Protein AF-A0A6C0JNW7-F1 (afdb_monomer_lite)

Radius of gyration: 28.05 Å; chains: 1; bounding box: 66×42×95 Å

Sequence (402 aa):
MFYIITYASHSERYFELLKQSCPDIIVLEKENNKINATVNFCKSKNPDDIVCFVDGYKSVVLSLKEEILEKYKSFNTPLVFSQGFRPSTFFTKYLQDKLYGLCKYKRLNSGLYIGTAESIIDFWKDIKEKEDDKSYATLTCRKINYMKIDDEYKLFYDYSSLDKIDIKNNSLFINDNKIPTSVISCPSNNSINHILSQLNYTNLNLPDIKYDYVRYIKYFIKEYILVLLIIVVFIYFKNIFFSIIISFLLFFSLLKYELYLKHTSISTTNKILSLFVDVIHISFEIFVLWLLINFECNINKILLLNIIYFSMVAGFFIFKRCILTIITNKLTDTPDRTWGGNIYIFKYIFDINTPFEKKHNVDITDSERWIQFNTKVIFPVILLNLYCLWKINKSTLCISKQ

InterPro domains:
  IPR057589 PLOD1-3-like, GT domain [PF25342] (45-196)

Organism: NCBI:txid1070528

pLDDT: mean 87.58, std 10.23, range [43.97, 98.88]

Secondary structure (DSSP, 8-state):
-EEEEEE-SS--TTHHHHHHH-TTPEEE-SSSSHHHHHHHHHHTS-TT-EEEEEETTTEEE-S-HHHHHHHHHHT-SSEEEEEPPPPSSHHHHHHHHHHH--BTTB-EEEEEEEEEHHHHHHHHTT--TTS-HHHHHHHHHTT-SSEEEETT-SSEEE--TTS-EEEETTEEEETT-SS--SEEE--TT---HHHHHHTT-----PPPPPP-HHHHHGGGHHHHHHHHHHHHHHHH-S-HHHHHHHHHHHHHHHHHHHHTGGGSSS-HHHHHHHHHHHHHHHHHHHHHHHHHHS-TT-HHHHHHHHHHHHHHHHHHHHHSS-HHHHHHHHHHT-TT-----HHHHHHHHTT-S--SS----TTS-HHHHHHHHHHHHHHHHHHHHHHHHHHHHHHHHHHTT-

Structure (mmCIF, N/CA/C/O backbone):
data_AF-A0A6C0JNW7-F1
#
_entry.id   AF-A0A6C0JNW7-F1
#
loop_
_atom_site.group_PDB
_atom_site.id
_atom_site.type_symbol
_atom_site.label_atom_id
_atom_site.label_alt_id
_atom_site.label_comp_id
_atom_site.label_asym_id
_atom_site.label_entity_id
_atom_site.label_seq_id
_atom_site.pdbx_PDB_ins_code
_atom_site.Cartn_x
_atom_site.Cartn_y
_atom_site.Cartn_z
_atom_site.occupancy
_atom_site.B_iso_or_equiv
_atom_site.auth_seq_id
_atom_site.auth_comp_id
_atom_site.auth_asym_id
_atom_site.auth_atom_id
_atom_site.pdbx_PDB_model_num
ATOM 1 N N . MET A 1 1 ? -16.655 -13.567 24.648 1.00 96.38 1 MET A N 1
ATOM 2 C CA . MET A 1 1 ? -17.034 -12.172 24.989 1.00 96.38 1 MET A CA 1
ATOM 3 C C . MET A 1 1 ? -16.558 -11.224 23.892 1.00 96.38 1 MET A C 1
ATOM 5 O O . MET A 1 1 ? -15.776 -11.645 23.049 1.00 96.38 1 MET A O 1
ATOM 9 N N . PHE A 1 2 ? -17.043 -9.977 23.869 1.00 98.50 2 PHE A N 1
ATOM 10 C CA . PHE A 1 2 ? -16.581 -8.949 22.929 1.00 98.50 2 PHE A CA 1
ATOM 11 C C . PHE A 1 2 ? -16.122 -7.692 23.684 1.00 98.50 2 PHE A C 1
ATOM 13 O O . PHE A 1 2 ? -16.842 -7.188 24.549 1.00 98.50 2 PHE A O 1
ATOM 20 N N . TYR A 1 3 ? -14.932 -7.193 23.350 1.00 98.62 3 TYR A N 1
ATOM 21 C CA . TYR A 1 3 ? -14.312 -6.012 23.946 1.00 98.62 3 TYR A CA 1
ATOM 22 C C . TYR A 1 3 ? -13.956 -4.983 22.874 1.00 98.62 3 TYR A C 1
ATOM 24 O O . TYR A 1 3 ? -13.402 -5.341 21.836 1.00 98.62 3 TYR A O 1
ATOM 32 N N . ILE A 1 4 ? -14.209 -3.706 23.158 1.00 98.62 4 ILE A N 1
ATOM 33 C CA . ILE A 1 4 ? -13.639 -2.587 22.405 1.00 98.62 4 ILE A CA 1
ATOM 34 C C . ILE A 1 4 ? -12.566 -1.972 23.296 1.00 98.62 4 ILE A C 1
ATOM 36 O O . ILE A 1 4 ? -12.821 -1.655 24.459 1.00 98.62 4 ILE A O 1
ATOM 40 N N . ILE A 1 5 ? -11.351 -1.872 22.770 1.00 98.44 5 ILE A N 1
ATOM 41 C CA . ILE A 1 5 ? -10.181 -1.400 23.499 1.00 98.44 5 ILE A CA 1
ATOM 42 C C . ILE A 1 5 ? -9.527 -0.241 22.756 1.00 98.44 5 ILE A C 1
ATOM 44 O O . ILE A 1 5 ? -9.581 -0.146 21.529 1.00 98.44 5 ILE A O 1
ATOM 48 N N . THR A 1 6 ? -8.850 0.614 23.506 1.00 97.81 6 THR A N 1
ATOM 49 C CA . THR A 1 6 ? -8.010 1.673 22.963 1.00 97.81 6 THR A CA 1
ATOM 50 C C . THR A 1 6 ? -6.735 1.812 23.778 1.00 97.81 6 THR A C 1
ATOM 52 O O . THR A 1 6 ? -6.643 1.300 24.890 1.00 97.81 6 THR A O 1
ATOM 55 N N . TYR A 1 7 ? -5.743 2.505 23.233 1.00 95.81 7 TYR A N 1
ATOM 56 C CA . TYR A 1 7 ? -4.550 2.902 23.967 1.00 95.81 7 TYR A CA 1
ATOM 57 C C . TYR A 1 7 ? -4.456 4.423 23.971 1.00 95.81 7 TYR A C 1
ATOM 59 O O . TYR A 1 7 ? -4.458 5.045 22.905 1.00 95.81 7 TYR A O 1
ATOM 67 N N . ALA A 1 8 ? -4.346 5.002 25.162 1.00 93.44 8 ALA A N 1
ATOM 68 C CA . ALA A 1 8 ? -4.138 6.426 25.369 1.00 93.44 8 ALA A CA 1
ATOM 69 C C . ALA A 1 8 ? -3.260 6.621 26.611 1.00 93.44 8 ALA A C 1
ATOM 71 O O . ALA A 1 8 ? -3.314 5.839 27.548 1.00 93.44 8 ALA A O 1
ATOM 72 N N . SER A 1 9 ? -2.423 7.650 26.606 1.00 88.25 9 SER A N 1
ATOM 73 C CA . SER A 1 9 ? -1.554 8.034 27.724 1.00 88.25 9 SER A CA 1
ATOM 74 C C . SER A 1 9 ? -1.930 9.394 28.312 1.00 88.25 9 SER A C 1
ATOM 76 O O . SER A 1 9 ? -1.400 9.793 29.342 1.00 88.25 9 SER A O 1
ATOM 78 N N . HIS A 1 10 ? -2.812 10.126 27.638 1.00 86.75 10 HIS A N 1
ATOM 79 C CA . HIS A 1 10 ? -3.328 11.430 28.033 1.00 86.75 10 HIS A CA 1
ATOM 80 C C . HIS A 1 10 ? -4.648 11.682 27.291 1.00 86.75 10 HIS A C 1
ATOM 82 O O . HIS A 1 10 ? -5.018 10.924 26.394 1.00 86.75 10 HIS A O 1
ATOM 88 N N . SER A 1 11 ? -5.376 12.732 27.670 1.00 85.75 11 SER A N 1
ATOM 89 C CA . SER A 1 11 ? -6.599 13.129 26.973 1.00 85.75 11 SER A CA 1
ATOM 90 C C . SER A 1 11 ? -6.295 14.206 25.938 1.00 85.75 11 SER A C 1
ATOM 92 O O . SER A 1 11 ? -5.978 15.341 26.284 1.00 85.75 11 SER A O 1
ATOM 94 N N . GLU A 1 12 ? -6.379 13.836 24.663 1.00 85.38 12 GLU A N 1
ATOM 95 C CA . GLU A 1 12 ? -6.146 14.732 23.534 1.00 85.38 12 GLU A CA 1
ATOM 96 C C . GLU A 1 12 ? -7.086 14.419 22.367 1.00 85.38 12 GLU A C 1
ATOM 98 O O . GLU A 1 12 ? -7.538 13.285 22.177 1.00 85.38 12 GLU A O 1
ATOM 103 N N . ARG A 1 13 ? -7.327 15.437 21.529 1.00 86.81 13 ARG A N 1
ATOM 104 C CA . ARG A 1 13 ? -8.076 15.322 20.270 1.00 86.81 13 ARG A CA 1
ATOM 105 C C . ARG A 1 13 ? -9.421 14.603 20.470 1.00 86.81 13 ARG A C 1
ATOM 107 O O . ARG A 1 13 ? -10.236 15.037 21.276 1.00 86.81 13 ARG A O 1
ATOM 114 N N . TYR A 1 14 ? -9.669 13.529 19.718 1.00 90.56 14 TYR A N 1
ATOM 115 C CA . TYR A 1 14 ? -10.949 12.823 19.695 1.00 90.56 14 TYR A CA 1
ATOM 116 C C . TYR A 1 14 ? -11.143 11.874 20.888 1.00 90.56 14 TYR A C 1
ATOM 118 O O . TYR A 1 14 ? -12.166 11.206 20.941 1.00 90.56 14 TYR A O 1
ATOM 126 N N . PHE A 1 15 ? -10.216 11.800 21.848 1.00 93.25 15 PHE A N 1
ATOM 127 C CA . PHE A 1 15 ? -10.287 10.808 22.925 1.00 93.25 15 PHE A CA 1
ATOM 128 C C . PHE A 1 15 ? -11.521 10.950 23.827 1.00 93.25 15 PHE A C 1
ATOM 130 O O . PHE A 1 15 ? -12.183 9.958 24.130 1.00 93.25 15 PHE A O 1
ATOM 137 N N . GLU A 1 16 ? -11.884 12.173 24.224 1.00 92.88 16 GLU A N 1
ATOM 138 C CA . GLU A 1 16 ? -13.113 12.389 25.005 1.00 92.88 16 GLU A CA 1
ATOM 139 C C . GLU A 1 16 ? -14.362 12.017 24.205 1.00 92.88 16 GLU A C 1
ATOM 141 O O . GLU A 1 16 ? -15.270 11.370 24.724 1.00 92.88 16 GLU A O 1
ATOM 146 N N . LEU A 1 17 ? -14.367 12.342 22.911 1.00 93.31 17 LEU A N 1
ATOM 147 C CA . LEU A 1 17 ? -15.454 11.970 22.015 1.00 93.31 17 LEU A CA 1
ATOM 148 C C . LEU A 1 17 ? -15.543 10.453 21.829 1.00 93.31 17 LEU A C 1
ATOM 150 O O . LEU A 1 17 ? -16.640 9.906 21.794 1.00 93.31 17 LEU A O 1
ATOM 154 N N . LEU A 1 18 ? -14.404 9.764 21.751 1.00 95.44 18 LEU A N 1
ATOM 155 C CA . LEU A 1 18 ? -14.346 8.311 21.672 1.00 95.44 18 LEU A CA 1
ATOM 156 C C . LEU A 1 18 ? -15.005 7.682 22.903 1.00 95.44 18 LEU A C 1
ATOM 158 O O . LEU A 1 18 ? -15.885 6.839 22.739 1.00 95.44 18 LEU A O 1
ATOM 162 N N . LYS A 1 19 ? -14.654 8.143 24.112 1.00 95.50 19 LYS A N 1
ATOM 163 C CA . LYS A 1 19 ? -15.281 7.692 25.369 1.00 95.50 19 LYS A CA 1
ATOM 164 C C . LYS A 1 19 ? -16.776 8.004 25.420 1.00 95.50 19 LYS A C 1
ATOM 166 O O . LYS A 1 19 ? -17.549 7.173 25.878 1.00 95.50 19 LYS A O 1
ATOM 171 N N . GLN A 1 20 ? -17.198 9.167 24.924 1.00 94.75 20 GLN A N 1
ATOM 172 C CA . GLN A 1 20 ? -18.619 9.508 24.832 1.00 94.75 20 GLN A CA 1
ATOM 173 C C . GLN A 1 20 ? -19.360 8.585 23.854 1.00 94.75 20 GLN A C 1
ATOM 175 O O . GLN A 1 20 ? -20.472 8.147 24.136 1.00 94.75 20 GLN A O 1
ATOM 180 N N . SER A 1 21 ? -18.745 8.292 22.707 1.00 95.38 21 SER A N 1
ATOM 181 C CA . SER A 1 21 ? -19.324 7.456 21.654 1.00 95.38 21 SER A CA 1
ATOM 182 C C . SER A 1 21 ? -19.329 5.960 21.993 1.00 95.38 21 SER A C 1
ATOM 184 O O . SER A 1 21 ? -20.151 5.216 21.472 1.00 95.38 21 SER A O 1
ATOM 186 N N . CYS A 1 22 ? -18.441 5.524 22.893 1.00 96.94 22 CYS A N 1
ATOM 187 C CA . CYS A 1 22 ? -18.310 4.144 23.356 1.00 96.94 22 CYS A CA 1
ATOM 188 C C . CYS A 1 22 ? -18.017 4.124 24.870 1.00 96.94 22 CYS A C 1
ATOM 190 O O . CYS A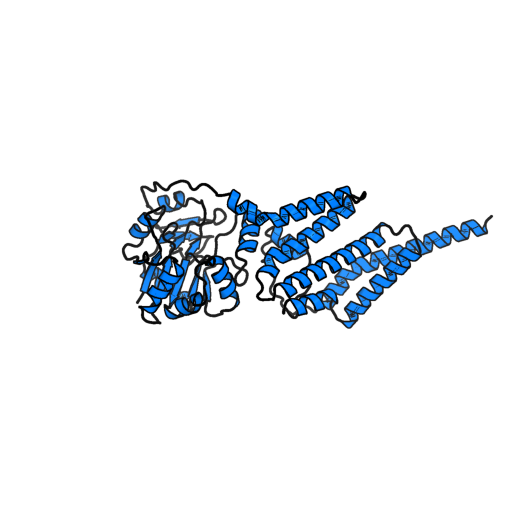 1 22 ? -16.861 3.965 25.267 1.00 96.94 22 CYS A O 1
ATOM 192 N N . PRO A 1 23 ? -19.032 4.292 25.740 1.00 96.25 23 PRO A N 1
ATOM 193 C CA . PRO A 1 23 ? -18.821 4.415 27.187 1.00 96.25 23 PRO A CA 1
ATOM 194 C C . PRO A 1 23 ? -18.192 3.188 27.861 1.00 96.25 23 PRO A C 1
ATOM 196 O O . PRO A 1 23 ? -17.588 3.315 28.923 1.00 96.25 23 PRO A O 1
ATOM 199 N N . ASP A 1 24 ? -18.326 2.003 27.263 1.00 96.19 24 ASP A N 1
ATOM 200 C CA . ASP A 1 24 ? -17.761 0.741 27.754 1.00 96.19 24 ASP A CA 1
ATOM 201 C C . ASP A 1 24 ? -16.359 0.434 27.192 1.00 96.19 24 ASP A C 1
ATOM 203 O O . ASP A 1 24 ? -15.843 -0.673 27.384 1.00 96.19 24 ASP A O 1
ATOM 207 N N . ILE A 1 25 ? -15.735 1.391 26.492 1.00 97.81 25 ILE A N 1
ATOM 208 C CA . ILE A 1 25 ? -14.393 1.220 25.938 1.00 97.81 25 ILE A CA 1
ATOM 209 C C . ILE A 1 25 ? -13.355 1.024 27.046 1.00 97.81 25 ILE A C 1
ATOM 211 O O . ILE A 1 25 ? -13.306 1.755 28.036 1.00 97.81 25 ILE A O 1
ATOM 215 N N . ILE A 1 26 ? -12.472 0.045 26.861 1.00 97.88 26 ILE A N 1
ATOM 216 C CA . ILE A 1 26 ? -11.381 -0.226 27.798 1.00 97.88 26 ILE A CA 1
ATOM 217 C C . ILE A 1 26 ? -10.139 0.540 27.345 1.00 97.88 26 ILE A C 1
ATOM 219 O O . ILE A 1 26 ? -9.602 0.290 26.264 1.00 97.88 26 ILE A O 1
ATOM 223 N N . VAL A 1 27 ? -9.654 1.449 28.189 1.00 97.12 27 VAL A N 1
ATOM 224 C CA . VAL A 1 27 ? -8.441 2.233 27.929 1.00 97.12 27 VAL A CA 1
ATOM 225 C C . VAL A 1 27 ? -7.220 1.513 28.503 1.00 97.12 27 VAL A C 1
ATOM 227 O O . VAL A 1 27 ? -7.174 1.168 29.684 1.00 97.12 27 VAL A O 1
ATOM 230 N N . LEU A 1 28 ? -6.223 1.270 27.658 1.00 95.94 28 LEU A N 1
ATOM 231 C CA . LEU A 1 28 ? -4.946 0.664 28.016 1.00 95.94 28 LEU A CA 1
ATOM 232 C C . LEU A 1 28 ? -3.889 1.769 28.177 1.00 95.94 28 LEU A C 1
ATOM 234 O O . LEU A 1 28 ? -3.595 2.460 27.207 1.00 95.94 28 LEU A O 1
ATOM 238 N N . GLU A 1 29 ? -3.307 1.926 29.372 1.00 83.12 29 GLU A N 1
ATOM 239 C CA . GLU A 1 29 ? -2.406 3.063 29.679 1.00 83.12 29 GLU A CA 1
ATOM 240 C C . GLU A 1 29 ? -1.016 2.647 30.205 1.00 83.12 29 GLU A C 1
ATOM 242 O O . GLU A 1 29 ? -0.077 3.437 30.188 1.00 83.12 29 GLU A O 1
ATOM 247 N N . LYS A 1 30 ? -0.856 1.406 30.690 1.00 69.31 30 LYS A N 1
ATOM 248 C CA . LYS A 1 30 ? 0.290 1.010 31.541 1.00 69.31 30 LYS A CA 1
ATOM 249 C C . LYS A 1 30 ? 1.582 0.642 30.810 1.00 69.31 30 LYS A C 1
ATOM 251 O O . LYS A 1 30 ? 2.618 0.514 31.451 1.00 69.31 30 LYS A O 1
ATOM 256 N N . GLU A 1 31 ? 1.526 0.428 29.504 1.00 74.00 31 GLU A N 1
ATOM 257 C CA . GLU A 1 31 ? 2.667 -0.058 28.725 1.00 74.00 31 GLU A CA 1
ATOM 258 C C . GLU A 1 31 ? 3.273 1.068 27.890 1.00 74.00 31 GLU A C 1
ATOM 260 O O . GLU A 1 31 ? 2.553 1.929 27.386 1.00 74.00 31 GLU A O 1
ATOM 265 N N . ASN A 1 32 ? 4.583 1.011 27.645 1.00 79.19 32 ASN A N 1
ATOM 266 C CA . ASN A 1 32 ? 5.282 1.984 26.792 1.00 79.19 32 ASN A CA 1
ATOM 267 C C . ASN A 1 32 ? 4.846 1.925 25.316 1.00 79.19 32 ASN A C 1
ATOM 269 O O . ASN A 1 32 ? 5.150 2.828 24.538 1.00 79.19 32 ASN A O 1
ATOM 273 N N . ASN A 1 33 ? 4.171 0.846 24.909 1.00 87.69 33 ASN A N 1
ATOM 274 C CA . ASN A 1 33 ? 3.796 0.587 23.525 1.00 87.69 33 ASN A CA 1
ATOM 275 C C . ASN A 1 33 ? 2.366 0.027 23.443 1.00 87.69 33 ASN A C 1
ATOM 277 O O . ASN A 1 33 ? 2.039 -0.976 24.083 1.00 87.69 33 ASN A O 1
ATOM 281 N N . LYS A 1 34 ? 1.533 0.641 22.593 1.00 92.81 34 LYS A N 1
ATOM 282 C CA . LYS A 1 34 ? 0.135 0.247 22.353 1.00 92.81 34 LYS A CA 1
ATOM 283 C C . LYS A 1 34 ? -0.049 -1.217 21.942 1.00 92.81 34 LYS A C 1
ATOM 285 O O . LYS A 1 34 ? -1.045 -1.837 22.312 1.00 92.81 34 LYS A O 1
ATOM 290 N N . ILE A 1 35 ? 0.894 -1.777 21.184 1.00 95.38 35 ILE A N 1
ATOM 291 C CA . ILE A 1 35 ? 0.813 -3.156 20.699 1.00 95.38 35 ILE A CA 1
ATOM 292 C C . ILE A 1 35 ? 1.089 -4.125 21.846 1.00 95.38 35 ILE A C 1
ATOM 294 O O . ILE A 1 35 ? 0.306 -5.049 22.049 1.00 95.38 35 ILE A O 1
ATOM 298 N N . ASN A 1 36 ? 2.104 -3.857 22.673 1.00 93.69 36 ASN A N 1
ATOM 299 C CA . ASN A 1 36 ? 2.368 -4.649 23.878 1.00 93.69 36 ASN A CA 1
ATOM 300 C C . ASN A 1 36 ? 1.177 -4.606 24.843 1.00 93.69 36 ASN A C 1
ATOM 302 O O . ASN A 1 36 ? 0.756 -5.650 25.337 1.00 93.69 36 ASN A O 1
ATOM 306 N N . ALA A 1 37 ? 0.580 -3.425 25.037 1.00 95.25 37 ALA A N 1
ATOM 307 C CA . ALA A 1 37 ? -0.637 -3.268 25.832 1.00 95.25 37 ALA A CA 1
ATOM 308 C C . ALA A 1 37 ? -1.777 -4.149 25.312 1.00 95.25 37 ALA A C 1
ATOM 310 O O . ALA A 1 37 ? -2.425 -4.860 26.079 1.00 95.25 37 ALA A O 1
ATOM 311 N N . THR A 1 38 ? -1.987 -4.136 23.995 1.00 96.88 38 THR A N 1
ATOM 312 C CA . THR A 1 38 ? -3.045 -4.914 23.347 1.00 96.88 38 THR A CA 1
ATOM 313 C C . THR A 1 38 ? -2.794 -6.416 23.466 1.00 96.88 38 THR A C 1
ATOM 315 O O . THR A 1 38 ? -3.699 -7.165 23.831 1.00 96.88 38 THR A O 1
ATOM 318 N N . VAL A 1 39 ? -1.561 -6.870 23.226 1.00 96.75 39 VAL A N 1
ATOM 319 C CA . VAL A 1 39 ? -1.178 -8.283 23.357 1.00 96.75 39 VAL A CA 1
ATOM 320 C C . VAL A 1 39 ? -1.327 -8.759 24.803 1.00 96.75 39 VAL A C 1
ATOM 322 O O . VAL A 1 39 ? -1.887 -9.829 25.034 1.00 96.75 39 VAL A O 1
ATOM 325 N N . ASN A 1 40 ? -0.885 -7.970 25.786 1.00 95.94 40 ASN A N 1
ATOM 326 C CA . ASN A 1 40 ? -1.019 -8.309 27.205 1.00 95.94 40 ASN A CA 1
ATOM 327 C C . ASN A 1 40 ? -2.488 -8.362 27.640 1.00 95.94 40 ASN A C 1
ATOM 329 O O . ASN A 1 40 ? -2.875 -9.281 28.363 1.00 95.94 40 ASN A O 1
ATOM 333 N N . PHE A 1 41 ? -3.325 -7.447 27.140 1.00 97.44 41 PHE A N 1
ATOM 334 C CA . PHE A 1 41 ? -4.769 -7.528 27.337 1.00 97.44 41 PHE A CA 1
ATOM 335 C C . PHE A 1 41 ? -5.328 -8.838 26.771 1.00 97.44 41 PHE A C 1
ATOM 337 O O . PHE A 1 41 ? -5.986 -9.571 27.507 1.00 97.44 41 PHE A O 1
ATOM 344 N N . CYS A 1 42 ? -5.015 -9.180 25.518 1.00 98.31 42 CYS A N 1
ATOM 345 C CA . CYS A 1 42 ? -5.508 -10.403 24.874 1.00 98.31 42 CYS A CA 1
ATOM 346 C C . CYS A 1 42 ? -5.063 -11.677 25.611 1.00 98.31 42 CYS A C 1
ATOM 348 O O . CYS A 1 42 ? -5.864 -12.590 25.770 1.00 98.31 42 CYS A O 1
ATOM 350 N N . LYS A 1 43 ? -3.831 -11.723 26.140 1.00 97.94 43 LYS A N 1
ATOM 351 C CA . LYS A 1 43 ? -3.325 -12.858 26.940 1.00 97.94 43 LYS A CA 1
ATOM 352 C C . LYS A 1 43 ? -4.110 -13.100 28.232 1.00 97.94 43 LYS A C 1
ATOM 354 O O . LYS A 1 43 ? -4.073 -14.202 28.763 1.00 97.94 43 LYS A O 1
ATOM 359 N N . SER A 1 44 ? -4.798 -12.079 28.746 1.00 97.50 44 SER A N 1
ATOM 360 C CA . SER A 1 44 ? -5.660 -12.189 29.931 1.00 97.50 44 SER A CA 1
ATOM 361 C C . SER A 1 44 ? -7.100 -12.621 29.615 1.00 97.50 44 SER A C 1
ATOM 363 O O . SER A 1 44 ? -7.931 -12.675 30.524 1.00 97.50 44 SER A O 1
ATOM 365 N N . LYS A 1 45 ? -7.423 -12.863 28.338 1.00 98.44 45 LYS A N 1
ATOM 366 C CA . LYS A 1 45 ? -8.760 -13.221 27.841 1.00 98.44 45 LYS A CA 1
ATOM 367 C C . LYS A 1 45 ? -8.792 -14.649 27.313 1.00 98.44 45 LYS A C 1
ATOM 369 O O . LYS A 1 45 ? -7.751 -15.281 27.146 1.00 98.44 45 LYS A O 1
ATOM 374 N N . ASN A 1 46 ? -9.996 -15.159 27.059 1.00 98.50 46 ASN A N 1
ATOM 375 C CA . ASN A 1 46 ? -10.132 -16.453 26.400 1.00 98.50 46 ASN A CA 1
ATOM 376 C C . ASN A 1 46 ? -9.667 -16.333 24.937 1.00 98.50 46 ASN A C 1
ATOM 378 O O . ASN A 1 46 ? -9.914 -15.292 24.326 1.00 98.50 46 ASN A O 1
ATOM 382 N N . PRO A 1 47 ? -9.059 -17.379 24.348 1.00 98.56 47 PR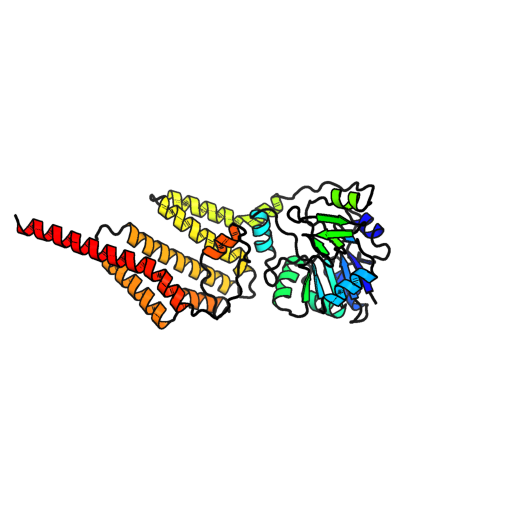O A N 1
ATOM 383 C CA . PRO A 1 47 ? -8.589 -17.365 22.956 1.00 98.56 47 PRO A CA 1
ATOM 384 C C . PRO A 1 47 ? -9.649 -16.912 21.937 1.00 98.56 47 PRO A C 1
ATOM 386 O O . PRO A 1 47 ? -9.343 -16.140 21.025 1.00 98.56 47 PRO A O 1
ATOM 389 N N . ASP A 1 48 ? -10.901 -17.329 22.156 1.00 98.50 48 ASP A N 1
ATOM 390 C CA . ASP A 1 48 ? -12.059 -17.045 21.299 1.00 98.50 48 ASP A CA 1
ATOM 391 C C . ASP A 1 48 ? -12.752 -15.705 21.599 1.00 98.50 48 ASP A C 1
ATOM 393 O O . ASP A 1 48 ? -13.717 -15.332 20.923 1.00 98.50 48 ASP A O 1
ATOM 397 N N . ASP A 1 49 ? -12.306 -14.968 22.622 1.00 98.75 49 ASP A N 1
ATOM 398 C CA . ASP A 1 49 ? -12.839 -13.635 22.884 1.00 98.75 49 ASP A CA 1
ATOM 399 C C . ASP A 1 49 ? -12.493 -12.700 21.724 1.00 98.75 49 ASP A C 1
ATOM 401 O O . ASP A 1 49 ? -11.388 -12.715 21.187 1.00 98.75 49 ASP A O 1
ATOM 405 N N . ILE A 1 50 ? -13.449 -11.860 21.336 1.00 98.81 50 ILE A N 1
ATOM 406 C CA . ILE A 1 50 ? -13.277 -10.916 20.235 1.00 98.81 50 ILE A CA 1
ATOM 407 C C . ILE A 1 50 ? -12.826 -9.582 20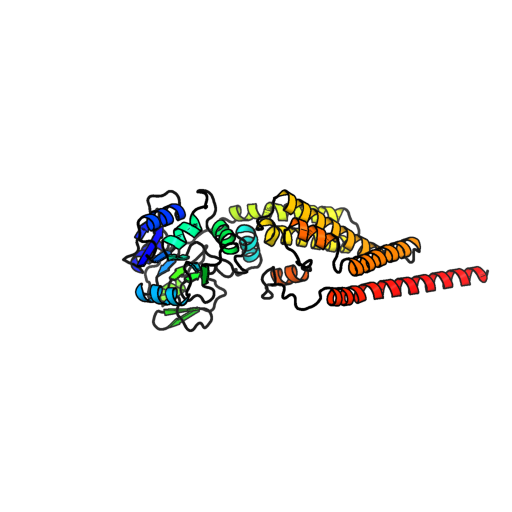.817 1.00 98.81 50 ILE A C 1
ATOM 409 O O . ILE A 1 50 ? -13.379 -9.097 21.808 1.00 98.81 50 ILE A O 1
ATOM 413 N N . VAL A 1 51 ? -11.824 -8.980 20.189 1.00 98.88 51 VAL A N 1
ATOM 414 C CA . VAL A 1 51 ? -11.233 -7.712 20.607 1.00 98.88 51 VAL A CA 1
ATOM 415 C C . VAL A 1 51 ? -11.177 -6.779 19.402 1.00 98.88 51 VAL A C 1
ATOM 417 O O . VAL A 1 51 ? -10.591 -7.116 18.377 1.00 98.88 51 VAL A O 1
ATOM 420 N N . CYS A 1 52 ? -11.794 -5.605 19.529 1.00 98.81 52 CYS A N 1
ATOM 421 C CA . CYS A 1 52 ? -11.720 -4.507 18.570 1.00 98.81 52 CYS A CA 1
ATOM 422 C C . CYS A 1 52 ? -10.801 -3.423 19.125 1.00 98.81 52 CYS A C 1
ATOM 424 O O . CYS A 1 52 ? -11.145 -2.769 20.107 1.00 98.81 52 CYS A O 1
ATOM 426 N N . PHE A 1 53 ? -9.651 -3.218 18.499 1.00 98.56 53 PHE A N 1
ATOM 427 C CA . PHE A 1 53 ? -8.762 -2.111 18.812 1.00 98.56 53 PHE A CA 1
ATOM 428 C C . PHE A 1 53 ? -9.135 -0.880 17.985 1.00 98.56 53 PHE A C 1
ATOM 430 O O . PHE A 1 53 ? -9.241 -0.958 16.757 1.00 98.56 53 PHE A O 1
ATOM 437 N N . VAL A 1 54 ? -9.276 0.263 18.654 1.00 97.88 54 VAL A N 1
ATOM 438 C CA . VAL A 1 54 ? -9.490 1.569 18.022 1.00 97.88 54 VAL A CA 1
ATOM 439 C C . VAL A 1 54 ? -8.479 2.595 18.533 1.00 97.88 54 VAL A C 1
ATOM 441 O O . VAL A 1 54 ? -8.189 2.668 19.727 1.00 97.88 54 VAL A O 1
ATOM 444 N N . ASP A 1 55 ? -7.920 3.405 17.635 1.00 95.50 55 ASP A N 1
ATOM 445 C CA . ASP A 1 55 ? -6.932 4.426 17.996 1.00 95.50 55 ASP A CA 1
ATOM 446 C C . ASP A 1 55 ? -7.577 5.542 18.831 1.00 95.50 55 ASP A C 1
ATOM 448 O O . ASP A 1 55 ? -8.545 6.165 18.385 1.00 95.50 55 ASP A O 1
ATOM 452 N N . GLY A 1 56 ? -7.029 5.801 20.021 1.00 94.12 56 GLY A N 1
ATOM 453 C CA . GLY A 1 56 ? -7.651 6.648 21.039 1.00 94.12 56 GLY A CA 1
ATOM 454 C C . GLY A 1 56 ? -7.771 8.114 20.654 1.00 94.12 56 GLY A C 1
ATOM 455 O O . GLY A 1 56 ? -8.727 8.779 21.035 1.00 94.12 56 GLY A O 1
ATOM 456 N N . TYR A 1 57 ? -6.837 8.630 19.857 1.00 91.75 57 TYR A N 1
ATOM 457 C CA . TYR A 1 57 ? -6.738 10.075 19.623 1.00 91.75 57 TYR A CA 1
ATOM 458 C C . TYR A 1 57 ? -7.435 10.551 18.357 1.00 91.75 57 TYR A C 1
ATOM 460 O O . TYR A 1 57 ? -7.504 11.753 18.102 1.00 91.75 57 TYR A O 1
ATOM 468 N N . LYS A 1 58 ? -7.884 9.630 17.506 1.00 92.44 58 LYS A N 1
ATOM 469 C CA . LYS A 1 58 ? -8.352 9.962 16.156 1.00 92.44 58 LYS A CA 1
ATOM 470 C C . LYS A 1 58 ? -9.481 9.075 15.666 1.00 92.44 58 LYS A C 1
ATOM 472 O O . LYS A 1 58 ? -9.655 8.991 14.458 1.00 92.44 58 LYS A O 1
ATOM 477 N N . SER A 1 59 ? -10.211 8.412 16.554 1.00 95.31 59 SER A N 1
ATOM 478 C CA . SER A 1 59 ? -11.317 7.536 16.163 1.00 95.31 59 SER A CA 1
ATOM 479 C C . SER A 1 59 ? -12.586 7.871 16.932 1.00 95.31 59 SER A C 1
ATOM 481 O O . SER A 1 59 ? -12.517 8.380 18.046 1.00 95.31 59 SER A O 1
ATOM 483 N N . VAL A 1 60 ? -13.733 7.574 16.327 1.00 96.06 60 VAL A N 1
ATOM 484 C CA . VAL A 1 60 ? -15.064 7.700 16.930 1.00 96.06 60 VAL A CA 1
ATOM 485 C C . VAL A 1 60 ? -15.866 6.461 16.553 1.00 96.06 60 VAL A C 1
ATOM 487 O O . VAL A 1 60 ? -15.840 6.037 15.394 1.00 96.06 60 VAL A O 1
ATOM 490 N N . VAL A 1 61 ? -16.561 5.873 17.525 1.00 97.69 61 VAL A N 1
ATOM 491 C CA . VAL A 1 61 ? -17.418 4.704 17.310 1.00 97.69 61 VAL A CA 1
ATOM 492 C C . VAL A 1 61 ? -18.826 5.188 16.967 1.00 97.69 61 VAL A C 1
ATOM 494 O O . VAL A 1 61 ? -19.412 5.973 17.700 1.00 97.69 61 VAL A O 1
ATOM 497 N N . LEU A 1 62 ? -19.350 4.759 15.824 1.00 97.25 62 LEU A N 1
ATOM 498 C CA . LEU A 1 62 ? -20.632 5.216 15.274 1.00 97.25 62 LEU A CA 1
ATOM 499 C C . LEU A 1 62 ? -21.753 4.184 15.445 1.00 97.25 62 LEU A C 1
ATOM 501 O O . LEU A 1 62 ? -22.926 4.544 15.465 1.00 97.25 62 LEU A O 1
ATOM 505 N N . SER A 1 63 ? -21.388 2.906 15.547 1.00 96.88 63 SER A N 1
ATOM 506 C CA . SER A 1 63 ? -22.316 1.783 15.694 1.00 96.88 63 SER A CA 1
ATOM 507 C C . SER A 1 63 ? -22.351 1.249 17.118 1.00 96.88 63 SER A C 1
ATOM 509 O O . SER A 1 63 ? -21.382 1.356 17.868 1.00 96.88 63 SER A O 1
ATOM 511 N N . LEU A 1 64 ? -23.439 0.551 17.441 1.00 96.88 64 LEU A N 1
ATOM 512 C CA . LEU A 1 64 ? -23.508 -0.263 18.648 1.00 96.88 64 LEU A CA 1
ATOM 513 C C . LEU A 1 64 ? -22.538 -1.446 18.578 1.00 96.88 64 LEU A C 1
ATOM 515 O O . LEU A 1 64 ? -22.170 -1.947 17.510 1.00 96.88 64 LEU A O 1
ATOM 519 N N . LYS A 1 65 ? -22.158 -1.926 19.758 1.00 97.06 65 LYS A N 1
ATOM 520 C CA . LYS A 1 65 ? -21.227 -3.035 19.942 1.00 97.06 65 LYS A CA 1
ATOM 521 C C . LYS A 1 65 ? -21.713 -4.321 19.261 1.00 97.06 65 LYS A C 1
ATOM 523 O O . LYS A 1 65 ? -20.933 -5.031 18.631 1.00 97.06 65 LYS A O 1
ATOM 528 N N . GLU A 1 66 ? -23.006 -4.602 19.331 1.00 97.75 66 GLU A N 1
ATOM 529 C CA . GLU A 1 66 ? -23.629 -5.774 18.715 1.00 97.75 66 GLU A CA 1
ATOM 530 C C . GLU A 1 66 ? -23.521 -5.716 17.184 1.00 97.75 66 GLU A C 1
ATOM 532 O O . GLU A 1 66 ? -23.133 -6.698 16.554 1.00 97.75 66 GLU A O 1
ATOM 537 N N . GLU A 1 67 ? -23.751 -4.541 16.595 1.00 97.75 67 GLU A N 1
ATOM 538 C CA . GLU A 1 67 ? -23.664 -4.320 15.148 1.00 97.75 67 GLU A CA 1
ATOM 539 C C . GLU A 1 67 ? -22.223 -4.487 14.634 1.00 97.75 67 GLU A C 1
ATOM 541 O O . GLU A 1 67 ? -21.993 -5.127 13.605 1.00 97.75 67 GLU A O 1
ATOM 546 N N . ILE A 1 68 ? -21.231 -3.968 15.372 1.00 98.56 68 ILE A N 1
ATOM 547 C CA . ILE A 1 68 ? -19.803 -4.170 15.064 1.00 98.56 68 ILE A CA 1
ATOM 548 C C . ILE A 1 68 ? -19.475 -5.665 15.039 1.00 98.56 68 ILE A C 1
ATOM 550 O O . ILE A 1 68 ? -18.812 -6.153 14.119 1.00 98.56 68 ILE A O 1
ATOM 554 N N . LEU A 1 69 ? -19.954 -6.404 16.041 1.00 98.50 69 LEU A N 1
ATOM 555 C CA . LEU A 1 69 ? -19.715 -7.836 16.160 1.00 98.50 69 LEU A CA 1
ATOM 556 C C . LEU A 1 69 ? -20.357 -8.627 15.010 1.00 98.50 69 LEU A C 1
ATOM 558 O O . LEU A 1 69 ? -19.726 -9.534 14.461 1.00 98.50 69 LEU A O 1
ATOM 562 N N . GLU A 1 70 ? -21.589 -8.294 14.629 1.00 98.38 70 GLU A N 1
ATOM 563 C CA . GLU A 1 70 ? -22.282 -8.911 13.493 1.00 98.38 70 GLU A CA 1
ATOM 564 C C . GLU A 1 70 ? -21.553 -8.654 12.172 1.00 98.38 70 GLU A C 1
ATOM 566 O O . GLU A 1 70 ? -21.278 -9.594 11.415 1.00 98.38 70 GLU A O 1
ATOM 571 N N . LYS A 1 71 ? -21.153 -7.401 11.924 1.00 98.38 71 LYS A N 1
ATOM 572 C CA . LYS A 1 71 ? -20.358 -7.027 10.749 1.00 98.38 71 LYS A CA 1
ATOM 573 C C . LYS A 1 71 ? -19.044 -7.792 10.701 1.00 98.38 71 LYS A C 1
ATOM 575 O O . LYS A 1 71 ? -18.720 -8.343 9.652 1.00 98.38 71 LYS A O 1
ATOM 580 N N . TYR A 1 72 ? -18.323 -7.901 11.815 1.00 98.56 72 TYR A N 1
ATOM 581 C CA . TYR A 1 72 ? -17.085 -8.679 11.892 1.00 98.56 72 TYR A CA 1
ATOM 582 C C . TYR A 1 72 ? -17.293 -10.154 11.551 1.00 98.56 72 TYR A C 1
ATOM 584 O O . TYR A 1 72 ? -16.574 -10.691 10.706 1.00 98.56 72 TYR A O 1
ATOM 592 N N . LYS A 1 73 ? -18.319 -10.796 12.121 1.00 98.19 73 LYS A N 1
ATOM 593 C CA . LYS A 1 73 ? -18.641 -12.198 11.814 1.00 98.19 73 LYS A CA 1
ATOM 594 C C . LYS A 1 73 ? -18.887 -12.421 10.318 1.00 98.19 73 LYS A C 1
ATOM 596 O O . LYS A 1 73 ? -18.485 -13.457 9.791 1.00 98.19 73 LYS A O 1
ATOM 601 N N . SER A 1 74 ? -19.454 -11.438 9.610 1.00 97.50 74 SER A N 1
ATOM 602 C CA . SER A 1 74 ? -19.680 -11.523 8.158 1.00 97.50 74 SER A CA 1
ATOM 603 C C . SER A 1 74 ? -18.393 -11.612 7.323 1.00 97.50 74 SER A C 1
ATOM 605 O O . SER A 1 74 ? -18.419 -12.139 6.210 1.00 97.50 74 SER A O 1
ATOM 607 N N . PHE A 1 75 ? -17.244 -11.164 7.850 1.00 97.75 75 PHE A N 1
ATOM 608 C CA . PHE A 1 75 ? -15.964 -11.307 7.151 1.00 97.75 75 PHE A CA 1
ATOM 609 C C . PHE A 1 75 ? -15.477 -12.754 7.105 1.00 97.75 75 PHE A C 1
ATOM 611 O O . PHE A 1 75 ? -14.651 -13.063 6.241 1.00 97.75 75 PHE A O 1
ATOM 618 N N . ASN A 1 76 ? -15.970 -13.632 7.988 1.00 97.50 76 ASN A N 1
ATOM 619 C CA . ASN A 1 76 ? -15.564 -15.034 8.083 1.00 97.50 76 ASN A CA 1
ATOM 620 C C . ASN A 1 76 ? -14.029 -15.196 8.062 1.00 97.50 76 ASN A C 1
ATOM 622 O O . ASN A 1 76 ? -13.458 -15.854 7.190 1.00 97.50 76 ASN A O 1
ATOM 626 N N . THR A 1 77 ? -13.350 -14.477 8.957 1.00 97.88 77 THR A N 1
ATOM 627 C CA . THR A 1 77 ? -11.892 -14.507 9.113 1.00 97.88 77 THR A CA 1
ATOM 628 C C . THR A 1 77 ? -11.532 -14.184 10.567 1.00 97.88 77 THR A C 1
ATOM 630 O O . THR A 1 77 ? -12.227 -13.370 11.173 1.00 97.88 77 THR A O 1
ATOM 633 N N . PRO A 1 78 ? -10.450 -14.758 11.119 1.00 98.31 78 PRO A N 1
ATOM 634 C CA . PRO A 1 78 ? -10.030 -14.474 12.495 1.00 98.31 78 PRO A CA 1
ATOM 635 C C . PRO A 1 78 ? -9.609 -13.029 12.787 1.00 98.31 78 PRO A C 1
ATOM 637 O O . PRO A 1 78 ? -9.651 -12.618 13.940 1.00 98.31 78 PRO A O 1
ATOM 640 N N . LEU A 1 79 ? -9.170 -12.271 11.775 1.00 98.69 79 LEU A N 1
ATOM 641 C CA . LEU A 1 79 ? -8.619 -10.927 11.957 1.00 98.69 79 LEU A CA 1
ATOM 642 C C . LEU A 1 79 ? -8.950 -10.004 10.776 1.00 98.69 79 LEU A C 1
ATOM 644 O O . LEU A 1 79 ? -8.743 -10.357 9.613 1.00 98.69 79 LEU A O 1
ATOM 648 N N . VAL A 1 80 ? -9.435 -8.801 11.065 1.00 98.69 80 VAL A N 1
ATOM 649 C CA . VAL A 1 80 ? -9.776 -7.773 10.076 1.00 98.69 80 VAL A CA 1
ATOM 650 C C . VAL A 1 80 ? -9.093 -6.465 10.447 1.00 98.69 80 VAL A C 1
ATOM 652 O O . VAL A 1 80 ? -9.278 -5.958 11.550 1.00 98.69 80 VAL A O 1
ATOM 655 N N . PHE A 1 81 ? -8.333 -5.898 9.514 1.00 98.50 81 PHE A N 1
ATOM 656 C CA . PHE A 1 81 ? -7.760 -4.556 9.635 1.00 98.50 81 PHE A CA 1
ATOM 657 C C . PHE A 1 81 ? -8.532 -3.547 8.791 1.00 98.50 81 PHE A C 1
ATOM 659 O O . PHE A 1 81 ? -9.078 -3.896 7.743 1.00 98.50 81 PHE A O 1
ATOM 666 N N . SER A 1 82 ? -8.503 -2.281 9.200 1.00 97.69 82 SER A N 1
ATOM 667 C CA . SER A 1 82 ? -8.984 -1.183 8.362 1.00 97.69 82 SER A CA 1
ATOM 668 C C . SER A 1 82 ? -8.127 -1.007 7.105 1.00 97.69 82 SER A C 1
ATOM 670 O O . SER A 1 82 ? -6.894 -1.155 7.128 1.00 97.69 82 SER A O 1
ATOM 672 N N . GLN A 1 83 ? -8.778 -0.646 6.000 1.00 95.38 83 GLN A N 1
ATOM 673 C CA . GLN A 1 83 ? -8.098 -0.100 4.834 1.00 95.38 83 GLN A CA 1
ATOM 674 C C . GLN A 1 83 ? -7.522 1.279 5.178 1.00 95.38 83 GLN A C 1
ATOM 676 O O . GLN A 1 83 ? -8.217 2.165 5.661 1.00 95.38 83 GLN A O 1
ATOM 681 N N . GLY A 1 84 ? -6.240 1.481 4.877 1.00 92.31 84 GLY A N 1
ATOM 682 C CA . GLY A 1 84 ? -5.605 2.788 5.027 1.00 92.31 84 GLY A CA 1
ATOM 683 C C . GLY A 1 84 ? -6.200 3.839 4.089 1.00 92.31 84 GLY A C 1
ATOM 684 O O . GLY A 1 84 ? -6.578 3.518 2.959 1.00 92.31 84 GLY A O 1
ATOM 685 N N . PHE A 1 85 ? -6.213 5.100 4.536 1.00 87.62 85 PHE A N 1
ATOM 686 C CA . PHE A 1 85 ? -6.790 6.210 3.770 1.00 87.62 85 PHE A CA 1
ATOM 687 C C . PHE A 1 85 ? -6.264 6.309 2.330 1.00 87.62 85 PHE A C 1
ATOM 689 O O . PHE A 1 85 ? -5.087 6.050 2.036 1.00 87.62 85 PHE A O 1
ATOM 696 N N . ARG A 1 86 ? -7.137 6.758 1.423 1.00 86.50 86 ARG A N 1
ATOM 697 C CA . ARG A 1 86 ? -6.769 7.024 0.032 1.00 86.50 86 ARG A CA 1
ATOM 698 C C . ARG A 1 86 ? -5.990 8.345 -0.060 1.00 86.50 86 ARG A C 1
ATOM 700 O O . ARG A 1 86 ? -6.561 9.391 0.249 1.00 86.50 86 ARG A O 1
ATOM 707 N N . PRO A 1 87 ? -4.710 8.335 -0.473 1.00 86.00 87 PRO A N 1
ATOM 708 C CA . PRO A 1 87 ? -3.924 9.557 -0.605 1.00 86.00 87 PRO A CA 1
ATOM 709 C C . PRO A 1 87 ? -4.501 10.462 -1.697 1.00 86.00 87 PRO A C 1
ATOM 711 O O . PRO A 1 87 ? -4.802 9.991 -2.791 1.00 86.00 87 PRO A O 1
ATOM 714 N N . SER A 1 88 ? -4.617 11.760 -1.408 1.00 84.25 88 SER A N 1
ATOM 715 C CA . SER A 1 88 ? -5.148 12.761 -2.343 1.00 84.25 88 SER A CA 1
ATOM 716 C C . SER A 1 88 ? -4.138 13.223 -3.393 1.00 84.25 88 SER A C 1
ATOM 718 O O . SER A 1 88 ? -4.518 13.815 -4.399 1.00 84.25 88 SER A O 1
ATOM 720 N N . THR A 1 89 ? -2.845 12.960 -3.178 1.00 86.38 89 THR A N 1
ATOM 721 C CA . THR A 1 89 ? -1.767 13.412 -4.065 1.00 86.38 89 THR A CA 1
ATOM 722 C C . THR A 1 89 ? -0.776 12.297 -4.368 1.00 86.38 89 THR A C 1
ATOM 724 O O . THR A 1 89 ? -0.552 11.396 -3.557 1.00 86.38 89 THR A O 1
ATOM 727 N N . PHE A 1 90 ? -0.097 12.398 -5.513 1.00 85.88 90 PHE A N 1
ATOM 728 C CA . PHE A 1 90 ? 0.989 11.481 -5.864 1.00 85.88 90 PHE A CA 1
ATOM 729 C C . PHE A 1 90 ? 2.089 11.440 -4.790 1.00 85.88 90 PHE A C 1
ATOM 731 O O . PHE A 1 90 ? 2.552 10.362 -4.433 1.00 85.88 90 PHE A O 1
ATOM 738 N N . PHE A 1 91 ? 2.483 12.587 -4.227 1.00 85.38 91 PHE A N 1
ATOM 739 C CA . PHE A 1 91 ? 3.539 12.637 -3.211 1.00 85.38 91 PHE A CA 1
ATOM 740 C C . PHE A 1 91 ? 3.151 11.916 -1.919 1.00 85.38 91 PHE A C 1
ATOM 742 O O . PHE A 1 91 ? 3.959 11.167 -1.375 1.00 85.38 91 PHE A O 1
ATOM 749 N N . THR A 1 92 ? 1.915 12.096 -1.445 1.00 85.44 92 THR A N 1
ATOM 750 C CA . THR A 1 92 ? 1.429 11.389 -0.247 1.00 85.44 92 THR A CA 1
ATOM 751 C C . THR A 1 92 ? 1.281 9.893 -0.504 1.00 85.44 92 THR A C 1
ATOM 753 O O . THR A 1 92 ? 1.626 9.093 0.365 1.00 85.44 92 THR A O 1
ATOM 756 N N . LYS A 1 93 ? 0.850 9.508 -1.712 1.00 88.69 93 LYS A N 1
ATOM 757 C CA . LYS A 1 93 ? 0.810 8.117 -2.177 1.00 88.69 93 LYS A CA 1
ATOM 758 C C . LYS A 1 93 ? 2.201 7.484 -2.180 1.00 88.69 93 LYS A C 1
ATOM 760 O O . LYS A 1 93 ? 2.416 6.473 -1.519 1.00 88.69 93 LYS A O 1
ATOM 765 N N . TYR A 1 94 ? 3.147 8.121 -2.866 1.00 89.56 94 TYR A N 1
ATOM 766 C CA . TYR A 1 94 ? 4.540 7.695 -2.960 1.00 89.56 94 TYR A CA 1
ATOM 767 C C . TYR A 1 94 ? 5.190 7.540 -1.592 1.00 89.56 94 TYR A C 1
ATOM 769 O O . TYR A 1 94 ? 5.772 6.499 -1.303 1.00 89.56 94 TYR A O 1
ATOM 777 N N . LEU A 1 95 ? 5.051 8.548 -0.735 1.00 89.69 95 LEU A N 1
ATOM 778 C CA . LEU A 1 95 ? 5.629 8.534 0.597 1.00 89.69 95 LEU A CA 1
ATOM 779 C C . LEU A 1 95 ? 5.065 7.392 1.450 1.00 89.69 95 LEU A C 1
ATOM 781 O O . LEU A 1 95 ? 5.834 6.680 2.088 1.00 89.69 95 LEU A O 1
ATOM 785 N N . GLN A 1 96 ? 3.746 7.186 1.451 1.00 89.38 96 GLN A N 1
ATOM 786 C CA . GLN A 1 96 ? 3.143 6.087 2.204 1.00 89.38 96 GLN A CA 1
ATOM 787 C C . GLN A 1 96 ? 3.606 4.723 1.706 1.00 89.38 96 GLN A C 1
ATOM 789 O O . GLN A 1 96 ? 3.980 3.880 2.519 1.00 89.38 96 GLN A O 1
ATOM 794 N N . ASP A 1 97 ? 3.617 4.518 0.392 1.00 91.31 97 ASP A N 1
ATOM 795 C CA . ASP A 1 97 ? 4.014 3.238 -0.187 1.00 91.31 97 ASP A CA 1
ATOM 796 C C . ASP A 1 97 ? 5.505 2.972 0.037 1.00 91.31 97 ASP A C 1
ATOM 798 O O . ASP A 1 97 ? 5.873 1.846 0.338 1.00 91.31 97 ASP A O 1
ATOM 802 N N . LYS A 1 98 ? 6.351 4.007 -0.006 1.00 90.44 98 LYS A N 1
ATOM 803 C CA . LYS A 1 98 ? 7.785 3.930 0.313 1.00 90.44 98 LYS A CA 1
ATOM 804 C C . LYS A 1 98 ? 8.070 3.620 1.787 1.00 90.44 98 LYS A C 1
ATOM 806 O O . LYS A 1 98 ? 9.110 3.033 2.112 1.00 90.44 98 LYS A O 1
ATOM 811 N N . LEU A 1 99 ? 7.238 4.123 2.697 1.00 90.31 99 LEU A N 1
ATOM 812 C CA . LEU A 1 99 ? 7.430 3.946 4.138 1.00 90.31 99 LEU A CA 1
ATOM 813 C C . LEU A 1 99 ? 6.883 2.603 4.602 1.00 90.31 99 LEU A C 1
ATOM 815 O O . LEU A 1 99 ? 7.607 1.830 5.222 1.00 90.31 99 LEU A O 1
ATOM 819 N N . TYR A 1 100 ? 5.633 2.321 4.254 1.00 91.38 100 TYR A N 1
ATOM 820 C CA . TYR A 1 100 ? 4.870 1.215 4.821 1.00 91.38 100 TYR A CA 1
ATOM 821 C C . TYR A 1 100 ? 4.733 0.039 3.849 1.00 91.38 100 TYR A C 1
ATOM 823 O O . TYR A 1 100 ? 4.590 -1.105 4.275 1.00 91.38 100 TYR A O 1
ATOM 831 N N . GLY A 1 101 ? 4.821 0.287 2.540 1.00 90.25 101 GLY A N 1
ATOM 832 C CA . GLY A 1 101 ? 4.501 -0.696 1.513 1.00 90.25 101 GLY A CA 1
ATOM 833 C C . GLY A 1 101 ? 2.995 -0.950 1.386 1.00 90.25 101 GLY A C 1
ATOM 834 O O . GLY A 1 101 ? 2.159 -0.238 1.936 1.00 90.25 101 GLY A O 1
ATOM 835 N N . LEU A 1 102 ? 2.649 -2.003 0.643 1.00 90.69 102 LEU A N 1
ATOM 836 C CA . LEU A 1 102 ? 1.272 -2.488 0.477 1.00 90.69 102 LEU A CA 1
ATOM 837 C C . LEU A 1 102 ? 1.107 -3.887 1.075 1.00 90.69 102 LEU A C 1
ATOM 839 O O . LEU A 1 102 ? 2.003 -4.715 0.917 1.00 90.69 102 LEU A O 1
ATOM 843 N N . CYS A 1 103 ? -0.036 -4.202 1.680 1.00 90.38 103 CYS A N 1
ATOM 844 C CA . CYS A 1 103 ? -0.417 -5.582 1.969 1.00 90.38 103 CYS A CA 1
ATOM 845 C C . CYS A 1 103 ? -1.379 -6.082 0.895 1.00 90.38 103 CYS A C 1
ATOM 847 O O . CYS A 1 103 ? -2.449 -5.507 0.720 1.00 90.38 103 CYS A O 1
ATOM 849 N N . LYS A 1 104 ? -1.021 -7.165 0.188 1.00 86.62 104 LYS A N 1
ATOM 850 C CA . LYS A 1 104 ? -1.876 -7.781 -0.847 1.00 86.62 104 LYS A CA 1
ATOM 851 C C . LYS A 1 104 ? -2.495 -6.721 -1.780 1.00 86.62 104 LYS A C 1
ATOM 853 O O . LYS A 1 104 ? -3.680 -6.771 -2.094 1.00 86.62 104 LYS A O 1
ATOM 858 N N . TYR A 1 105 ? -1.668 -5.751 -2.191 1.00 85.44 105 TYR A N 1
ATOM 859 C CA . TYR A 1 105 ? -2.007 -4.612 -3.061 1.00 85.44 105 TYR A CA 1
ATOM 860 C C . TYR A 1 105 ? -2.884 -3.499 -2.461 1.00 85.44 105 TYR A C 1
ATOM 862 O O . TYR A 1 105 ? -3.257 -2.573 -3.179 1.00 85.44 105 TYR A O 1
ATOM 870 N N . LYS A 1 106 ? -3.172 -3.543 -1.161 1.00 90.75 106 LYS A N 1
ATOM 871 C CA . LYS A 1 106 ? -3.956 -2.542 -0.428 1.00 90.75 106 LYS A CA 1
ATOM 872 C C . LYS A 1 106 ? -3.106 -1.862 0.644 1.00 90.75 106 LYS A C 1
ATOM 874 O O . LYS A 1 106 ? -2.133 -2.434 1.139 1.00 90.75 106 LYS A O 1
ATOM 879 N N . ARG A 1 107 ? -3.465 -0.630 1.010 1.00 92.25 107 ARG A N 1
ATOM 880 C CA . ARG A 1 107 ? -2.898 0.030 2.195 1.00 92.25 107 ARG A CA 1
ATOM 881 C C . ARG A 1 107 ? -3.652 -0.457 3.420 1.00 92.25 107 ARG A C 1
ATOM 883 O O . ARG A 1 107 ? -4.874 -0.547 3.388 1.00 92.25 107 ARG A O 1
ATOM 890 N N . LEU A 1 108 ? -2.920 -0.737 4.484 1.00 94.94 108 LEU A N 1
ATOM 891 C CA . LEU A 1 108 ? -3.467 -1.172 5.762 1.00 94.94 108 LEU A CA 1
ATOM 892 C C . LEU A 1 108 ? -3.326 -0.035 6.778 1.00 94.94 108 LEU A C 1
ATOM 894 O O . LEU A 1 108 ? -2.310 0.667 6.775 1.00 94.94 108 LEU A O 1
ATOM 898 N N . ASN A 1 109 ? -4.318 0.143 7.648 1.00 95.88 109 ASN A N 1
ATOM 899 C CA . ASN A 1 109 ? -4.192 0.968 8.846 1.00 95.88 109 ASN A CA 1
ATOM 900 C C . ASN A 1 109 ? -4.150 0.080 10.090 1.00 95.88 109 ASN A C 1
ATOM 902 O O . ASN A 1 109 ? -5.102 -0.629 10.389 1.00 95.88 109 ASN A O 1
ATOM 906 N N . SER A 1 110 ? -3.040 0.141 10.824 1.00 96.31 110 SER A N 1
ATOM 907 C CA . SER A 1 110 ? -2.825 -0.607 12.068 1.00 96.31 110 SER A CA 1
ATOM 908 C C . SER A 1 110 ? -3.496 0.026 13.290 1.00 96.31 110 SER A C 1
ATOM 910 O O . SER A 1 110 ? -3.502 -0.570 14.361 1.00 96.31 110 SER A O 1
ATOM 912 N N . GLY A 1 111 ? -4.051 1.233 13.155 1.00 96.31 111 GLY A N 1
ATOM 913 C CA . GLY A 1 111 ? -4.780 1.923 14.219 1.00 96.31 111 GLY A CA 1
ATOM 914 C C . GLY A 1 111 ? -6.201 1.406 14.443 1.00 96.31 111 GLY A C 1
ATOM 915 O O . GLY A 1 111 ? -6.799 1.764 15.449 1.00 96.31 111 GLY A O 1
ATOM 916 N N . LEU A 1 112 ? -6.736 0.584 13.536 1.00 98.12 112 LEU A N 1
ATOM 917 C CA . LEU A 1 112 ? -8.078 0.015 13.627 1.00 98.12 112 LEU A CA 1
ATOM 918 C C . LEU A 1 112 ? -8.049 -1.451 13.185 1.00 98.12 112 LEU A C 1
ATOM 920 O O . LEU A 1 112 ? -7.682 -1.748 12.042 1.00 98.12 112 LEU A O 1
ATOM 924 N N . TYR A 1 113 ? -8.445 -2.360 14.070 1.00 98.69 113 TYR A N 1
ATOM 925 C CA . TYR A 1 113 ? -8.588 -3.777 13.740 1.00 98.69 113 TYR A CA 1
ATOM 926 C C . TYR A 1 113 ? -9.503 -4.501 14.724 1.00 98.69 113 TYR A C 1
ATOM 928 O O . TYR A 1 113 ? -9.699 -4.062 15.853 1.00 98.69 113 TYR A O 1
ATOM 936 N N . ILE A 1 114 ? -10.043 -5.639 14.302 1.00 98.88 114 ILE A N 1
ATOM 937 C CA . ILE A 1 114 ? -10.853 -6.530 15.132 1.00 98.88 114 ILE A CA 1
ATOM 938 C C . ILE A 1 114 ? -10.492 -7.982 14.838 1.00 98.88 114 ILE A C 1
ATOM 940 O O . ILE A 1 114 ? -10.297 -8.354 13.681 1.00 98.88 114 ILE A O 1
ATOM 944 N N . GLY A 1 115 ? -10.395 -8.809 15.871 1.00 98.75 115 GLY A N 1
ATOM 945 C CA . GLY A 1 115 ? -10.105 -10.229 15.714 1.00 98.75 115 GLY A CA 1
ATOM 946 C C . GLY A 1 115 ? -10.315 -11.022 16.994 1.00 98.75 115 GLY A C 1
ATOM 947 O O . GLY A 1 115 ? -10.694 -10.460 18.024 1.00 98.75 115 GLY A O 1
ATOM 948 N N . THR A 1 116 ? -10.067 -12.328 16.935 1.00 98.81 116 THR A N 1
ATOM 949 C CA . THR A 1 116 ? -9.993 -13.156 18.150 1.00 98.81 116 THR A CA 1
ATOM 950 C C . THR A 1 116 ? -8.733 -12.816 18.947 1.00 98.81 116 THR A C 1
ATOM 952 O O . THR A 1 116 ? -7.707 -12.458 18.358 1.00 98.81 116 THR A O 1
ATOM 955 N N . ALA A 1 117 ? -8.781 -12.949 20.272 1.00 98.81 117 ALA A N 1
ATOM 956 C CA . ALA A 1 117 ? -7.644 -12.692 21.150 1.00 98.81 117 ALA A CA 1
ATOM 957 C C . ALA A 1 117 ? -6.416 -13.514 20.727 1.00 98.81 117 ALA A C 1
ATOM 959 O O . ALA A 1 117 ? -5.316 -12.968 20.644 1.00 98.81 117 ALA A O 1
ATOM 960 N N . GLU A 1 118 ? -6.611 -14.788 20.371 1.00 98.62 118 GLU A N 1
ATOM 961 C CA . GLU A 1 118 ? -5.548 -15.652 19.848 1.00 98.62 118 GLU A CA 1
ATOM 962 C C . GLU A 1 118 ? -4.929 -15.103 18.557 1.00 98.62 118 GLU A C 1
ATOM 964 O O . GLU A 1 118 ? -3.708 -14.978 18.466 1.00 98.62 118 GLU A O 1
ATOM 969 N N . SER A 1 119 ? -5.751 -14.718 17.575 1.00 98.69 119 SER A N 1
ATOM 970 C CA . SER A 1 119 ? -5.251 -14.220 16.287 1.00 98.69 119 SER A CA 1
ATOM 971 C C . SER A 1 119 ? -4.496 -12.896 16.419 1.00 98.69 119 SER A C 1
ATOM 973 O O . SER A 1 119 ? -3.527 -12.667 15.699 1.00 98.69 119 SER A O 1
ATOM 975 N N . ILE A 1 120 ? -4.903 -12.035 17.357 1.00 98.75 120 ILE A N 1
ATOM 976 C CA . ILE A 1 120 ? -4.225 -10.768 17.647 1.00 98.75 120 ILE A CA 1
ATOM 977 C C . ILE A 1 120 ? -2.871 -11.037 18.308 1.00 98.75 120 ILE A C 1
ATOM 979 O O . ILE A 1 120 ? -1.878 -10.419 17.924 1.00 98.75 120 ILE A O 1
ATOM 983 N N . ILE A 1 121 ? -2.803 -11.969 19.266 1.00 98.44 121 ILE A N 1
ATOM 984 C CA . ILE A 1 121 ? -1.532 -12.385 19.875 1.00 98.44 121 ILE A CA 1
ATOM 985 C C . ILE A 1 121 ? -0.604 -12.950 18.801 1.00 98.44 121 ILE A C 1
ATOM 987 O O . ILE A 1 121 ? 0.538 -12.507 18.704 1.00 98.44 121 ILE A O 1
ATOM 991 N N . ASP A 1 122 ? -1.090 -13.887 17.981 1.00 98.25 122 ASP A N 1
ATOM 992 C CA . ASP A 1 122 ? -0.284 -14.519 16.936 1.00 98.25 122 ASP A CA 1
ATOM 993 C C . ASP A 1 122 ? 0.222 -13.505 15.901 1.00 98.25 122 ASP A C 1
ATOM 995 O O . ASP A 1 122 ? 1.390 -13.559 15.514 1.00 98.25 122 ASP A O 1
ATOM 999 N N . PHE A 1 123 ? -0.618 -12.542 15.506 1.00 98.44 123 PHE A N 1
ATOM 1000 C CA . PHE A 1 123 ? -0.254 -11.513 14.534 1.00 98.44 123 PHE A CA 1
ATOM 1001 C C . PHE A 1 123 ? 0.869 -10.599 15.034 1.00 98.44 123 PHE A C 1
ATOM 1003 O O . PHE A 1 123 ? 1.759 -10.251 14.261 1.00 98.44 123 PHE A O 1
ATOM 1010 N N . TRP A 1 124 ? 0.824 -10.186 16.305 1.00 97.69 124 TRP A N 1
ATOM 1011 C CA . TRP A 1 124 ? 1.740 -9.187 16.867 1.00 97.69 124 TRP A CA 1
ATOM 1012 C C . TRP A 1 124 ? 2.917 -9.774 17.655 1.00 97.69 124 TRP A C 1
ATOM 1014 O O . TRP A 1 124 ? 3.759 -9.011 18.120 1.00 97.69 124 TRP A O 1
ATOM 1024 N N . LYS A 1 125 ? 3.014 -11.100 17.816 1.00 94.31 125 LYS A N 1
ATOM 1025 C CA . LYS A 1 125 ? 3.999 -11.748 18.707 1.00 94.31 125 LYS A CA 1
ATOM 1026 C C . LYS A 1 125 ? 5.464 -11.387 18.437 1.00 94.31 125 LYS A C 1
ATOM 1028 O O . LYS A 1 125 ? 6.255 -11.384 19.376 1.00 94.31 125 LYS A O 1
ATOM 1033 N N . ASP A 1 126 ? 5.813 -11.078 17.186 1.00 94.25 126 ASP A N 1
ATOM 1034 C CA . ASP A 1 126 ? 7.201 -10.832 16.76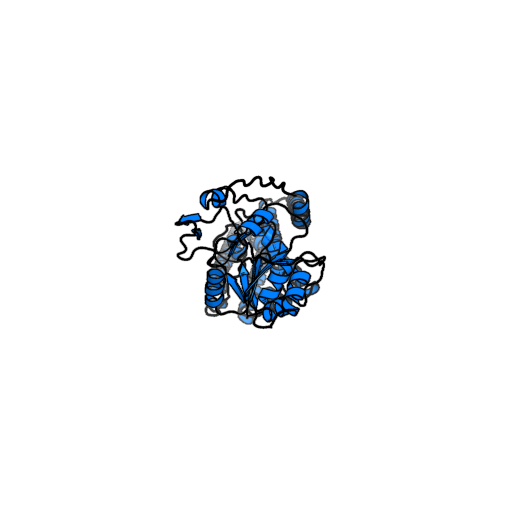6 1.00 94.25 126 ASP A CA 1
ATOM 1035 C C . ASP A 1 126 ? 7.532 -9.339 16.584 1.00 94.25 126 ASP A C 1
ATOM 1037 O O . ASP A 1 126 ? 8.618 -9.008 16.097 1.00 94.25 126 ASP A O 1
ATOM 1041 N N . ILE A 1 127 ? 6.612 -8.424 16.916 1.00 94.56 127 ILE A N 1
ATOM 1042 C CA . ILE A 1 127 ? 6.874 -6.985 16.792 1.00 94.56 127 ILE A CA 1
ATOM 1043 C C . ILE A 1 127 ? 7.937 -6.541 17.801 1.00 94.56 127 ILE A C 1
ATOM 1045 O O . ILE A 1 127 ? 7.915 -6.916 18.975 1.00 94.56 127 ILE A O 1
ATOM 1049 N N . LYS A 1 128 ? 8.876 -5.701 17.360 1.00 92.00 128 LYS A N 1
ATOM 1050 C CA . LYS A 1 128 ? 9.871 -5.103 18.262 1.00 92.00 128 LYS A CA 1
ATOM 1051 C C . LYS A 1 128 ? 9.345 -3.800 18.856 1.00 92.00 128 LYS A C 1
ATOM 1053 O O . LYS A 1 128 ? 8.676 -3.030 18.181 1.00 92.00 128 LYS A O 1
ATOM 1058 N N . GLU A 1 129 ? 9.736 -3.485 20.089 1.00 85.56 129 GLU A N 1
ATOM 1059 C CA . GLU A 1 129 ? 9.224 -2.318 20.833 1.00 85.56 129 GLU A CA 1
ATOM 1060 C C . GLU A 1 129 ? 9.370 -0.973 20.091 1.00 85.56 129 GLU A C 1
ATOM 1062 O O . GLU A 1 129 ? 8.503 -0.111 20.206 1.00 85.56 129 GLU A O 1
ATOM 1067 N N . LYS A 1 130 ? 10.446 -0.798 19.311 1.00 86.75 130 LYS A N 1
ATOM 1068 C CA . LYS A 1 130 ? 10.731 0.426 18.533 1.00 86.75 130 LYS A CA 1
ATOM 1069 C C . LYS A 1 130 ? 10.302 0.346 17.065 1.00 86.75 130 LYS A C 1
ATOM 1071 O O . LYS A 1 130 ? 10.626 1.241 16.286 1.00 86.75 130 LYS A O 1
ATOM 1076 N N . GLU A 1 131 ? 9.667 -0.745 16.662 1.00 89.38 131 GLU A N 1
ATOM 1077 C CA . GLU A 1 131 ? 9.214 -0.934 15.291 1.00 89.38 131 GLU A CA 1
ATOM 1078 C C . GLU A 1 131 ? 7.905 -0.181 15.048 1.00 89.38 131 GLU A C 1
ATOM 1080 O O . GLU A 1 131 ? 7.030 -0.117 15.908 1.00 89.38 131 GLU A O 1
ATOM 1085 N N . ASP A 1 132 ? 7.782 0.418 13.865 1.00 92.81 132 ASP A N 1
ATOM 1086 C CA . ASP A 1 132 ? 6.552 1.078 13.439 1.00 92.81 132 ASP A CA 1
ATOM 1087 C C . ASP A 1 132 ? 5.474 0.018 13.167 1.00 92.81 132 ASP A C 1
ATOM 1089 O O . ASP A 1 132 ? 5.644 -0.871 12.327 1.00 92.81 132 ASP A O 1
ATOM 1093 N N . ASP A 1 133 ? 4.358 0.111 13.884 1.00 95.00 133 ASP A N 1
ATOM 1094 C CA . ASP A 1 133 ? 3.289 -0.886 13.883 1.00 95.00 133 ASP A CA 1
ATOM 1095 C C . ASP A 1 133 ? 2.625 -1.037 12.510 1.00 95.00 133 ASP A C 1
ATOM 1097 O O . ASP A 1 133 ? 2.282 -2.149 12.106 1.00 95.00 133 ASP A O 1
ATOM 1101 N N . LYS A 1 134 ? 2.492 0.058 11.753 1.00 95.06 134 LYS A N 1
ATOM 1102 C CA . LYS A 1 134 ? 1.932 0.032 10.395 1.00 95.06 134 LYS A CA 1
ATOM 1103 C C . LYS A 1 134 ? 2.861 -0.687 9.421 1.00 95.06 134 LYS A C 1
ATOM 1105 O O . LYS A 1 134 ? 2.398 -1.484 8.599 1.00 95.06 134 LYS A O 1
ATOM 1110 N N . SER A 1 135 ? 4.163 -0.424 9.514 1.00 93.62 135 SER A N 1
ATOM 1111 C CA . SER A 1 135 ? 5.196 -1.093 8.719 1.00 93.62 135 SER A CA 1
ATOM 1112 C C . SER A 1 135 ? 5.226 -2.590 9.020 1.00 93.62 135 SER A C 1
ATOM 1114 O O . SER A 1 135 ? 5.162 -3.397 8.090 1.00 93.62 135 SER A O 1
ATOM 1116 N N . TYR A 1 136 ? 5.243 -2.959 10.306 1.00 95.62 136 TYR A N 1
ATOM 1117 C CA . TYR A 1 136 ? 5.196 -4.354 10.740 1.00 95.62 136 TYR A CA 1
ATOM 1118 C C . TYR A 1 136 ? 3.930 -5.050 10.231 1.00 95.62 136 TYR A C 1
ATOM 1120 O O . TYR A 1 136 ? 4.024 -6.050 9.520 1.00 95.62 136 TYR A O 1
ATOM 1128 N N . ALA A 1 137 ? 2.748 -4.484 10.498 1.00 96.75 137 ALA A N 1
ATOM 1129 C CA . ALA A 1 137 ? 1.478 -5.075 10.086 1.00 96.75 137 ALA A CA 1
ATOM 1130 C C . ALA A 1 137 ? 1.405 -5.283 8.572 1.00 96.75 137 ALA A C 1
ATOM 1132 O O . ALA A 1 137 ? 0.966 -6.333 8.104 1.00 96.75 137 ALA A O 1
ATOM 1133 N N . THR A 1 138 ? 1.891 -4.315 7.791 1.00 95.25 138 THR A N 1
ATOM 1134 C CA . THR A 1 138 ? 1.905 -4.413 6.329 1.00 95.25 138 THR A CA 1
ATOM 1135 C C . THR A 1 138 ? 2.805 -5.549 5.837 1.00 95.25 138 THR A C 1
ATOM 1137 O O . THR A 1 138 ? 2.435 -6.258 4.898 1.00 95.25 138 THR A O 1
ATOM 1140 N N . LEU A 1 139 ? 3.965 -5.758 6.468 1.00 92.31 139 LEU A N 1
ATOM 1141 C CA . LEU A 1 139 ? 4.877 -6.856 6.138 1.00 92.31 139 LEU A CA 1
ATOM 1142 C C . LEU A 1 139 ? 4.323 -8.218 6.576 1.00 92.31 139 LEU A C 1
ATOM 1144 O O . LEU A 1 139 ? 4.360 -9.165 5.787 1.00 92.31 139 LEU A O 1
ATOM 1148 N N . THR A 1 140 ? 3.781 -8.319 7.790 1.00 95.00 140 THR A N 1
ATOM 1149 C CA . THR A 1 140 ? 3.187 -9.552 8.334 1.00 95.00 140 THR A CA 1
ATOM 1150 C C . THR A 1 140 ? 1.980 -9.994 7.513 1.00 95.00 140 THR A C 1
ATOM 1152 O O . THR A 1 140 ? 1.897 -11.151 7.102 1.00 95.00 140 THR A O 1
ATOM 1155 N N . CYS A 1 141 ? 1.112 -9.053 7.139 1.00 94.69 141 CYS A N 1
ATOM 1156 C CA . CYS A 1 141 ? -0.081 -9.277 6.320 1.00 94.69 141 CYS A CA 1
ATOM 1157 C C . CYS A 1 141 ? 0.215 -9.919 4.946 1.00 94.69 141 CYS A C 1
ATOM 1159 O O . CYS A 1 141 ? -0.643 -10.590 4.371 1.00 94.69 141 CYS A O 1
ATOM 1161 N N . ARG A 1 142 ? 1.442 -9.786 4.415 1.00 89.19 142 ARG A N 1
ATOM 1162 C CA . ARG A 1 142 ? 1.866 -10.473 3.177 1.00 89.19 142 ARG A CA 1
ATOM 1163 C C . ARG A 1 142 ? 2.129 -11.965 3.364 1.00 89.19 142 ARG A C 1
ATOM 1165 O O . ARG A 1 142 ? 2.048 -12.703 2.389 1.00 89.19 142 ARG A O 1
ATOM 1172 N N . LYS A 1 143 ? 2.482 -12.383 4.580 1.00 90.62 143 LYS A N 1
ATOM 1173 C CA . LYS A 1 143 ? 2.887 -13.756 4.907 1.00 90.62 143 LYS A CA 1
ATOM 1174 C C . LYS A 1 143 ? 1.720 -14.600 5.407 1.00 90.62 143 LYS A C 1
ATOM 1176 O O . LYS A 1 143 ? 1.727 -15.810 5.220 1.00 90.62 143 LYS A O 1
ATOM 1181 N N . ILE A 1 144 ? 0.731 -13.969 6.035 1.00 93.19 144 ILE A N 1
ATOM 1182 C CA . ILE A 1 144 ? -0.387 -14.673 6.664 1.00 93.19 144 ILE A CA 1
ATOM 1183 C C . ILE A 1 144 ? -1.652 -14.672 5.796 1.00 93.19 144 ILE A C 1
ATOM 1185 O O . ILE A 1 144 ? -1.907 -13.760 5.000 1.00 93.19 144 ILE A O 1
ATOM 1189 N N . ASN A 1 145 ? -2.488 -15.694 5.983 1.00 94.00 145 ASN A N 1
ATOM 1190 C CA . ASN A 1 145 ? -3.719 -15.887 5.209 1.00 94.00 145 ASN A CA 1
ATOM 1191 C C . ASN A 1 145 ? -5.008 -15.802 6.035 1.00 94.00 145 ASN A C 1
ATOM 1193 O O . ASN A 1 145 ? -6.070 -15.651 5.443 1.00 94.00 145 ASN A O 1
ATOM 1197 N N . TYR A 1 146 ? -4.928 -15.818 7.367 1.00 95.88 146 TYR A N 1
ATOM 1198 C CA . TYR A 1 146 ? -6.093 -15.774 8.262 1.00 95.88 146 TYR A CA 1
ATOM 1199 C C . TYR A 1 146 ? -6.617 -14.350 8.543 1.00 95.88 146 TYR A C 1
ATOM 1201 O O . TYR A 1 146 ? -7.351 -14.128 9.506 1.00 95.88 146 TYR A O 1
ATOM 1209 N N . MET A 1 147 ? -6.263 -13.370 7.706 1.00 96.56 147 MET A N 1
ATOM 1210 C CA . MET A 1 147 ? -6.727 -11.992 7.859 1.00 96.56 147 MET A CA 1
ATOM 1211 C C . MET A 1 147 ? -7.293 -11.387 6.575 1.00 96.56 147 MET A C 1
ATOM 1213 O O . MET A 1 147 ? -6.889 -11.754 5.463 1.00 96.56 147 MET A O 1
ATOM 1217 N N . LYS A 1 148 ? -8.158 -10.384 6.743 1.00 97.31 148 LYS A N 1
ATOM 1218 C CA . LYS A 1 148 ? -8.679 -9.530 5.668 1.00 97.31 148 LYS A CA 1
ATOM 1219 C C . LYS A 1 148 ? -8.441 -8.047 5.962 1.00 97.31 148 LYS A C 1
ATOM 1221 O O . LYS A 1 148 ? -8.187 -7.649 7.095 1.00 97.31 148 LYS A O 1
ATOM 1226 N N . ILE A 1 149 ? -8.510 -7.245 4.906 1.00 97.56 149 ILE A N 1
ATOM 1227 C CA . ILE A 1 149 ? -8.582 -5.783 4.984 1.00 97.56 149 ILE A CA 1
ATOM 1228 C C . ILE A 1 149 ? -10.021 -5.409 4.643 1.00 97.56 149 ILE A C 1
ATOM 1230 O O . ILE A 1 149 ? -10.538 -5.913 3.646 1.00 97.56 149 ILE A O 1
ATOM 1234 N N . ASP A 1 150 ? -10.645 -4.565 5.459 1.00 97.50 150 ASP A N 1
ATOM 1235 C CA . ASP A 1 150 ? -11.967 -3.996 5.201 1.00 97.50 150 ASP A CA 1
ATOM 1236 C C . ASP A 1 150 ? -11.886 -2.914 4.114 1.00 97.50 150 ASP A C 1
ATOM 1238 O O . ASP A 1 150 ? -11.763 -1.726 4.398 1.00 97.50 150 ASP A O 1
ATOM 1242 N N . ASP A 1 151 ? -11.897 -3.337 2.850 1.00 93.19 151 ASP A N 1
ATOM 1243 C CA . ASP A 1 151 ? -11.851 -2.450 1.680 1.00 93.19 151 ASP A CA 1
ATOM 1244 C C . ASP A 1 151 ? -13.223 -1.953 1.218 1.00 93.19 151 ASP A C 1
ATOM 1246 O O . ASP A 1 151 ? -13.303 -1.138 0.302 1.00 93.19 151 ASP A O 1
ATOM 1250 N N . GLU A 1 152 ? -14.289 -2.439 1.853 1.00 94.44 152 GLU A N 1
ATOM 1251 C CA . GLU A 1 152 ? -15.670 -2.008 1.629 1.00 94.44 152 GLU A CA 1
ATOM 1252 C C . GLU A 1 152 ? -16.176 -1.109 2.770 1.00 94.44 152 GLU A C 1
ATOM 1254 O O . GLU A 1 152 ? -17.364 -0.807 2.826 1.00 94.44 152 GLU A O 1
ATOM 1259 N N . TYR A 1 153 ? -15.293 -0.672 3.674 1.00 95.69 153 TYR A N 1
ATOM 1260 C CA . TYR A 1 153 ? -15.582 0.258 4.773 1.00 95.69 153 TYR A CA 1
ATOM 1261 C C . TYR A 1 153 ? -16.741 -0.169 5.693 1.00 95.69 153 TYR A C 1
ATOM 1263 O O . TYR A 1 153 ? -17.413 0.681 6.286 1.00 95.69 153 TYR A O 1
ATOM 1271 N N . LYS A 1 154 ? -17.013 -1.477 5.812 1.00 96.88 154 LYS A N 1
ATOM 1272 C CA . LYS A 1 154 ? -18.163 -2.001 6.574 1.00 96.88 154 LYS A CA 1
ATOM 1273 C C . LYS A 1 154 ? -17.993 -1.789 8.072 1.00 96.88 154 LYS A C 1
ATOM 1275 O O . LYS A 1 154 ? -18.948 -1.442 8.758 1.00 96.88 154 LYS A O 1
ATOM 1280 N N . LEU A 1 155 ? -16.786 -2.022 8.575 1.00 98.00 155 LEU A N 1
ATOM 1281 C CA . LEU A 1 155 ? -16.411 -1.844 9.973 1.00 98.00 155 LEU A CA 1
ATOM 1282 C C . LEU A 1 155 ? -15.713 -0.508 10.175 1.00 98.00 155 LEU A C 1
ATOM 1284 O O . LEU A 1 155 ? -16.069 0.240 11.082 1.00 98.00 155 LEU A O 1
ATOM 1288 N N . PHE A 1 156 ? -14.719 -0.231 9.338 1.00 98.06 156 PHE A N 1
ATOM 1289 C CA . PHE A 1 156 ? -13.746 0.817 9.572 1.00 98.06 156 PHE A CA 1
ATOM 1290 C C . PHE A 1 156 ? -13.655 1.751 8.375 1.00 98.06 156 PHE A C 1
ATOM 1292 O O . PHE A 1 156 ? -13.498 1.316 7.235 1.00 98.06 156 PHE A O 1
ATOM 1299 N N . TYR A 1 157 ? -13.679 3.049 8.647 1.00 96.94 157 TYR A N 1
ATOM 1300 C CA . TYR A 1 157 ? -13.434 4.069 7.645 1.00 96.94 157 TYR A CA 1
ATOM 1301 C C . TYR A 1 157 ? -12.304 4.997 8.077 1.00 96.94 157 TYR A C 1
ATOM 1303 O O . TYR A 1 157 ? -12.438 5.786 9.010 1.00 96.94 157 TYR A O 1
ATOM 1311 N N . ASP A 1 158 ? -11.193 4.928 7.353 1.00 94.50 158 ASP A N 1
ATOM 1312 C CA . ASP A 1 158 ? -10.129 5.920 7.419 1.00 94.50 158 ASP A CA 1
ATOM 1313 C C . ASP A 1 158 ? -10.461 7.098 6.502 1.00 94.50 158 ASP A C 1
ATOM 1315 O O . ASP A 1 158 ? -10.335 6.992 5.279 1.00 94.50 158 ASP A O 1
ATOM 1319 N N . TYR A 1 159 ? -10.831 8.233 7.094 1.00 93.62 159 TYR A N 1
ATOM 1320 C CA . TYR A 1 159 ? -11.288 9.404 6.355 1.00 93.62 159 TYR A CA 1
ATOM 1321 C C . TYR A 1 159 ? -10.311 9.849 5.255 1.00 93.62 159 TYR A C 1
ATOM 1323 O O . TYR A 1 159 ? -9.136 10.143 5.514 1.00 93.62 159 TYR A O 1
ATOM 1331 N N . SER A 1 160 ? -10.839 9.985 4.035 1.00 90.94 160 SER A N 1
ATOM 1332 C CA . SER A 1 160 ? -10.188 10.648 2.909 1.00 90.94 160 SER A CA 1
ATOM 1333 C C . SER A 1 160 ? -11.115 11.682 2.281 1.00 90.94 160 SER A C 1
ATOM 1335 O O . SER A 1 160 ? -12.298 11.439 2.072 1.00 90.94 160 SER A O 1
ATOM 1337 N N . SER A 1 161 ? -10.552 12.824 1.889 1.00 88.88 161 SER A N 1
ATOM 1338 C CA . SER A 1 161 ? -11.281 13.868 1.159 1.00 88.88 161 SER A CA 1
ATOM 1339 C C . SER A 1 161 ? -11.655 13.470 -0.275 1.00 88.88 161 SER A C 1
ATOM 1341 O O . SER A 1 161 ? -12.302 14.247 -0.968 1.00 88.88 161 SER A O 1
ATOM 1343 N N . LEU A 1 162 ? -11.171 12.322 -0.762 1.00 88.81 162 LEU A N 1
ATOM 1344 C CA . LEU A 1 162 ? -11.497 11.801 -2.091 1.00 88.81 162 LEU A CA 1
ATOM 1345 C C . LEU A 1 162 ? -12.741 10.911 -2.102 1.00 88.81 162 LEU A C 1
ATOM 1347 O O . LEU A 1 162 ? -13.265 10.627 -3.179 1.00 88.81 162 LEU A O 1
ATOM 1351 N N . ASP A 1 163 ? -13.165 10.428 -0.938 1.00 91.81 163 ASP A N 1
ATOM 1352 C CA . ASP A 1 163 ? -14.290 9.512 -0.834 1.00 91.81 163 ASP A CA 1
ATOM 1353 C C . ASP A 1 163 ? -15.604 10.296 -0.774 1.00 91.81 163 ASP A C 1
ATOM 1355 O O . ASP A 1 163 ? -15.691 11.375 -0.181 1.00 91.81 163 ASP A O 1
ATOM 1359 N N . LYS A 1 164 ? -16.647 9.753 -1.406 1.00 94.06 164 LYS A N 1
ATOM 1360 C CA . LYS A 1 164 ? -17.995 10.308 -1.286 1.00 94.06 164 LYS A CA 1
ATOM 1361 C C . LYS A 1 164 ? -18.574 9.901 0.057 1.00 94.06 164 LYS A C 1
ATOM 1363 O O . LYS A 1 164 ? -18.539 8.723 0.406 1.00 94.06 164 LYS A O 1
ATOM 1368 N N . ILE A 1 165 ? -19.138 10.864 0.767 1.00 95.00 165 ILE A N 1
ATOM 1369 C CA . ILE A 1 165 ? -19.710 10.660 2.091 1.00 95.00 165 ILE A CA 1
ATOM 1370 C C . ILE A 1 165 ? -21.190 11.015 2.043 1.00 95.00 165 ILE A C 1
ATOM 1372 O O . ILE A 1 165 ? -21.558 12.078 1.545 1.00 95.00 165 ILE A O 1
ATOM 1376 N N . ASP A 1 166 ? -22.017 10.120 2.569 1.00 96.00 166 ASP A N 1
ATOM 1377 C CA . ASP A 1 166 ? -23.455 10.306 2.719 1.00 96.00 166 ASP A CA 1
ATOM 1378 C C . ASP A 1 166 ? -23.864 9.944 4.151 1.00 96.00 166 ASP A C 1
ATOM 1380 O O . ASP A 1 166 ? -23.363 8.978 4.729 1.00 96.00 166 ASP A O 1
ATOM 1384 N N . ILE A 1 167 ? -24.754 10.738 4.741 1.00 95.62 167 ILE A N 1
ATOM 1385 C CA . ILE A 1 167 ? -25.219 10.551 6.116 1.00 95.62 167 ILE A CA 1
ATOM 1386 C C . ILE A 1 167 ? -26.734 10.465 6.096 1.00 95.62 167 ILE A C 1
ATOM 1388 O O . ILE A 1 167 ? -27.429 11.418 5.747 1.00 95.62 167 ILE A O 1
ATOM 1392 N N . LYS A 1 168 ? -27.252 9.307 6.502 1.00 94.38 168 LYS A N 1
ATOM 1393 C CA . LYS A 1 168 ? -28.689 9.020 6.546 1.00 94.38 168 LYS A CA 1
ATOM 1394 C C . LYS A 1 168 ? -29.023 8.397 7.882 1.00 94.38 168 LYS A C 1
ATOM 1396 O O . LYS A 1 168 ? -28.360 7.451 8.291 1.00 94.38 168 LYS A O 1
ATOM 1401 N N . ASN A 1 169 ? -30.051 8.912 8.554 1.00 92.44 169 ASN A N 1
ATOM 1402 C CA . ASN A 1 169 ? -30.509 8.398 9.850 1.00 92.44 169 ASN A CA 1
ATOM 1403 C C . ASN A 1 169 ? -29.356 8.235 10.859 1.00 92.44 169 ASN A C 1
ATOM 1405 O O . ASN A 1 169 ? -29.200 7.179 11.467 1.00 92.44 169 ASN A O 1
ATOM 1409 N N . ASN A 1 170 ? -28.505 9.261 10.977 1.00 92.62 170 ASN A N 1
ATOM 1410 C CA . ASN A 1 170 ? -27.329 9.257 11.856 1.00 92.62 170 ASN A CA 1
ATOM 1411 C C . ASN A 1 170 ? -26.313 8.128 11.573 1.00 92.62 170 ASN A C 1
ATOM 1413 O O . ASN A 1 170 ? -25.532 7.763 12.444 1.00 92.62 170 ASN A O 1
ATOM 1417 N N . SER A 1 171 ? -26.335 7.566 10.363 1.00 95.50 171 SER A N 1
ATOM 1418 C CA . SER A 1 171 ? -25.435 6.506 9.909 1.00 95.50 171 SER A CA 1
ATOM 1419 C C . SER A 1 171 ? -24.582 7.007 8.747 1.00 95.50 171 SER A C 1
ATOM 1421 O O . SER A 1 171 ? -25.075 7.729 7.879 1.00 95.50 171 SER A O 1
ATOM 1423 N N . LEU A 1 172 ? -23.307 6.620 8.732 1.00 96.44 172 LEU A N 1
ATOM 1424 C CA . LEU A 1 172 ? -22.305 7.100 7.781 1.00 96.44 172 LEU A CA 1
ATOM 1425 C C . LEU A 1 172 ? -22.068 6.083 6.656 1.00 96.44 172 LEU A C 1
ATOM 1427 O O . LEU A 1 172 ? -21.630 4.964 6.916 1.00 96.44 172 LEU A O 1
ATOM 1431 N N . PHE A 1 173 ? -22.299 6.486 5.408 1.00 96.56 173 PHE A N 1
ATOM 1432 C CA . PHE A 1 173 ? -22.119 5.678 4.200 1.00 96.56 173 PHE A CA 1
ATOM 1433 C C . PHE A 1 173 ? -20.995 6.254 3.331 1.00 96.56 173 PHE A C 1
ATOM 1435 O O . PHE A 1 173 ? -20.907 7.466 3.134 1.00 96.56 173 PHE A O 1
ATOM 1442 N N . ILE A 1 174 ? -20.140 5.378 2.797 1.00 95.25 174 ILE A N 1
ATOM 1443 C CA . ILE A 1 174 ? -18.945 5.749 2.024 1.00 95.25 174 ILE A CA 1
ATOM 1444 C C . ILE A 1 1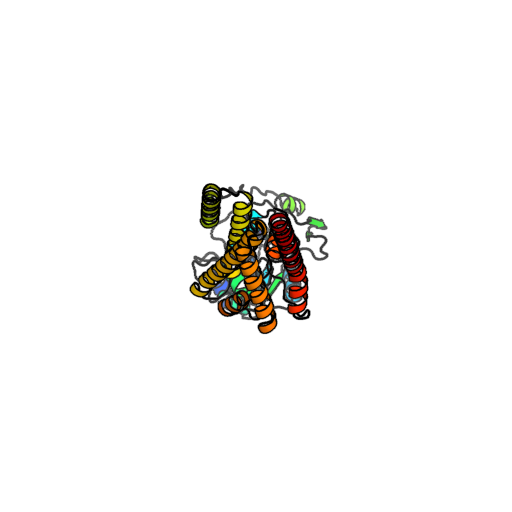74 ? -19.075 5.223 0.594 1.00 95.25 174 ILE A C 1
ATOM 1446 O O . ILE A 1 174 ? -19.432 4.066 0.411 1.00 95.25 174 ILE A O 1
ATOM 1450 N N . ASN A 1 175 ? -18.772 6.038 -0.418 1.00 89.94 175 ASN A N 1
ATOM 1451 C CA . ASN A 1 175 ? -18.707 5.637 -1.833 1.00 89.94 175 ASN A CA 1
ATOM 1452 C C . ASN A 1 175 ? -19.941 4.861 -2.339 1.00 89.94 175 ASN A C 1
ATOM 1454 O O . ASN A 1 175 ? -19.807 3.869 -3.051 1.00 89.94 175 ASN A O 1
ATOM 1458 N N . ASP A 1 176 ? -21.143 5.326 -1.982 1.00 87.94 176 ASP A N 1
ATOM 1459 C CA . ASP A 1 176 ? -22.426 4.715 -2.370 1.00 87.94 176 ASP A CA 1
ATOM 1460 C C . ASP A 1 176 ? -22.641 3.289 -1.794 1.00 87.94 176 ASP A C 1
ATOM 1462 O O . ASP A 1 176 ? -23.489 2.525 -2.267 1.00 87.94 176 ASP A O 1
ATOM 1466 N N . ASN A 1 177 ? -21.895 2.923 -0.742 1.00 88.81 177 ASN A N 1
ATOM 1467 C CA . ASN A 1 177 ? -22.061 1.657 -0.034 1.00 88.81 177 ASN A CA 1
ATOM 1468 C C . ASN A 1 177 ? -23.461 1.512 0.568 1.00 88.81 177 ASN A C 1
ATOM 1470 O O . ASN A 1 177 ? -24.067 2.466 1.048 1.00 88.81 177 ASN A O 1
ATOM 1474 N N . LYS A 1 178 ? -23.947 0.267 0.615 1.00 89.56 178 LYS A N 1
ATOM 1475 C CA . LYS A 1 178 ? -25.247 -0.072 1.220 1.00 89.56 178 LYS A CA 1
ATOM 1476 C C . LYS A 1 178 ? -25.191 -0.268 2.734 1.00 89.56 178 LYS A C 1
ATOM 1478 O O . LYS A 1 178 ? -26.232 -0.261 3.379 1.00 89.56 178 LYS A O 1
ATOM 1483 N N . ILE A 1 179 ? -24.001 -0.505 3.280 1.00 91.88 179 ILE A N 1
ATOM 1484 C CA . ILE A 1 179 ? -23.782 -0.808 4.696 1.00 91.88 179 ILE A CA 1
ATOM 1485 C C . ILE A 1 179 ? -23.059 0.392 5.312 1.00 91.88 179 ILE A C 1
ATOM 1487 O O . ILE A 1 179 ? -22.034 0.798 4.756 1.00 91.88 179 ILE A O 1
ATOM 1491 N N . PRO A 1 180 ? -23.570 0.970 6.414 1.00 95.19 180 PRO A N 1
ATOM 1492 C CA . PRO A 1 180 ? -22.899 2.081 7.068 1.00 95.19 180 PRO A CA 1
ATOM 1493 C C . PRO A 1 180 ? -21.627 1.601 7.770 1.00 95.19 180 PRO A C 1
ATOM 1495 O O . PRO A 1 180 ? -21.552 0.455 8.213 1.00 95.19 180 PRO A O 1
ATOM 1498 N N . THR A 1 181 ? -20.637 2.475 7.900 1.00 96.88 181 THR A N 1
ATOM 1499 C CA . THR A 1 181 ? -19.404 2.173 8.635 1.00 96.88 181 THR A CA 1
ATOM 1500 C C . THR A 1 181 ? -19.625 2.263 10.145 1.00 96.88 181 THR A C 1
ATOM 1502 O O . THR A 1 181 ? -20.466 3.034 10.607 1.00 96.88 181 THR A O 1
ATOM 1505 N N . SER A 1 182 ? -18.880 1.480 10.925 1.00 98.12 182 SER A N 1
ATOM 1506 C CA . SER A 1 182 ? -19.057 1.419 12.380 1.00 98.12 182 SER A CA 1
ATOM 1507 C C . SER A 1 182 ? -18.078 2.257 13.182 1.00 98.12 182 SER A C 1
ATOM 1509 O O . SER A 1 182 ? -18.396 2.653 14.300 1.00 98.12 182 SER A O 1
ATOM 1511 N N . VAL A 1 183 ? -16.890 2.520 12.650 1.00 98.00 183 VAL A N 1
ATOM 1512 C CA . VAL A 1 183 ? -15.878 3.350 13.299 1.00 98.00 183 VAL A CA 1
ATOM 1513 C C . VAL A 1 183 ? -15.238 4.218 12.234 1.00 98.00 183 VAL A C 1
ATOM 1515 O O . VAL A 1 183 ? -14.733 3.716 11.230 1.00 98.00 183 VAL A O 1
ATOM 1518 N N . ILE A 1 184 ? -15.221 5.523 12.475 1.00 96.81 184 ILE A N 1
ATOM 1519 C CA . ILE A 1 184 ? -14.473 6.465 11.650 1.00 96.81 184 ILE A CA 1
ATOM 1520 C C . ILE A 1 184 ? -13.156 6.793 12.344 1.00 96.81 184 ILE A C 1
ATOM 1522 O O . ILE A 1 184 ? -13.137 7.097 13.536 1.00 96.81 184 ILE A O 1
ATOM 1526 N N . SER A 1 185 ? -12.053 6.758 11.599 1.00 95.19 185 SER A N 1
ATOM 1527 C CA . SER A 1 185 ? -10.779 7.324 12.022 1.00 95.19 185 SER A CA 1
ATOM 1528 C C . SER A 1 185 ? -10.373 8.474 11.118 1.00 95.19 185 SER A C 1
ATOM 1530 O O . SER A 1 185 ? -10.596 8.463 9.910 1.00 95.19 185 SER A O 1
ATOM 1532 N N . CYS A 1 186 ? -9.745 9.478 11.714 1.00 90.06 186 CYS A N 1
ATOM 1533 C CA . CYS A 1 186 ? -9.199 10.632 11.031 1.00 90.06 186 CYS A CA 1
ATOM 1534 C C . CYS A 1 186 ? -7.664 10.585 11.075 1.00 90.06 186 CYS A C 1
ATOM 1536 O O . CYS A 1 186 ? -7.032 11.224 11.930 1.00 90.06 186 CYS A O 1
ATOM 1538 N N . PRO A 1 187 ? -7.021 9.787 10.203 1.00 81.62 187 PRO A N 1
ATOM 1539 C CA . PRO A 1 187 ? -5.572 9.779 10.127 1.00 81.62 187 PRO A CA 1
ATOM 1540 C C . PRO A 1 187 ? -5.045 11.158 9.706 1.00 81.62 187 PRO A C 1
ATOM 1542 O O . PRO A 1 187 ? -5.671 11.894 8.943 1.00 81.62 187 PRO A O 1
ATOM 1545 N N . SER A 1 188 ? -3.845 11.486 10.192 1.00 73.19 188 SER A N 1
ATOM 1546 C CA . SER A 1 188 ? -3.161 12.754 9.903 1.00 73.19 188 SER A CA 1
ATOM 1547 C C . SER A 1 188 ? -3.905 13.987 10.459 1.00 73.19 188 SER A C 1
ATOM 1549 O O . SER A 1 188 ? -4.487 13.920 11.547 1.00 73.19 188 SER A O 1
ATOM 1551 N N . ASN A 1 189 ? -3.817 15.120 9.752 1.00 69.75 189 ASN A N 1
ATOM 1552 C CA . ASN A 1 189 ? -4.301 16.438 10.183 1.00 69.75 189 ASN A CA 1
ATOM 1553 C C . ASN A 1 189 ? -5.645 16.800 9.552 1.00 69.75 189 ASN A C 1
ATOM 1555 O O . ASN A 1 189 ? -6.017 17.968 9.502 1.00 69.75 189 ASN A O 1
ATOM 1559 N N . ASN A 1 190 ? -6.361 15.804 9.039 1.00 78.50 190 ASN A N 1
ATOM 1560 C CA . ASN A 1 190 ? -7.708 16.030 8.562 1.00 78.50 190 ASN A CA 1
ATOM 1561 C C . ASN A 1 190 ? -8.626 16.353 9.755 1.00 78.50 190 ASN A C 1
ATOM 1563 O O . ASN A 1 190 ? -8.386 15.939 10.896 1.00 78.50 190 ASN A O 1
ATOM 1567 N N . SER A 1 191 ? -9.694 17.093 9.482 1.00 84.00 191 SER A N 1
ATOM 1568 C CA . SER A 1 191 ? -10.774 17.319 10.434 1.00 84.00 191 SER A CA 1
ATOM 1569 C C . SER A 1 191 ? -12.033 16.637 9.921 1.00 84.00 191 SER A C 1
ATOM 1571 O O . SER A 1 191 ? -12.467 16.889 8.796 1.00 84.00 191 SER A O 1
ATOM 1573 N N . ILE A 1 192 ? -12.625 15.786 10.759 1.00 89.62 192 ILE A N 1
ATOM 1574 C CA . ILE A 1 192 ? -13.930 15.168 10.495 1.00 89.62 192 ILE A CA 1
ATOM 1575 C C . ILE A 1 192 ? -15.058 15.932 11.194 1.00 89.62 192 ILE A C 1
ATOM 1577 O O . ILE A 1 192 ? -16.177 15.438 11.258 1.00 89.62 192 ILE A O 1
ATOM 1581 N N . ASN A 1 193 ? -14.804 17.153 11.683 1.00 89.25 193 ASN A N 1
ATOM 1582 C CA . ASN A 1 193 ? -15.792 17.936 12.433 1.00 89.25 193 ASN A CA 1
ATOM 1583 C C . ASN A 1 193 ? -17.078 18.178 11.640 1.00 89.25 193 ASN A C 1
ATOM 1585 O O . ASN A 1 193 ? -18.155 18.166 12.220 1.00 89.25 193 ASN A O 1
ATOM 1589 N N . HIS A 1 194 ? -16.969 18.356 10.321 1.00 90.19 194 HIS A N 1
ATOM 1590 C CA . HIS A 1 194 ? -18.123 18.527 9.437 1.00 90.19 194 HIS A CA 1
ATOM 1591 C C . HIS A 1 194 ? -18.993 17.261 9.330 1.00 90.19 194 HIS A C 1
ATOM 1593 O O . HIS A 1 194 ? -20.203 17.370 9.189 1.00 90.19 194 HIS A O 1
ATOM 1599 N N . ILE A 1 195 ? -18.390 16.071 9.423 1.00 93.38 195 ILE A N 1
ATOM 1600 C CA . ILE A 1 195 ? -19.105 14.785 9.454 1.00 93.38 195 ILE A CA 1
ATOM 1601 C C . ILE A 1 195 ? -19.739 14.605 10.830 1.00 93.38 195 ILE A C 1
ATOM 1603 O O . ILE A 1 195 ? -20.911 14.273 10.956 1.00 93.38 195 ILE A O 1
ATOM 1607 N N . LEU A 1 196 ? -18.953 14.845 11.878 1.00 92.88 196 LEU A N 1
ATOM 1608 C CA . LEU A 1 196 ? -19.381 14.651 13.256 1.00 92.88 196 LEU A CA 1
ATOM 1609 C C . LEU A 1 196 ? -20.533 15.588 13.639 1.00 92.88 196 LEU A C 1
ATOM 1611 O O . LEU A 1 196 ? -21.462 15.146 14.308 1.00 92.88 196 LEU A O 1
ATOM 1615 N N . SER A 1 197 ? -20.530 16.839 13.169 1.00 91.44 197 SER A N 1
AT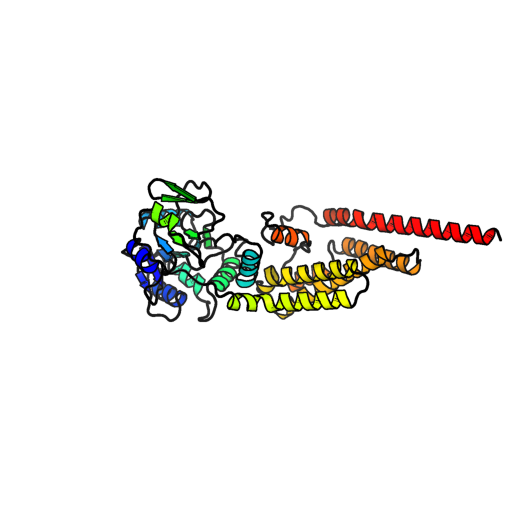OM 1616 C CA . SER A 1 197 ? -21.645 17.764 13.398 1.00 91.44 197 SER A CA 1
ATOM 1617 C C . SER A 1 197 ? -22.939 17.292 12.729 1.00 91.44 197 SER A C 1
ATOM 1619 O O . SER A 1 197 ? -24.010 17.427 13.314 1.00 91.44 197 SER A O 1
ATOM 1621 N N . GLN A 1 198 ? -22.850 16.677 11.546 1.00 93.38 198 GLN A N 1
ATOM 1622 C CA . GLN A 1 198 ? -23.990 16.056 10.860 1.00 93.38 198 GLN A CA 1
ATOM 1623 C C . GLN A 1 198 ? -24.475 14.771 11.554 1.00 93.38 198 GLN A C 1
ATOM 1625 O O . GLN A 1 198 ? -25.642 14.411 11.426 1.00 93.38 198 GLN A O 1
ATOM 1630 N N . LEU A 1 199 ? -23.604 14.111 12.324 1.00 93.19 199 LEU A N 1
ATOM 1631 C CA . LEU A 1 199 ? -23.925 12.978 13.204 1.00 93.19 199 LEU A CA 1
ATOM 1632 C C . LEU A 1 199 ? -24.347 13.418 14.620 1.00 93.19 199 LEU A C 1
ATOM 1634 O O . LEU A 1 199 ? -24.353 12.611 15.548 1.00 93.19 199 LEU A O 1
ATOM 1638 N N . ASN A 1 200 ? -24.694 14.697 14.795 1.00 92.00 200 ASN A N 1
ATOM 1639 C CA . ASN A 1 200 ? -25.144 15.299 16.053 1.00 92.00 200 ASN A CA 1
ATOM 1640 C C . ASN A 1 200 ? -24.112 15.300 17.198 1.00 92.00 200 ASN A C 1
ATOM 1642 O O . ASN A 1 200 ? -24.477 15.503 18.357 1.00 92.00 200 ASN A O 1
ATOM 1646 N N . TYR A 1 201 ? -22.819 15.145 16.903 1.00 88.62 201 TYR A N 1
ATOM 1647 C CA . TYR A 1 201 ? -21.771 15.410 17.887 1.00 88.62 201 TYR A CA 1
ATOM 1648 C C . TYR A 1 201 ? -21.513 16.921 17.968 1.00 88.62 201 TYR A C 1
ATOM 1650 O O . TYR A 1 201 ? -21.138 17.563 16.985 1.00 88.62 201 TYR A O 1
ATOM 1658 N N . THR A 1 202 ? -21.721 17.503 19.149 1.00 81.62 202 THR A N 1
ATOM 1659 C CA . THR A 1 202 ? -21.544 18.940 19.416 1.00 81.62 202 THR A CA 1
ATOM 1660 C C . THR A 1 202 ? -20.270 19.210 20.228 1.00 81.62 202 THR A C 1
ATOM 1662 O O . THR A 1 202 ? -19.676 18.294 20.789 1.00 81.62 202 THR A O 1
ATOM 1665 N N . ASN A 1 203 ? -19.830 20.476 20.285 1.00 68.88 203 ASN A N 1
ATOM 1666 C CA . ASN A 1 203 ? -18.696 20.948 21.103 1.00 68.88 203 ASN A CA 1
ATOM 1667 C C . ASN A 1 203 ? -17.314 20.365 20.751 1.00 68.88 203 ASN A C 1
ATOM 1669 O O . ASN A 1 203 ? -16.499 20.058 21.620 1.00 68.88 203 ASN A O 1
ATOM 1673 N N . LEU A 1 204 ? -17.012 20.275 19.457 1.00 76.44 204 LEU A N 1
ATOM 1674 C CA . LEU A 1 204 ? -15.726 19.797 18.949 1.00 76.44 204 LEU A CA 1
ATOM 1675 C C . LEU A 1 204 ? -14.655 20.906 18.978 1.00 76.44 204 LEU A C 1
ATOM 1677 O O . LEU A 1 204 ? -14.228 21.387 17.930 1.00 76.44 204 LEU A O 1
ATOM 1681 N N . ASN A 1 205 ? -14.199 21.316 20.166 1.00 72.31 205 ASN A N 1
ATOM 1682 C CA . ASN A 1 205 ? -13.010 22.171 20.307 1.00 72.31 205 ASN A CA 1
ATOM 1683 C C . ASN A 1 205 ? -11.737 21.335 20.119 1.00 72.31 205 ASN A C 1
ATOM 1685 O O . ASN A 1 205 ? -10.988 21.069 21.057 1.00 72.31 205 ASN A O 1
ATOM 1689 N N . LEU A 1 206 ? -11.525 20.872 18.889 1.00 74.50 206 LEU A N 1
ATOM 1690 C CA . LEU A 1 206 ? -10.385 20.039 18.536 1.00 74.50 206 LEU A CA 1
ATOM 1691 C C . LEU A 1 206 ? -9.234 20.916 18.027 1.00 74.50 206 LEU A C 1
ATOM 1693 O O . LEU A 1 206 ? -9.458 21.740 17.141 1.00 74.50 206 LEU A O 1
ATOM 1697 N N . PRO A 1 207 ? -8.012 20.761 18.564 1.00 68.88 207 PRO A N 1
ATOM 1698 C CA . PRO A 1 207 ? -6.877 21.582 18.167 1.00 68.88 207 PRO A CA 1
ATOM 1699 C C . PRO A 1 207 ? -6.463 21.315 16.714 1.00 68.88 207 PRO A C 1
ATOM 1701 O O . PRO A 1 207 ? -6.394 20.162 16.274 1.00 68.88 207 PRO A O 1
ATOM 1704 N N . ASP A 1 208 ? -6.126 22.388 15.994 1.00 68.62 208 ASP A N 1
ATOM 1705 C CA . ASP A 1 208 ? -5.511 22.306 14.669 1.00 68.62 208 ASP A CA 1
ATOM 1706 C C . ASP A 1 208 ? -4.126 21.668 14.762 1.00 68.62 208 ASP A C 1
ATOM 1708 O O . ASP A 1 208 ? -3.280 22.049 15.577 1.00 68.62 208 ASP A O 1
ATOM 1712 N N . ILE A 1 209 ? -3.859 20.714 13.877 1.00 67.00 209 ILE A N 1
ATOM 1713 C CA . ILE A 1 209 ? -2.590 19.993 13.876 1.00 67.00 209 ILE A CA 1
ATOM 1714 C C . ILE A 1 209 ? -1.673 20.601 12.832 1.00 67.00 209 ILE A C 1
ATOM 1716 O O . ILE A 1 209 ? -1.997 20.682 11.644 1.00 67.00 209 ILE A O 1
ATOM 1720 N N . LYS A 1 210 ? -0.472 20.974 13.268 1.00 70.69 210 LYS A N 1
ATOM 1721 C CA . LYS A 1 210 ? 0.588 21.432 12.372 1.00 70.69 210 LYS A CA 1
ATOM 1722 C C . LYS A 1 210 ? 1.334 20.237 11.790 1.00 70.69 210 LYS A C 1
ATOM 1724 O O . LYS A 1 210 ? 1.654 19.279 12.490 1.00 70.69 210 LYS A O 1
ATOM 1729 N N . TYR A 1 211 ? 1.592 20.278 10.488 1.00 66.88 211 TYR A N 1
ATOM 1730 C CA . TYR A 1 211 ? 2.399 19.264 9.816 1.00 66.88 211 TYR A CA 1
ATOM 1731 C C . TYR A 1 211 ? 3.872 19.427 10.188 1.00 66.88 211 TYR A C 1
ATOM 1733 O O . TYR A 1 211 ? 4.447 20.500 10.007 1.00 66.88 211 TYR A O 1
ATOM 1741 N N . ASP A 1 212 ? 4.506 18.335 10.607 1.00 74.25 212 ASP A N 1
ATOM 1742 C CA . ASP A 1 212 ? 5.963 18.258 10.681 1.00 74.25 212 ASP A CA 1
ATOM 1743 C C . ASP A 1 212 ? 6.534 17.907 9.296 1.00 74.25 212 ASP A C 1
ATOM 1745 O O . ASP A 1 212 ? 6.917 16.771 9.002 1.00 74.25 212 ASP A O 1
ATOM 1749 N N . TYR A 1 213 ? 6.545 18.899 8.402 1.00 77.69 213 TYR A N 1
ATOM 1750 C CA . TYR A 1 213 ? 7.132 18.753 7.067 1.00 77.69 213 TYR A CA 1
ATOM 1751 C C . TYR A 1 213 ? 8.627 18.410 7.123 1.00 77.69 213 TYR A C 1
ATOM 1753 O O . TYR A 1 213 ? 9.129 17.703 6.247 1.00 77.69 213 TYR A O 1
ATOM 1761 N N . VAL A 1 214 ? 9.333 18.844 8.173 1.00 80.56 214 VAL A N 1
ATOM 1762 C CA . VAL A 1 214 ? 10.767 18.580 8.358 1.00 80.56 214 VAL A CA 1
ATOM 1763 C C . VAL A 1 214 ? 11.021 17.084 8.527 1.00 80.56 214 VAL A C 1
ATOM 1765 O O . VAL A 1 214 ? 11.960 16.544 7.932 1.00 80.56 214 VAL A O 1
ATOM 1768 N N . ARG A 1 215 ? 10.154 16.380 9.265 1.00 81.62 215 ARG A N 1
ATOM 1769 C CA . ARG A 1 215 ? 10.212 14.916 9.376 1.00 81.62 215 ARG A CA 1
ATOM 1770 C C . ARG A 1 215 ? 10.070 14.230 8.020 1.00 81.62 215 ARG A C 1
ATOM 1772 O O . ARG A 1 215 ? 10.775 13.254 7.768 1.00 81.62 215 ARG A O 1
ATOM 1779 N N . TYR A 1 216 ? 9.218 14.749 7.136 1.00 81.88 216 TYR A N 1
ATOM 1780 C CA . TYR A 1 216 ? 9.005 14.155 5.817 1.00 81.88 216 TYR A CA 1
ATOM 1781 C C . TYR A 1 216 ? 10.156 14.392 4.840 1.00 81.88 216 TYR A C 1
ATOM 1783 O O . TYR A 1 216 ? 10.511 13.473 4.104 1.00 81.88 216 TYR A O 1
ATOM 1791 N N . ILE A 1 217 ? 10.793 15.567 4.877 1.00 83.75 217 ILE A N 1
ATOM 1792 C CA . ILE A 1 217 ? 11.932 15.910 4.005 1.00 83.75 217 ILE A CA 1
ATOM 1793 C C . ILE A 1 217 ? 13.065 14.882 4.120 1.00 83.75 217 ILE A C 1
ATOM 1795 O O . ILE A 1 217 ? 13.657 14.497 3.111 1.00 83.75 217 ILE A O 1
ATOM 1799 N N . LYS A 1 218 ? 13.327 14.361 5.327 1.00 88.75 218 LYS A N 1
ATOM 1800 C CA . LYS A 1 218 ? 14.367 13.342 5.552 1.00 88.75 218 LYS A CA 1
ATOM 1801 C C . LYS A 1 218 ? 14.141 12.070 4.734 1.00 88.75 218 LYS A C 1
ATOM 1803 O O . LYS A 1 218 ? 15.107 11.428 4.326 1.00 88.75 218 LYS A O 1
ATOM 1808 N N . TYR A 1 219 ? 12.888 11.719 4.444 1.00 87.12 219 TYR A N 1
ATOM 1809 C CA . TYR A 1 219 ? 12.581 10.552 3.622 1.00 87.12 219 TYR A CA 1
ATOM 1810 C C . TYR A 1 219 ? 12.849 10.773 2.135 1.00 87.12 219 TYR A C 1
ATOM 1812 O O . TYR A 1 219 ? 12.915 9.784 1.421 1.00 87.12 219 TYR A O 1
ATOM 1820 N N . PHE A 1 220 ? 13.058 12.005 1.668 1.00 87.81 220 PHE A N 1
ATOM 1821 C CA . PHE A 1 220 ? 13.345 12.319 0.262 1.00 87.81 220 PHE A CA 1
ATOM 1822 C C . PHE A 1 220 ? 14.837 12.543 -0.031 1.00 87.81 220 PHE A C 1
ATOM 1824 O O . PHE A 1 220 ? 15.205 12.892 -1.150 1.00 87.81 220 PHE A O 1
ATOM 1831 N N . ILE A 1 221 ? 15.726 12.333 0.950 1.00 88.62 221 ILE A N 1
ATOM 1832 C CA . ILE A 1 221 ? 17.161 12.623 0.798 1.00 88.62 221 ILE A CA 1
ATOM 1833 C C . ILE A 1 221 ? 17.810 11.886 -0.384 1.00 88.62 221 ILE A C 1
ATOM 1835 O O . ILE A 1 221 ? 18.619 12.467 -1.103 1.00 88.62 221 ILE A O 1
ATOM 1839 N N . LYS A 1 222 ? 17.422 10.629 -0.633 1.00 87.19 222 LYS A N 1
ATOM 1840 C CA . LYS A 1 222 ? 17.959 9.833 -1.747 1.00 87.19 222 LYS A CA 1
ATOM 1841 C C . LYS A 1 222 ? 17.502 10.373 -3.098 1.00 87.19 222 LYS A C 1
ATOM 1843 O O . LYS A 1 222 ? 18.280 10.401 -4.042 1.00 87.19 222 LYS A O 1
ATOM 1848 N N . GLU A 1 223 ? 16.256 10.819 -3.183 1.00 86.69 223 GLU A N 1
ATOM 1849 C CA . GLU A 1 223 ? 15.690 11.444 -4.370 1.00 86.69 223 GLU A CA 1
ATOM 1850 C C . GLU A 1 223 ? 16.367 12.780 -4.663 1.00 86.69 223 GLU A C 1
ATOM 1852 O O . GLU A 1 223 ? 16.698 13.040 -5.813 1.00 86.69 223 GLU A O 1
ATOM 1857 N N . TYR A 1 224 ? 16.654 13.591 -3.640 1.00 86.25 224 TYR A N 1
ATOM 1858 C CA . TYR A 1 224 ? 17.425 14.822 -3.824 1.00 86.25 224 TYR A CA 1
ATOM 1859 C C . TYR A 1 224 ? 18.835 14.541 -4.352 1.00 86.25 224 TYR A C 1
ATOM 1861 O O . TYR A 1 224 ? 19.270 15.194 -5.297 1.00 86.25 224 TYR A O 1
ATOM 1869 N N . ILE A 1 225 ? 19.527 13.533 -3.807 1.00 88.50 225 ILE A N 1
ATOM 1870 C CA . ILE A 1 225 ? 20.836 13.096 -4.322 1.00 88.50 225 ILE A CA 1
ATOM 1871 C C . ILE A 1 225 ? 20.718 12.643 -5.783 1.00 88.50 225 ILE A C 1
ATOM 1873 O O . ILE A 1 225 ? 21.553 13.013 -6.607 1.00 88.50 225 ILE A O 1
ATOM 1877 N N . LEU A 1 226 ? 19.671 11.886 -6.125 1.00 85.25 226 LEU A N 1
ATOM 1878 C CA . LEU A 1 226 ? 19.434 11.461 -7.502 1.00 85.25 226 LEU A CA 1
ATOM 1879 C C . LEU A 1 226 ? 19.199 12.659 -8.433 1.00 85.25 226 LEU A C 1
ATOM 1881 O O . LEU A 1 226 ? 19.768 12.696 -9.518 1.00 85.25 226 LEU A O 1
ATOM 1885 N N . VAL A 1 227 ? 18.400 13.645 -8.020 1.00 82.62 227 VAL A N 1
ATOM 1886 C CA . VAL A 1 227 ? 18.163 14.871 -8.800 1.00 82.62 227 VAL A CA 1
ATOM 1887 C C . VAL A 1 227 ? 19.468 15.638 -9.024 1.00 82.62 227 VAL A C 1
ATOM 1889 O O . VAL A 1 227 ? 19.723 16.091 -10.137 1.00 82.62 227 VAL A O 1
ATOM 1892 N N . LEU A 1 228 ? 20.331 15.739 -8.011 1.00 86.75 228 LEU A N 1
ATOM 1893 C CA . LEU A 1 228 ? 21.652 16.354 -8.164 1.00 86.75 228 LEU A CA 1
ATOM 1894 C C . LEU A 1 228 ? 22.531 15.581 -9.156 1.00 86.75 228 LEU A C 1
ATOM 1896 O O . LEU A 1 228 ? 23.150 16.191 -10.024 1.00 86.75 228 LEU A O 1
ATOM 1900 N N . LEU A 1 229 ? 22.546 14.247 -9.081 1.00 84.75 229 LEU A N 1
ATOM 1901 C CA . LEU A 1 229 ? 23.277 13.404 -10.031 1.00 84.75 229 LEU A CA 1
ATOM 1902 C C . LEU A 1 229 ? 22.754 13.585 -11.461 1.00 84.75 229 LEU A C 1
ATOM 1904 O O . LEU A 1 229 ? 23.540 13.701 -12.396 1.00 84.75 229 LEU A O 1
ATOM 1908 N N . ILE A 1 230 ? 21.435 13.675 -11.620 1.00 79.06 230 ILE A N 1
ATOM 1909 C CA . ILE A 1 230 ? 20.777 13.992 -12.887 1.00 79.06 230 ILE A CA 1
ATOM 1910 C C . ILE A 1 230 ? 21.271 15.340 -13.426 1.00 79.06 230 ILE A C 1
ATOM 1912 O O . ILE A 1 230 ? 21.702 15.411 -14.574 1.00 79.06 230 ILE A O 1
ATOM 1916 N N . ILE A 1 231 ? 21.284 16.393 -12.604 1.00 77.38 231 ILE A N 1
ATOM 1917 C CA . ILE A 1 231 ? 21.781 17.721 -13.002 1.00 77.38 231 ILE A CA 1
ATOM 1918 C C . ILE A 1 231 ? 23.244 17.645 -13.464 1.00 77.38 231 ILE A C 1
ATOM 1920 O O . ILE A 1 231 ? 23.593 18.221 -14.492 1.00 77.38 231 ILE A O 1
ATOM 1924 N N . VAL A 1 232 ? 24.093 16.889 -12.764 1.00 84.88 232 VAL A N 1
ATOM 1925 C CA . VAL A 1 232 ? 25.495 16.677 -13.166 1.00 84.88 232 VAL A CA 1
ATOM 1926 C C . VAL A 1 232 ? 25.590 15.968 -14.522 1.00 84.88 232 VAL A C 1
ATOM 1928 O O . VAL A 1 232 ? 26.374 16.389 -15.371 1.00 84.88 232 VAL A O 1
ATOM 1931 N N . VAL A 1 233 ? 24.766 14.942 -14.766 1.00 79.00 233 VAL A N 1
ATOM 1932 C CA . VAL A 1 233 ? 24.670 14.264 -16.072 1.00 79.00 233 VAL A CA 1
ATOM 1933 C C . VAL A 1 233 ? 24.268 15.261 -17.164 1.00 79.00 233 VAL A C 1
ATOM 1935 O O . VAL A 1 233 ? 24.901 15.296 -18.217 1.00 79.00 233 VAL A O 1
ATOM 1938 N N . PHE A 1 234 ? 23.281 16.125 -16.911 1.00 79.75 234 PHE A N 1
ATOM 1939 C CA . PHE A 1 234 ? 22.886 17.181 -17.849 1.00 79.75 234 PHE A CA 1
ATOM 1940 C C . PHE A 1 234 ? 24.017 18.157 -18.177 1.00 79.75 234 PHE A C 1
ATOM 1942 O O . PHE A 1 234 ? 24.161 18.534 -19.334 1.00 79.75 234 PHE A O 1
ATOM 1949 N N . ILE A 1 235 ? 24.812 18.554 -17.182 1.00 79.75 235 ILE A N 1
ATOM 1950 C CA . ILE A 1 235 ? 25.957 19.453 -17.382 1.00 79.75 235 ILE A CA 1
ATOM 1951 C C . ILE A 1 235 ? 27.053 18.763 -18.206 1.00 79.75 235 ILE A C 1
ATOM 1953 O O . ILE A 1 235 ? 27.677 19.392 -19.058 1.00 79.75 235 ILE A O 1
ATOM 1957 N N . TYR A 1 236 ? 27.290 17.472 -17.962 1.00 83.00 236 TYR A N 1
ATOM 1958 C CA . TYR A 1 236 ? 28.358 16.720 -18.618 1.00 83.00 236 TYR A CA 1
ATOM 1959 C C . TYR A 1 236 ? 28.042 16.389 -20.084 1.00 83.00 236 TYR A C 1
ATOM 1961 O O . TYR A 1 236 ? 28.893 16.526 -20.966 1.00 83.00 236 TYR A O 1
ATOM 1969 N N . PHE A 1 237 ? 26.816 15.953 -20.371 1.00 76.69 237 PHE A N 1
ATOM 1970 C CA . PHE A 1 237 ? 26.414 15.575 -21.720 1.00 76.69 237 PHE A CA 1
ATOM 1971 C C . PHE A 1 237 ? 25.882 16.782 -22.497 1.00 76.69 237 PHE A C 1
ATOM 1973 O O . PHE A 1 237 ? 24.834 17.334 -22.181 1.00 76.69 237 PHE A O 1
ATOM 1980 N N . LYS A 1 238 ? 26.538 17.121 -23.616 1.00 80.00 238 LYS A N 1
ATOM 1981 C CA . LYS A 1 238 ? 26.071 18.180 -24.535 1.00 80.00 238 LYS A CA 1
ATOM 1982 C C . LYS A 1 238 ? 24.704 17.891 -25.176 1.00 80.00 238 LYS A C 1
ATOM 1984 O O . LYS A 1 238 ? 24.066 18.803 -25.691 1.00 80.00 238 LYS A O 1
ATOM 1989 N N . ASN A 1 239 ? 24.257 16.633 -25.180 1.00 82.81 239 ASN A N 1
ATOM 1990 C CA . ASN A 1 239 ? 22.980 16.233 -25.764 1.00 82.81 239 ASN A CA 1
ATOM 1991 C C . ASN A 1 239 ? 21.883 16.177 -24.690 1.00 82.81 239 ASN A C 1
ATOM 1993 O O . ASN A 1 239 ? 21.726 15.171 -23.999 1.00 82.81 239 ASN A O 1
ATOM 1997 N N . ILE A 1 240 ? 21.098 17.253 -24.594 1.00 83.75 240 ILE A N 1
ATOM 1998 C CA . ILE A 1 240 ? 20.025 17.404 -23.601 1.00 83.75 240 ILE A CA 1
ATOM 1999 C C . ILE A 1 240 ? 18.984 16.277 -23.660 1.00 83.75 240 ILE A C 1
ATOM 2001 O O . ILE A 1 240 ? 18.524 15.808 -22.622 1.00 83.75 240 ILE A O 1
ATOM 2005 N N . PHE A 1 241 ? 18.644 15.796 -24.859 1.00 82.25 241 PHE A N 1
ATOM 2006 C CA . PHE A 1 241 ? 17.651 14.738 -25.040 1.00 82.25 241 PHE A CA 1
ATOM 2007 C C . PHE A 1 241 ? 18.126 13.417 -24.427 1.00 82.25 241 PHE A C 1
ATOM 2009 O O . PHE A 1 241 ? 17.379 12.745 -23.717 1.00 82.25 241 PHE A O 1
ATOM 2016 N N . PHE A 1 242 ? 19.396 13.078 -24.641 1.00 80.81 242 PHE A N 1
ATOM 2017 C CA . PHE A 1 242 ? 20.005 11.878 -24.075 1.00 80.81 242 PHE A CA 1
ATOM 2018 C C . PHE A 1 242 ? 20.052 11.932 -22.542 1.00 80.81 242 PHE A C 1
ATOM 2020 O O . PHE A 1 242 ? 19.689 10.964 -21.874 1.00 80.81 242 PHE A O 1
ATOM 2027 N N . SER A 1 243 ? 20.402 13.093 -21.983 1.00 82.00 243 SER A N 1
ATOM 2028 C CA . SER A 1 243 ? 20.401 13.329 -20.536 1.00 82.00 243 SER A CA 1
ATOM 2029 C C . SER A 1 243 ? 19.013 13.163 -19.914 1.00 82.00 243 SER A C 1
ATOM 2031 O O . SER A 1 243 ? 18.903 12.543 -18.856 1.00 82.00 243 SER A O 1
ATOM 2033 N N . ILE A 1 244 ? 17.944 13.635 -20.578 1.00 84.31 244 ILE A N 1
ATOM 2034 C CA . ILE A 1 244 ? 16.552 13.421 -20.132 1.00 84.31 244 ILE A CA 1
ATOM 2035 C C . ILE A 1 244 ? 16.249 11.924 -20.035 1.00 84.31 244 ILE A C 1
ATOM 2037 O O . ILE A 1 244 ? 15.751 11.472 -19.005 1.00 84.31 244 ILE A O 1
ATOM 2041 N N . ILE A 1 245 ? 16.577 11.150 -21.074 1.00 83.81 245 ILE A N 1
ATOM 2042 C CA . ILE A 1 245 ? 16.296 9.707 -21.114 1.00 83.81 245 ILE A CA 1
ATOM 2043 C C . ILE A 1 245 ? 17.032 8.970 -19.994 1.00 83.81 245 ILE A C 1
ATOM 2045 O O . ILE A 1 245 ? 16.403 8.208 -19.259 1.00 83.81 245 ILE A O 1
ATOM 2049 N N . ILE A 1 246 ? 18.334 9.225 -19.820 1.00 83.88 246 ILE A N 1
ATOM 2050 C CA . ILE A 1 246 ? 19.132 8.610 -18.746 1.00 83.88 246 ILE A CA 1
ATOM 2051 C C . ILE A 1 246 ? 18.508 8.904 -17.385 1.00 83.88 246 ILE A C 1
ATOM 2053 O O . ILE A 1 246 ? 18.278 8.000 -16.583 1.00 83.88 246 ILE A O 1
ATOM 2057 N N . SER A 1 247 ? 18.209 10.177 -17.140 1.00 84.38 247 SER A N 1
ATOM 2058 C CA . SER A 1 247 ? 17.661 10.649 -15.871 1.00 84.38 247 SER A CA 1
ATOM 2059 C C . SER A 1 247 ? 16.338 9.974 -15.540 1.00 84.38 247 SER A C 1
ATOM 2061 O O . SER A 1 247 ? 16.106 9.544 -14.411 1.00 84.38 247 SER A O 1
ATOM 2063 N N . PHE A 1 248 ? 15.489 9.831 -16.553 1.00 85.81 248 PHE A N 1
ATOM 2064 C CA . PHE A 1 248 ? 14.188 9.206 -16.429 1.00 85.81 248 PHE A CA 1
ATOM 2065 C C . PHE A 1 248 ? 14.279 7.708 -16.117 1.00 85.81 248 PHE A C 1
ATOM 2067 O O . PHE A 1 248 ? 13.589 7.213 -15.224 1.00 85.81 248 PHE A O 1
ATOM 2074 N N . LEU A 1 249 ? 15.178 6.990 -16.796 1.00 85.44 249 LEU A N 1
ATOM 2075 C CA . LEU A 1 249 ? 15.404 5.565 -16.554 1.00 85.44 249 LEU A CA 1
ATOM 2076 C C . LEU A 1 249 ? 16.000 5.311 -15.160 1.00 85.44 249 LEU A C 1
ATOM 2078 O O . LEU A 1 249 ? 15.535 4.421 -14.445 1.00 85.44 249 LEU A O 1
ATOM 2082 N N . LEU A 1 250 ? 16.971 6.124 -14.728 1.00 84.62 250 LEU A N 1
ATOM 2083 C CA . LEU A 1 250 ? 17.538 6.042 -13.376 1.00 84.62 250 LEU A CA 1
ATOM 2084 C C . LEU A 1 250 ? 16.486 6.324 -12.296 1.00 84.62 250 LEU A C 1
ATOM 2086 O O . LEU A 1 250 ? 16.409 5.598 -11.303 1.00 84.62 250 LEU A O 1
ATOM 2090 N N . PHE A 1 251 ? 15.641 7.334 -12.506 1.00 86.88 251 PHE A N 1
ATOM 2091 C CA . PHE A 1 251 ? 14.525 7.642 -11.614 1.00 86.88 251 PHE A CA 1
ATOM 2092 C C . PHE A 1 251 ? 13.555 6.469 -11.475 1.00 86.88 251 PHE A C 1
ATOM 2094 O O . PHE A 1 251 ? 13.169 6.110 -10.364 1.00 86.88 251 PHE A O 1
ATOM 2101 N N . PHE A 1 252 ? 13.215 5.808 -12.576 1.00 86.44 252 PHE A N 1
ATOM 2102 C CA . PHE A 1 252 ? 12.358 4.626 -12.562 1.00 86.44 252 PHE A CA 1
ATOM 2103 C C . PHE A 1 252 ? 12.976 3.422 -11.857 1.00 86.44 252 PHE A C 1
ATOM 2105 O O . PHE A 1 252 ? 12.277 2.734 -11.107 1.00 86.44 252 PHE A O 1
ATOM 2112 N N . SER A 1 253 ? 14.280 3.210 -12.015 1.00 87.69 253 SER A N 1
ATOM 2113 C CA . SER A 1 253 ? 15.015 2.199 -11.253 1.00 87.69 253 SER A CA 1
ATOM 2114 C C . SER A 1 253 ? 14.950 2.472 -9.744 1.00 87.69 253 SER A C 1
ATOM 2116 O O . SER A 1 253 ? 14.610 1.586 -8.954 1.00 87.69 253 SER A O 1
ATOM 2118 N N . LEU A 1 254 ? 15.152 3.732 -9.333 1.00 89.00 254 LEU A N 1
ATOM 2119 C CA . LEU A 1 254 ? 15.031 4.132 -7.929 1.00 89.00 254 LEU A CA 1
ATOM 2120 C C . LEU A 1 254 ? 13.601 3.952 -7.396 1.00 89.00 254 LEU A C 1
ATOM 2122 O O . LEU A 1 254 ? 13.423 3.412 -6.303 1.00 89.00 254 LEU A O 1
ATOM 2126 N N . LEU A 1 255 ? 12.580 4.357 -8.159 1.00 87.44 255 LEU A N 1
ATOM 2127 C CA . LEU A 1 255 ? 11.178 4.173 -7.772 1.00 87.44 255 LEU A CA 1
ATOM 2128 C C . LEU A 1 255 ? 10.841 2.694 -7.569 1.00 87.44 255 LEU A C 1
ATOM 2130 O O . LEU A 1 255 ? 10.214 2.340 -6.572 1.00 87.44 255 LEU A O 1
ATOM 2134 N N . LYS A 1 256 ? 11.282 1.820 -8.481 1.00 87.38 256 LYS A N 1
ATOM 2135 C CA . LYS A 1 256 ? 11.104 0.367 -8.354 1.00 87.38 256 LYS A CA 1
ATOM 2136 C C . LYS A 1 256 ? 11.776 -0.169 -7.090 1.00 87.38 256 LYS A C 1
ATOM 2138 O O . LYS A 1 256 ? 11.206 -1.020 -6.404 1.00 87.38 256 LYS A O 1
ATOM 2143 N N . TYR A 1 257 ? 12.961 0.332 -6.753 1.00 90.50 257 TYR A N 1
ATOM 2144 C CA . TYR A 1 257 ? 13.623 -0.048 -5.513 1.00 90.50 257 TYR A CA 1
ATOM 2145 C C . TYR A 1 257 ? 12.808 0.366 -4.279 1.00 90.50 257 TYR A C 1
ATOM 2147 O O . TYR A 1 257 ? 12.499 -0.487 -3.443 1.00 90.50 257 TYR A O 1
ATOM 2155 N N . GLU A 1 258 ? 12.443 1.648 -4.170 1.00 89.88 258 GLU A N 1
ATOM 2156 C CA . GLU A 1 258 ? 11.795 2.196 -2.971 1.00 89.88 258 GLU A CA 1
ATOM 2157 C C . GLU A 1 258 ? 10.363 1.682 -2.784 1.00 89.88 258 GLU A C 1
ATOM 2159 O O . GLU A 1 258 ? 9.983 1.392 -1.654 1.00 89.88 258 GLU A O 1
ATOM 2164 N N . LEU A 1 259 ? 9.588 1.513 -3.860 1.00 87.12 259 LEU A N 1
ATOM 2165 C CA . LEU A 1 259 ? 8.186 1.078 -3.777 1.00 87.12 259 LEU A CA 1
ATOM 2166 C C . LEU A 1 259 ? 8.020 -0.437 -3.658 1.00 87.12 259 LEU A C 1
ATOM 2168 O O . LEU A 1 259 ? 6.994 -0.912 -3.168 1.00 87.12 259 LEU A O 1
ATOM 2172 N N . TYR A 1 260 ? 9.005 -1.206 -4.122 1.00 86.44 260 TYR A N 1
ATOM 2173 C CA . TYR A 1 260 ? 8.879 -2.654 -4.209 1.00 86.44 260 TYR A CA 1
ATOM 2174 C C . TYR A 1 260 ? 10.019 -3.398 -3.519 1.00 86.44 260 TYR A C 1
ATOM 2176 O O . TYR A 1 260 ? 9.793 -4.015 -2.474 1.00 86.44 260 TYR A O 1
ATOM 2184 N N . LEU A 1 261 ? 11.240 -3.349 -4.073 1.00 88.19 261 LEU A N 1
ATOM 2185 C CA . LEU A 1 261 ? 12.339 -4.221 -3.625 1.00 88.19 261 LEU A CA 1
ATOM 2186 C C . LEU A 1 261 ? 12.644 -4.040 -2.141 1.00 88.19 261 LEU A C 1
ATOM 2188 O O . LEU A 1 261 ? 12.870 -5.021 -1.433 1.00 88.19 261 LEU A O 1
ATOM 2192 N N . LYS A 1 262 ? 12.591 -2.803 -1.646 1.00 89.81 262 LYS A N 1
ATOM 2193 C CA . LYS A 1 262 ? 12.824 -2.467 -0.241 1.00 89.81 262 LYS A CA 1
ATOM 2194 C C . LYS A 1 262 ? 11.969 -3.285 0.724 1.00 89.81 262 LYS A C 1
ATOM 2196 O O . LYS A 1 262 ? 12.492 -3.735 1.743 1.00 89.81 262 LYS A O 1
ATOM 2201 N N . HIS A 1 263 ? 10.706 -3.531 0.380 1.00 86.88 263 HIS A N 1
ATOM 2202 C CA . HIS A 1 263 ? 9.742 -4.204 1.250 1.00 86.88 263 HIS A CA 1
ATOM 2203 C C . HIS A 1 263 ? 9.714 -5.729 1.082 1.00 86.88 263 HIS A C 1
ATOM 2205 O O . HIS A 1 263 ? 8.927 -6.404 1.742 1.00 86.88 263 HIS A O 1
ATOM 2211 N N . THR A 1 264 ? 10.530 -6.292 0.195 1.00 85.69 264 THR A N 1
ATOM 2212 C CA . THR A 1 264 ? 10.668 -7.750 0.078 1.00 85.69 264 THR A CA 1
ATOM 2213 C C . THR A 1 264 ? 11.514 -8.310 1.228 1.00 85.69 264 THR A C 1
ATOM 2215 O O . THR A 1 264 ? 12.338 -7.601 1.818 1.00 85.69 264 THR A O 1
ATOM 2218 N N . SER A 1 265 ? 11.330 -9.593 1.545 1.00 87.25 265 SER A N 1
ATOM 2219 C CA . SER A 1 265 ? 12.080 -10.305 2.591 1.00 87.25 265 SER A CA 1
ATOM 2220 C C . SER A 1 265 ? 13.497 -10.717 2.177 1.00 87.25 265 SER A C 1
ATOM 2222 O O . SER A 1 265 ? 14.194 -11.348 2.965 1.00 87.25 265 SER A O 1
ATOM 2224 N N . ILE A 1 266 ? 13.933 -10.381 0.960 1.00 91.19 266 ILE A N 1
ATOM 2225 C CA . ILE A 1 266 ? 15.255 -10.763 0.457 1.00 91.19 266 ILE A CA 1
ATOM 2226 C C . ILE A 1 266 ? 16.375 -9.995 1.174 1.00 91.19 266 ILE A C 1
ATOM 2228 O O . ILE A 1 266 ? 16.161 -8.918 1.742 1.00 91.19 266 ILE A O 1
ATOM 2232 N N . SER A 1 267 ? 17.590 -10.540 1.118 1.00 93.94 267 SER A N 1
ATOM 2233 C CA . SER A 1 267 ? 18.765 -9.933 1.746 1.00 93.94 267 SER A CA 1
ATOM 2234 C C . SER A 1 267 ? 19.094 -8.559 1.149 1.00 93.94 267 SER A C 1
ATOM 2236 O O . SER A 1 267 ? 18.865 -8.296 -0.035 1.00 93.94 267 SER A O 1
ATOM 2238 N N . THR A 1 268 ? 19.681 -7.671 1.954 1.00 93.25 268 THR A N 1
ATOM 2239 C CA . THR A 1 268 ? 20.137 -6.347 1.492 1.00 93.25 268 THR A CA 1
ATOM 2240 C C . THR A 1 268 ? 21.100 -6.461 0.309 1.00 93.25 268 THR A C 1
ATOM 2242 O O . THR A 1 268 ? 20.986 -5.692 -0.643 1.00 93.25 268 THR A O 1
ATOM 2245 N N . THR A 1 269 ? 21.987 -7.459 0.320 1.00 94.06 269 THR A N 1
ATOM 2246 C CA . THR A 1 269 ? 22.907 -7.749 -0.787 1.00 94.06 269 THR A CA 1
ATOM 2247 C C . THR A 1 269 ? 22.153 -8.041 -2.081 1.00 94.06 269 THR A C 1
ATOM 2249 O O . THR A 1 269 ? 22.448 -7.430 -3.104 1.00 94.06 269 THR A O 1
ATOM 2252 N N . ASN A 1 270 ? 21.123 -8.892 -2.040 1.00 94.75 270 ASN A N 1
ATOM 2253 C CA . ASN A 1 270 ? 20.323 -9.201 -3.226 1.00 94.75 270 ASN A CA 1
ATOM 2254 C C . ASN A 1 270 ? 19.534 -7.983 -3.721 1.00 94.75 270 ASN A C 1
ATOM 2256 O O . ASN A 1 270 ? 19.417 -7.790 -4.929 1.00 94.75 270 ASN A O 1
ATOM 2260 N N . LYS A 1 271 ? 19.045 -7.123 -2.814 1.00 93.44 271 LYS A N 1
ATOM 2261 C CA . LYS A 1 271 ? 18.398 -5.850 -3.190 1.00 93.44 271 LYS A CA 1
ATOM 2262 C C . LYS A 1 271 ? 19.364 -4.939 -3.954 1.00 93.44 271 LYS A C 1
ATOM 2264 O O . LYS A 1 271 ? 18.979 -4.369 -4.971 1.00 93.44 271 LYS A O 1
ATOM 2269 N N . ILE A 1 272 ? 20.608 -4.817 -3.485 1.00 92.06 272 ILE A N 1
ATOM 2270 C CA . ILE A 1 272 ? 21.650 -4.004 -4.133 1.00 92.06 272 ILE A CA 1
ATOM 2271 C C . ILE A 1 272 ? 22.047 -4.604 -5.485 1.00 92.06 272 ILE A C 1
ATOM 2273 O O . ILE A 1 272 ? 22.094 -3.885 -6.480 1.00 92.06 272 ILE A O 1
ATOM 2277 N N . LEU A 1 273 ? 22.278 -5.918 -5.548 1.00 94.06 273 LEU A N 1
ATOM 2278 C CA . LEU A 1 273 ? 22.607 -6.606 -6.798 1.00 94.06 273 LEU A CA 1
ATOM 2279 C C . LEU A 1 273 ? 21.478 -6.478 -7.827 1.00 94.06 273 LEU A C 1
ATOM 2281 O O . LEU A 1 273 ? 21.750 -6.213 -8.992 1.00 94.06 273 LEU A O 1
ATOM 2285 N N . SER A 1 274 ? 20.215 -6.590 -7.405 1.00 91.56 274 SER A N 1
ATOM 2286 C CA . SER A 1 274 ? 19.068 -6.378 -8.292 1.00 91.56 274 SER A CA 1
ATOM 2287 C C . SER A 1 274 ? 19.037 -4.955 -8.854 1.00 91.56 274 SER A C 1
ATOM 2289 O O . SER A 1 274 ? 18.747 -4.784 -10.035 1.00 91.56 274 SER A O 1
ATOM 2291 N N . LEU A 1 275 ? 19.351 -3.940 -8.041 1.00 90.75 275 LEU A N 1
ATOM 2292 C CA . LEU A 1 275 ? 19.441 -2.555 -8.508 1.00 90.75 275 LEU A CA 1
ATOM 2293 C C . LEU A 1 275 ? 20.591 -2.375 -9.510 1.00 90.75 275 LEU A C 1
ATOM 2295 O O . LEU A 1 275 ? 20.440 -1.680 -10.510 1.00 90.75 275 LEU A O 1
ATOM 2299 N N . PHE A 1 276 ? 21.728 -3.030 -9.275 1.00 90.94 276 PHE A N 1
ATOM 2300 C CA . PHE A 1 276 ? 22.864 -3.005 -10.195 1.00 90.94 276 PHE A CA 1
ATOM 2301 C C . PHE A 1 276 ? 22.529 -3.651 -11.547 1.00 90.94 276 PHE A C 1
ATOM 2303 O O . PHE A 1 276 ? 22.849 -3.090 -12.593 1.00 90.94 276 PHE A O 1
ATOM 2310 N N . VAL A 1 277 ? 21.818 -4.783 -11.541 1.00 92.38 277 VAL A N 1
ATOM 2311 C CA . VAL A 1 277 ? 21.314 -5.421 -12.768 1.00 92.38 277 VAL A CA 1
ATOM 2312 C C . VAL A 1 277 ? 20.353 -4.493 -13.519 1.00 92.38 277 VAL A C 1
ATOM 2314 O O . VAL A 1 277 ? 20.453 -4.385 -14.741 1.00 92.38 277 VAL A O 1
ATOM 2317 N N . ASP A 1 278 ? 19.476 -3.773 -12.809 1.00 88.00 278 ASP A N 1
ATOM 2318 C CA . ASP A 1 278 ? 18.598 -2.764 -13.413 1.00 88.00 278 ASP A CA 1
ATOM 2319 C C . ASP A 1 278 ? 19.403 -1.628 -14.076 1.00 88.00 278 ASP A C 1
ATOM 2321 O O . ASP A 1 278 ? 19.097 -1.235 -15.202 1.00 88.00 278 ASP A O 1
ATOM 2325 N N . VAL A 1 279 ? 20.475 -1.142 -13.438 1.00 87.31 279 VAL A N 1
ATOM 2326 C CA . VAL A 1 279 ? 21.369 -0.117 -14.012 1.00 87.31 279 VAL A CA 1
ATOM 2327 C C . VAL A 1 279 ? 22.112 -0.627 -15.252 1.00 87.31 279 VAL A C 1
ATOM 2329 O O . VAL A 1 279 ? 22.220 0.111 -16.234 1.00 87.31 279 VAL A O 1
ATOM 2332 N N . ILE A 1 280 ? 22.594 -1.877 -15.250 1.00 90.00 280 ILE A N 1
ATOM 2333 C CA . ILE A 1 280 ? 23.217 -2.497 -16.435 1.00 90.00 280 ILE A CA 1
ATOM 2334 C C . ILE A 1 280 ? 22.216 -2.560 -17.589 1.00 90.00 280 ILE A C 1
ATOM 2336 O O . ILE A 1 280 ? 22.556 -2.190 -18.712 1.00 90.00 280 ILE A O 1
ATOM 2340 N N . HIS A 1 281 ? 20.985 -2.997 -17.314 1.00 88.56 281 HIS A N 1
ATOM 2341 C CA . HIS A 1 281 ? 19.938 -3.094 -18.329 1.00 88.56 281 HIS A CA 1
ATOM 2342 C C . HIS A 1 281 ? 19.658 -1.726 -18.956 1.00 88.56 281 HIS A C 1
ATOM 2344 O O . HIS A 1 281 ? 19.717 -1.580 -20.174 1.00 88.56 281 HIS A O 1
ATOM 2350 N N . ILE A 1 282 ? 19.448 -0.708 -18.120 1.00 86.12 282 ILE A N 1
ATOM 2351 C CA . ILE A 1 282 ? 19.224 0.676 -18.548 1.00 86.12 282 ILE A CA 1
ATOM 2352 C C . ILE A 1 282 ? 20.397 1.184 -19.394 1.00 86.12 282 ILE A C 1
ATOM 2354 O O . ILE A 1 282 ? 20.191 1.731 -20.474 1.00 86.12 282 ILE A O 1
ATOM 2358 N N . SER A 1 283 ? 21.633 0.959 -18.943 1.00 86.31 283 SER A N 1
ATOM 2359 C CA . SER A 1 283 ? 22.842 1.384 -19.663 1.00 86.31 283 SER A CA 1
ATOM 2360 C C . SER A 1 283 ? 22.935 0.743 -21.048 1.00 86.31 283 SER A C 1
ATOM 2362 O O . SER A 1 283 ? 23.304 1.402 -22.019 1.00 86.31 283 SER A O 1
ATOM 2364 N N . PHE A 1 284 ? 22.559 -0.531 -21.155 1.00 89.25 284 PHE A N 1
ATOM 2365 C CA . PHE A 1 284 ? 22.516 -1.247 -22.421 1.00 89.25 284 PHE A CA 1
ATOM 2366 C C . PHE A 1 284 ? 21.422 -0.706 -23.359 1.00 89.25 284 PHE A C 1
ATOM 2368 O O . PHE A 1 284 ? 21.704 -0.457 -24.530 1.00 89.25 284 PHE A O 1
ATOM 2375 N N . GLU A 1 285 ? 20.211 -0.435 -22.859 1.00 85.94 285 GLU A N 1
ATOM 2376 C CA . GLU A 1 285 ? 19.138 0.201 -23.647 1.00 85.94 285 GLU A CA 1
ATOM 2377 C C . GLU A 1 285 ? 19.560 1.576 -24.182 1.00 85.94 285 GLU A C 1
ATOM 2379 O O . GLU A 1 285 ? 19.377 1.881 -25.362 1.00 85.94 285 GLU A O 1
ATOM 2384 N N . ILE A 1 286 ? 20.176 2.389 -23.322 1.00 85.69 286 ILE A N 1
ATOM 2385 C CA . ILE A 1 286 ? 20.710 3.708 -23.667 1.00 85.69 286 ILE A CA 1
ATOM 2386 C C . ILE A 1 286 ? 21.787 3.594 -24.751 1.00 85.69 286 ILE A C 1
ATOM 2388 O O . ILE A 1 286 ? 21.792 4.382 -25.696 1.00 85.69 286 ILE A O 1
ATOM 2392 N N . PHE A 1 287 ? 22.689 2.618 -24.638 1.00 88.69 287 PHE A N 1
ATOM 2393 C CA . PHE A 1 287 ? 23.749 2.394 -25.618 1.00 88.69 287 PHE A CA 1
ATOM 2394 C C . PHE A 1 287 ? 23.191 1.999 -26.990 1.00 88.69 287 PHE A C 1
ATOM 2396 O O . PHE A 1 287 ? 23.609 2.543 -28.014 1.00 88.69 287 PHE A O 1
ATOM 2403 N N . VAL A 1 288 ? 22.199 1.109 -27.020 1.00 89.00 288 VAL A N 1
ATOM 2404 C CA . VAL A 1 288 ? 21.520 0.713 -28.259 1.00 89.00 288 VAL A CA 1
ATOM 2405 C C . VAL A 1 288 ? 20.786 1.899 -28.889 1.00 89.00 288 VAL A C 1
ATOM 2407 O O . VAL A 1 288 ? 20.910 2.134 -30.092 1.00 89.00 288 VAL A O 1
ATOM 2410 N N . LEU A 1 289 ? 20.082 2.702 -28.085 1.00 86.06 289 LEU A N 1
ATOM 2411 C CA . LEU A 1 289 ? 19.433 3.923 -28.561 1.00 86.06 289 LEU A CA 1
ATOM 2412 C C . LEU A 1 289 ? 20.450 4.939 -29.099 1.00 86.06 289 LEU A C 1
ATOM 2414 O O . LEU A 1 289 ? 20.220 5.567 -30.133 1.00 86.06 289 LEU A O 1
ATOM 2418 N N . TRP A 1 290 ? 21.594 5.083 -28.430 1.00 87.69 290 TRP A N 1
ATOM 2419 C CA . TRP A 1 290 ? 22.676 5.947 -28.885 1.00 87.69 290 TRP A CA 1
ATOM 2420 C C . TRP A 1 290 ? 23.219 5.507 -30.249 1.00 87.69 290 TRP A C 1
ATOM 2422 O O . TRP A 1 290 ? 23.405 6.364 -31.116 1.00 87.69 290 TRP A O 1
ATOM 2432 N N . LEU A 1 291 ? 23.418 4.200 -30.464 1.00 88.25 291 LEU A N 1
ATOM 2433 C CA . LEU A 1 291 ? 23.824 3.648 -31.761 1.00 88.25 291 LEU A CA 1
ATOM 2434 C C . LEU A 1 291 ? 22.780 3.921 -32.851 1.00 88.25 291 LEU A C 1
ATOM 2436 O O . LEU A 1 291 ? 23.153 4.295 -33.961 1.00 88.25 291 LEU A O 1
ATOM 2440 N N . LEU A 1 292 ? 21.490 3.777 -32.528 1.00 86.62 292 LEU A N 1
ATOM 2441 C CA . LEU A 1 292 ? 20.385 4.054 -33.451 1.00 86.62 292 LEU A CA 1
ATOM 2442 C C . LEU A 1 292 ? 20.329 5.525 -33.875 1.00 86.62 292 LEU A C 1
ATOM 2444 O O . LEU A 1 292 ? 20.071 5.811 -35.040 1.00 86.62 292 LEU A O 1
ATOM 2448 N N . ILE A 1 293 ? 20.575 6.457 -32.952 1.00 85.56 293 ILE A N 1
ATOM 2449 C CA . ILE A 1 293 ? 20.514 7.899 -33.231 1.00 85.56 293 ILE A CA 1
ATOM 2450 C C . ILE A 1 293 ? 21.796 8.391 -33.928 1.00 85.56 293 ILE A C 1
ATOM 2452 O O . ILE A 1 293 ? 21.720 9.201 -34.848 1.00 85.56 293 ILE A O 1
ATOM 2456 N N . ASN A 1 294 ? 22.974 7.888 -33.541 1.00 84.81 294 ASN A N 1
ATOM 2457 C CA . ASN A 1 294 ? 24.281 8.359 -34.031 1.00 84.81 294 ASN A CA 1
ATOM 2458 C C . ASN A 1 294 ? 24.873 7.464 -35.132 1.00 84.81 294 ASN A C 1
ATOM 2460 O O . ASN A 1 294 ? 26.096 7.276 -35.204 1.00 84.81 294 ASN A O 1
ATOM 2464 N N . PHE A 1 295 ? 24.018 6.872 -35.969 1.00 81.56 295 PHE A N 1
ATOM 2465 C CA . PHE A 1 295 ? 24.439 5.827 -36.900 1.00 81.56 295 PHE A CA 1
ATOM 2466 C C . PHE A 1 295 ? 25.273 6.351 -38.084 1.00 81.56 295 PHE A C 1
ATOM 2468 O O . PHE A 1 295 ? 26.107 5.602 -38.579 1.00 81.56 295 PHE A O 1
ATOM 2475 N N . GLU A 1 296 ? 25.091 7.606 -38.529 1.00 87.81 296 GLU A N 1
ATOM 2476 C CA . GLU A 1 296 ? 25.873 8.323 -39.574 1.00 87.81 296 GLU A CA 1
ATOM 2477 C C . GLU A 1 296 ? 26.233 7.519 -40.849 1.00 87.81 296 GLU A C 1
ATOM 2479 O O . GLU A 1 296 ? 27.132 7.889 -41.599 1.00 87.81 296 GLU A O 1
ATOM 2484 N N . CYS A 1 297 ? 25.528 6.420 -41.133 1.00 85.94 297 CYS A N 1
ATOM 2485 C CA . CYS A 1 297 ? 25.932 5.408 -42.121 1.00 85.94 297 CYS A CA 1
ATOM 2486 C C . CYS A 1 297 ? 27.346 4.827 -41.914 1.00 85.94 297 CYS A C 1
ATOM 2488 O O . CYS A 1 297 ? 27.971 4.354 -42.861 1.00 85.94 297 CYS A O 1
ATOM 2490 N N . ASN A 1 298 ? 27.863 4.842 -40.686 1.00 89.94 298 ASN A N 1
ATOM 2491 C CA . ASN A 1 298 ? 29.131 4.213 -40.351 1.00 89.94 298 ASN A CA 1
ATOM 2492 C C . ASN A 1 298 ? 28.945 2.687 -40.284 1.00 89.94 298 ASN A C 1
ATOM 2494 O O . ASN A 1 298 ? 28.254 2.177 -39.399 1.00 89.94 298 ASN A O 1
ATOM 2498 N N . ILE A 1 299 ? 29.584 1.962 -41.207 1.00 87.81 299 ILE A N 1
ATOM 2499 C CA . ILE A 1 299 ? 29.451 0.501 -41.351 1.00 87.81 299 ILE A CA 1
ATOM 2500 C C . ILE A 1 299 ? 29.773 -0.231 -40.044 1.00 87.81 299 ILE A C 1
ATOM 2502 O O . ILE A 1 299 ? 29.040 -1.141 -39.664 1.00 87.81 299 ILE A O 1
ATOM 2506 N N . ASN A 1 300 ? 30.805 0.196 -39.311 1.00 89.88 300 ASN A N 1
ATOM 2507 C CA . ASN A 1 300 ? 31.203 -0.453 -38.061 1.00 89.88 300 ASN A CA 1
ATOM 2508 C C . ASN A 1 300 ? 30.125 -0.303 -36.979 1.00 89.88 300 ASN A C 1
ATOM 2510 O O . ASN A 1 300 ? 29.821 -1.266 -36.278 1.00 89.88 300 ASN A O 1
ATOM 2514 N N . LYS A 1 301 ? 29.504 0.882 -36.869 1.00 90.19 301 LYS A N 1
ATOM 2515 C CA . LYS A 1 301 ? 28.396 1.116 -35.924 1.00 90.19 301 LYS A CA 1
ATOM 2516 C C . LYS A 1 301 ? 27.174 0.260 -36.269 1.00 90.19 301 LYS A C 1
ATOM 2518 O O . LYS A 1 301 ? 26.547 -0.292 -35.371 1.00 90.19 301 LYS A O 1
ATOM 2523 N N . ILE A 1 302 ? 26.855 0.123 -37.556 1.00 89.56 302 ILE A N 1
ATOM 2524 C CA . ILE A 1 302 ? 25.719 -0.679 -38.037 1.00 89.56 302 ILE A CA 1
ATOM 2525 C C . ILE A 1 302 ? 25.963 -2.169 -37.815 1.00 89.56 302 ILE A C 1
ATOM 2527 O O . ILE A 1 302 ? 25.080 -2.871 -37.327 1.00 89.56 302 ILE A O 1
ATOM 2531 N N . LEU A 1 303 ? 27.166 -2.653 -38.129 1.00 91.06 303 LEU A N 1
ATOM 2532 C CA . LEU A 1 303 ? 27.547 -4.037 -37.878 1.00 91.06 303 LEU A CA 1
ATOM 2533 C C . LEU A 1 303 ? 27.453 -4.362 -36.384 1.00 91.06 303 LEU A C 1
ATOM 2535 O O . LEU A 1 303 ? 26.849 -5.366 -36.017 1.00 91.06 303 LEU A O 1
ATOM 2539 N N . LEU A 1 304 ? 27.976 -3.482 -35.524 1.00 92.38 304 LEU A N 1
ATOM 2540 C CA . LEU A 1 304 ? 27.862 -3.624 -34.075 1.00 92.38 304 LEU A CA 1
ATOM 2541 C C . LEU A 1 304 ? 26.395 -3.660 -33.623 1.00 92.38 304 LEU A C 1
ATOM 2543 O O . LEU A 1 304 ? 26.014 -4.544 -32.859 1.00 92.38 304 LEU A O 1
ATOM 2547 N N . LEU A 1 305 ? 25.560 -2.748 -34.129 1.00 91.69 305 LEU A N 1
ATOM 2548 C CA . LEU A 1 305 ? 24.127 -2.713 -33.835 1.00 91.69 305 LEU A CA 1
ATOM 2549 C C . LEU A 1 305 ? 23.430 -4.025 -34.230 1.00 91.69 305 LEU A C 1
ATOM 2551 O O . LEU A 1 305 ? 22.660 -4.571 -33.440 1.00 91.69 305 LEU A O 1
ATOM 2555 N N . ASN A 1 306 ? 23.734 -4.561 -35.414 1.00 91.56 306 ASN A N 1
ATOM 2556 C CA . ASN A 1 306 ? 23.187 -5.833 -35.889 1.00 91.56 306 ASN A CA 1
ATOM 2557 C C . ASN A 1 306 ? 23.622 -7.010 -35.013 1.00 91.56 306 ASN A C 1
ATOM 2559 O O . ASN A 1 306 ? 22.786 -7.839 -34.663 1.00 91.56 306 ASN A O 1
ATOM 2563 N N . ILE A 1 307 ? 24.902 -7.075 -34.630 1.00 93.62 307 ILE A N 1
ATOM 2564 C CA . ILE A 1 307 ? 25.423 -8.118 -33.735 1.00 93.62 307 ILE A CA 1
ATOM 2565 C C . ILE A 1 307 ? 24.695 -8.070 -32.389 1.00 93.62 307 ILE A C 1
ATOM 2567 O O . ILE A 1 307 ? 24.267 -9.109 -31.881 1.00 93.62 307 ILE A O 1
ATOM 2571 N N . ILE A 1 308 ? 24.514 -6.871 -31.829 1.00 91.81 308 ILE A N 1
ATOM 2572 C CA . ILE A 1 308 ? 23.818 -6.679 -30.555 1.00 91.81 308 ILE A CA 1
ATOM 2573 C C . ILE A 1 308 ? 22.360 -7.139 -30.661 1.00 91.81 308 ILE A C 1
ATOM 2575 O O . ILE A 1 308 ? 21.931 -7.973 -29.863 1.00 91.81 308 ILE A O 1
ATOM 2579 N N . TYR A 1 309 ? 21.609 -6.665 -31.660 1.00 89.06 309 TYR A N 1
ATOM 2580 C CA . TYR A 1 309 ? 20.203 -7.048 -31.825 1.00 89.06 309 TYR A CA 1
ATOM 2581 C C . TYR A 1 309 ? 20.027 -8.533 -32.121 1.00 89.06 309 TYR A C 1
ATOM 2583 O O . TYR A 1 309 ? 19.142 -9.166 -31.546 1.00 89.06 309 TYR A O 1
ATOM 2591 N N . PHE A 1 310 ? 20.876 -9.109 -32.972 1.00 89.56 310 PHE A N 1
ATOM 2592 C CA . PHE A 1 310 ? 20.858 -10.542 -33.235 1.00 89.56 310 PHE A CA 1
ATOM 2593 C C . PHE A 1 310 ? 21.093 -11.336 -31.948 1.00 89.56 310 PHE A C 1
ATOM 2595 O O . PHE A 1 310 ? 20.324 -12.244 -31.646 1.00 89.56 310 PHE A O 1
ATOM 2602 N N . SER A 1 311 ? 22.087 -10.944 -31.145 1.00 90.50 311 SER A N 1
ATOM 2603 C CA . SER A 1 311 ? 22.378 -11.586 -29.859 1.00 90.50 311 SER A CA 1
ATOM 2604 C C . SER A 1 311 ? 21.206 -11.472 -28.880 1.00 90.50 311 SER A C 1
ATOM 2606 O O . SER A 1 311 ? 20.875 -12.448 -28.208 1.00 90.50 311 SER A O 1
ATOM 2608 N N . MET A 1 312 ? 20.530 -10.316 -28.826 1.00 87.19 312 MET A N 1
ATOM 2609 C CA . MET A 1 312 ? 19.322 -10.135 -28.013 1.00 87.19 312 MET A CA 1
ATOM 2610 C C . MET A 1 312 ? 18.190 -11.062 -28.461 1.00 87.19 312 MET A C 1
ATOM 2612 O O . MET A 1 312 ? 17.593 -11.736 -27.625 1.00 87.19 312 MET A O 1
ATOM 2616 N N . VAL A 1 313 ? 17.901 -11.113 -29.765 1.00 85.50 313 VAL A N 1
ATOM 2617 C CA . VAL A 1 313 ? 16.834 -11.951 -30.335 1.00 85.50 313 VAL A CA 1
ATOM 2618 C C . VAL A 1 313 ? 17.138 -13.434 -30.140 1.00 85.50 313 VAL A C 1
ATOM 2620 O O . VAL A 1 313 ? 16.269 -14.171 -29.679 1.00 85.50 313 VAL A O 1
ATOM 2623 N N . ALA A 1 314 ? 18.368 -13.866 -30.420 1.00 87.19 314 ALA A N 1
ATOM 2624 C CA . ALA A 1 314 ? 18.809 -15.240 -30.212 1.00 87.19 314 ALA A CA 1
ATOM 2625 C C . ALA A 1 314 ? 18.734 -15.632 -28.729 1.00 87.19 314 ALA A C 1
ATOM 2627 O O . ALA A 1 314 ? 18.148 -16.660 -28.390 1.00 87.19 314 ALA A O 1
ATOM 2628 N N . GLY A 1 315 ? 19.245 -14.780 -27.835 1.00 84.56 315 GLY A N 1
ATOM 2629 C CA . GLY A 1 315 ? 19.159 -14.986 -26.391 1.00 84.56 315 GLY A CA 1
ATOM 2630 C C . GLY A 1 315 ? 17.712 -15.123 -25.920 1.00 84.56 315 GLY A C 1
ATOM 2631 O O . GLY A 1 315 ? 17.381 -16.067 -25.209 1.00 84.56 315 GLY A O 1
ATOM 2632 N N . PHE A 1 316 ? 16.815 -14.247 -26.374 1.00 81.31 316 PHE A N 1
ATOM 2633 C CA . PHE A 1 316 ? 15.400 -14.344 -26.024 1.00 81.31 316 PHE A CA 1
ATOM 2634 C C . PHE A 1 316 ? 14.727 -15.580 -26.626 1.00 81.31 316 PHE A C 1
ATOM 2636 O O . PHE A 1 316 ? 13.851 -16.163 -25.996 1.00 81.31 316 PHE A O 1
ATOM 2643 N N . PHE A 1 317 ? 15.127 -16.025 -27.818 1.00 82.06 317 PHE A N 1
ATOM 2644 C CA . PHE A 1 317 ? 14.593 -17.248 -28.411 1.00 82.06 317 PHE A CA 1
ATOM 2645 C C . PHE A 1 317 ? 14.983 -18.494 -27.605 1.00 82.06 317 PHE A C 1
ATOM 2647 O O . PHE A 1 317 ? 14.137 -19.375 -27.420 1.00 82.06 317 PHE A O 1
ATOM 2654 N N . ILE A 1 318 ? 16.222 -18.534 -27.099 1.00 84.75 318 ILE A N 1
ATOM 2655 C CA . ILE A 1 318 ? 16.767 -19.623 -26.276 1.00 84.75 318 ILE A CA 1
ATOM 2656 C C . ILE A 1 318 ? 16.147 -19.605 -24.875 1.00 84.75 318 ILE A C 1
ATOM 2658 O O . ILE A 1 318 ? 15.583 -20.599 -24.430 1.00 84.75 318 ILE A O 1
ATOM 2662 N N . PHE A 1 319 ? 16.217 -18.467 -24.184 1.00 83.00 319 PHE A N 1
ATOM 2663 C CA . PHE A 1 319 ? 15.825 -18.361 -22.777 1.00 83.00 319 PHE A CA 1
ATOM 2664 C C . PHE A 1 319 ? 14.349 -17.999 -22.568 1.00 83.00 319 PHE A C 1
ATOM 2666 O O . PHE A 1 319 ? 13.883 -17.955 -21.430 1.00 83.00 319 PHE A O 1
ATOM 2673 N N . LYS A 1 320 ? 13.619 -17.671 -23.644 1.00 81.75 320 LYS A N 1
ATOM 2674 C CA . LYS A 1 320 ? 12.250 -17.107 -23.645 1.00 81.75 320 LYS A CA 1
ATOM 2675 C C . LYS A 1 320 ? 12.090 -15.817 -22.829 1.00 81.75 320 LYS A C 1
ATOM 2677 O O . LYS A 1 320 ? 10.972 -15.330 -22.675 1.00 81.75 320 LYS A O 1
ATOM 2682 N N . ARG A 1 321 ? 13.194 -15.261 -22.313 1.00 78.06 321 ARG A N 1
ATOM 2683 C CA . ARG A 1 321 ? 13.277 -14.098 -21.421 1.00 78.06 321 ARG A CA 1
ATOM 2684 C C . ARG A 1 321 ? 14.625 -13.393 -21.575 1.00 78.06 321 ARG A C 1
ATOM 2686 O O . ARG A 1 321 ? 15.599 -13.977 -22.043 1.00 78.06 321 ARG A O 1
ATOM 2693 N N . CYS A 1 322 ? 14.699 -12.142 -21.123 1.00 85.19 322 CYS A N 1
ATOM 2694 C CA . CYS A 1 322 ? 15.963 -11.414 -21.038 1.00 85.19 322 CYS A CA 1
ATOM 2695 C C . CYS A 1 322 ? 16.821 -12.027 -19.922 1.00 85.19 322 CYS A C 1
ATOM 2697 O O . CYS A 1 322 ? 16.336 -12.226 -18.806 1.00 85.19 322 CYS A O 1
ATOM 2699 N N . ILE A 1 323 ? 18.102 -12.285 -20.201 1.00 88.50 323 ILE A N 1
ATOM 2700 C CA . ILE A 1 323 ? 19.050 -12.878 -19.240 1.00 88.50 323 ILE A CA 1
ATOM 2701 C C . ILE A 1 323 ? 19.114 -12.048 -17.951 1.00 88.50 323 ILE A C 1
ATOM 2703 O O . ILE A 1 323 ? 19.068 -12.604 -16.857 1.00 88.50 323 ILE A O 1
ATOM 2707 N N . LEU A 1 324 ? 19.122 -10.716 -18.063 1.00 90.06 324 LEU A N 1
ATOM 2708 C CA . LEU A 1 324 ? 19.109 -9.826 -16.898 1.00 90.06 324 LEU A CA 1
ATOM 2709 C C . LEU A 1 324 ? 17.824 -9.985 -16.070 1.00 90.06 324 LEU A C 1
ATOM 2711 O O . LEU A 1 324 ? 17.876 -9.917 -14.849 1.00 90.06 324 LEU A O 1
ATOM 2715 N N . THR A 1 325 ? 16.679 -10.269 -16.704 1.00 86.06 325 THR A N 1
ATOM 2716 C CA . THR A 1 325 ? 15.428 -10.577 -15.980 1.00 86.06 325 THR A CA 1
ATOM 2717 C C . THR A 1 325 ? 15.546 -11.882 -15.203 1.00 86.06 325 THR A C 1
ATOM 2719 O O . THR A 1 325 ? 15.122 -11.947 -14.056 1.00 86.06 325 THR A O 1
ATOM 2722 N N . ILE A 1 326 ? 16.151 -12.912 -15.800 1.00 88.56 326 ILE A N 1
ATOM 2723 C CA . ILE A 1 326 ? 16.368 -14.205 -15.137 1.00 88.56 326 ILE A CA 1
ATOM 2724 C C . ILE A 1 326 ? 17.269 -14.031 -13.911 1.00 88.56 326 ILE A C 1
ATOM 2726 O O . ILE A 1 326 ? 16.952 -14.549 -12.840 1.00 88.56 326 ILE A O 1
ATOM 2730 N N . ILE A 1 327 ? 18.355 -13.264 -14.048 1.00 91.81 327 ILE A N 1
ATOM 2731 C CA . ILE A 1 327 ? 19.258 -12.945 -12.936 1.00 91.81 327 ILE A CA 1
ATOM 2732 C C . ILE A 1 327 ? 18.495 -12.205 -11.834 1.00 91.81 327 ILE A C 1
ATOM 2734 O O . ILE A 1 327 ? 18.544 -12.632 -10.682 1.00 91.81 327 ILE A O 1
ATOM 2738 N N . THR A 1 328 ? 17.748 -11.150 -12.175 1.00 90.38 328 THR A N 1
ATOM 2739 C CA . THR A 1 328 ? 16.938 -10.405 -11.202 1.00 90.38 328 THR A CA 1
ATOM 2740 C C . THR A 1 328 ? 15.941 -11.313 -10.488 1.00 90.38 328 THR A C 1
ATOM 2742 O O . THR A 1 328 ? 15.918 -11.310 -9.265 1.00 90.38 328 THR A O 1
ATOM 2745 N N . ASN A 1 329 ? 15.196 -12.155 -11.209 1.00 88.44 329 ASN A N 1
ATOM 2746 C CA . ASN A 1 329 ? 14.220 -13.073 -10.613 1.00 88.44 329 ASN A CA 1
ATOM 2747 C C . ASN A 1 329 ? 14.862 -14.065 -9.641 1.00 88.44 329 ASN A C 1
ATOM 2749 O O . ASN A 1 329 ? 14.278 -14.365 -8.601 1.00 88.44 329 ASN A O 1
ATOM 2753 N N . LYS A 1 330 ? 16.071 -14.543 -9.959 1.00 91.69 330 LYS A N 1
ATOM 2754 C CA . LYS A 1 330 ? 16.850 -15.407 -9.067 1.00 91.69 330 LYS A CA 1
ATOM 2755 C C . LYS A 1 330 ? 17.319 -14.659 -7.816 1.00 91.69 330 LYS A C 1
ATOM 2757 O O . LYS A 1 330 ? 17.319 -15.232 -6.734 1.00 91.69 330 LYS A O 1
ATOM 2762 N N . LEU A 1 331 ? 17.708 -13.389 -7.947 1.00 92.50 331 LEU A N 1
ATOM 2763 C CA . LEU A 1 331 ? 18.100 -12.551 -6.808 1.00 92.50 331 LEU A CA 1
ATOM 2764 C C . LEU A 1 331 ? 16.908 -12.215 -5.901 1.00 92.50 331 LEU A C 1
ATOM 2766 O O . LEU A 1 331 ? 17.073 -12.130 -4.681 1.00 92.50 331 LEU A O 1
ATOM 2770 N N . THR A 1 332 ? 15.726 -12.008 -6.485 1.00 88.25 332 THR A N 1
ATOM 2771 C CA . THR A 1 332 ? 14.523 -11.559 -5.773 1.00 88.25 332 THR A CA 1
ATOM 2772 C C . THR A 1 332 ? 13.608 -12.687 -5.309 1.00 88.25 332 THR A C 1
ATOM 2774 O O . THR A 1 332 ? 12.617 -12.390 -4.650 1.00 88.25 332 THR A O 1
ATOM 2777 N N . ASP A 1 333 ? 13.933 -13.944 -5.622 1.00 87.50 333 ASP A N 1
ATOM 2778 C CA . ASP A 1 333 ? 13.096 -15.121 -5.347 1.00 87.50 333 ASP A CA 1
ATOM 2779 C C . ASP A 1 333 ? 11.660 -14.957 -5.877 1.00 87.50 333 ASP A C 1
ATOM 2781 O O . ASP A 1 333 ? 10.664 -15.297 -5.243 1.00 87.50 333 ASP A O 1
ATOM 2785 N N . THR A 1 334 ? 11.549 -14.355 -7.063 1.00 80.38 334 THR A N 1
ATOM 2786 C CA . THR A 1 334 ? 10.272 -14.154 -7.756 1.00 80.38 334 THR A CA 1
ATOM 2787 C C . THR A 1 334 ? 10.330 -14.867 -9.100 1.00 80.38 334 THR A C 1
ATOM 2789 O O . THR A 1 334 ? 10.587 -14.211 -10.123 1.00 80.38 334 THR A O 1
ATOM 2792 N N . PRO A 1 335 ? 10.151 -16.204 -9.121 1.00 69.75 335 PRO A N 1
ATOM 2793 C CA . PRO A 1 335 ? 10.062 -16.929 -10.376 1.00 69.75 335 PRO A CA 1
ATOM 2794 C C . PRO A 1 335 ? 8.931 -16.320 -11.212 1.00 69.75 335 PRO A C 1
ATOM 2796 O O . PRO A 1 335 ? 7.911 -15.875 -10.693 1.00 69.75 335 PRO A O 1
ATOM 2799 N N . ASP A 1 336 ? 9.164 -16.217 -12.516 1.00 68.31 336 ASP A N 1
ATOM 2800 C CA . ASP A 1 336 ? 8.151 -15.790 -13.490 1.00 68.31 336 ASP A CA 1
ATOM 2801 C C . ASP A 1 336 ? 7.699 -14.335 -13.454 1.00 68.31 336 ASP A C 1
ATOM 2803 O O . ASP A 1 336 ? 6.783 -13.946 -14.179 1.00 68.31 336 ASP A O 1
ATOM 2807 N N . ARG A 1 337 ? 8.409 -13.478 -12.721 1.00 69.25 337 ARG A N 1
ATOM 2808 C CA . ARG A 1 337 ? 8.198 -12.044 -12.865 1.00 69.25 337 ARG A CA 1
ATOM 2809 C C . ARG A 1 337 ? 8.774 -11.575 -14.198 1.00 69.25 337 ARG A C 1
ATOM 2811 O O . ARG A 1 337 ? 9.978 -11.663 -14.445 1.00 69.25 337 ARG A O 1
ATOM 2818 N N . THR A 1 338 ? 7.922 -11.060 -15.077 1.00 67.56 338 THR A N 1
ATOM 2819 C CA . THR A 1 338 ? 8.428 -10.292 -16.220 1.00 67.56 338 THR A CA 1
ATOM 2820 C C . THR A 1 338 ? 9.100 -9.029 -15.701 1.00 67.56 338 THR A C 1
ATOM 2822 O O . THR A 1 338 ? 8.730 -8.513 -14.642 1.00 67.56 338 THR A O 1
ATOM 2825 N N . TRP A 1 339 ? 10.076 -8.497 -16.434 1.00 66.25 339 TRP A N 1
ATOM 2826 C CA . TRP A 1 339 ? 10.542 -7.146 -16.158 1.00 66.25 339 TRP A CA 1
ATOM 2827 C C . TRP A 1 339 ? 9.355 -6.212 -16.386 1.00 66.25 339 TRP A C 1
ATOM 2829 O O . TRP A 1 339 ? 9.013 -5.899 -17.526 1.00 66.25 339 TRP A O 1
ATOM 2839 N N . GLY A 1 340 ? 8.657 -5.859 -15.303 1.00 64.25 340 GLY A N 1
ATOM 2840 C CA . GLY A 1 340 ? 7.491 -4.997 -15.352 1.00 64.25 340 GLY A CA 1
ATOM 2841 C C . GLY A 1 340 ? 7.921 -3.704 -16.015 1.00 64.25 340 GLY A C 1
ATOM 2842 O O . GLY A 1 340 ? 8.674 -2.934 -15.424 1.00 64.25 340 GLY A O 1
ATOM 2843 N N . GLY A 1 341 ? 7.521 -3.520 -17.274 1.00 65.06 341 GLY A N 1
ATOM 2844 C CA . GLY A 1 341 ? 7.971 -2.383 -18.058 1.00 65.06 341 GLY A CA 1
ATOM 2845 C C . GLY A 1 341 ? 7.648 -1.078 -17.338 1.00 65.06 341 GLY A C 1
ATOM 2846 O O . GLY A 1 341 ? 6.690 -1.005 -16.562 1.00 65.06 341 GLY A O 1
ATOM 2847 N N . ASN A 1 342 ? 8.406 -0.032 -17.657 1.00 73.00 342 ASN A N 1
ATOM 2848 C CA . ASN A 1 342 ? 8.222 1.334 -17.155 1.00 73.00 342 ASN A CA 1
ATOM 2849 C C . ASN A 1 342 ? 6.750 1.806 -17.178 1.00 73.00 342 ASN A C 1
ATOM 2851 O O . ASN A 1 342 ? 6.356 2.659 -16.390 1.00 73.00 342 ASN A O 1
ATOM 2855 N N . ILE A 1 343 ? 5.902 1.200 -18.019 1.00 76.06 343 ILE A N 1
ATOM 2856 C CA . ILE A 1 343 ? 4.452 1.406 -18.067 1.00 76.06 343 ILE A CA 1
ATOM 2857 C C . ILE A 1 343 ? 3.725 1.210 -16.726 1.00 76.06 343 ILE A C 1
ATOM 2859 O O . ILE A 1 343 ? 2.759 1.920 -16.466 1.00 76.06 343 ILE A O 1
ATOM 2863 N N . TYR A 1 344 ? 4.154 0.291 -15.855 1.00 76.12 344 TYR A N 1
ATOM 2864 C CA . TYR A 1 344 ? 3.518 0.119 -14.540 1.00 76.12 344 TYR A CA 1
ATOM 2865 C C . TYR A 1 344 ? 3.879 1.255 -13.589 1.00 76.12 344 TYR A C 1
ATOM 2867 O O . TYR A 1 344 ? 3.025 1.730 -12.845 1.00 76.12 344 TYR A O 1
ATOM 2875 N N . ILE A 1 345 ? 5.117 1.742 -13.679 1.00 78.00 345 ILE A N 1
ATOM 2876 C CA . ILE A 1 345 ? 5.575 2.927 -12.955 1.00 78.00 345 ILE A CA 1
ATOM 2877 C C . ILE A 1 345 ? 4.780 4.146 -13.431 1.00 78.00 345 ILE A C 1
ATOM 2879 O O . ILE A 1 345 ? 4.255 4.898 -12.617 1.00 78.00 345 ILE A O 1
ATOM 2883 N N . PHE A 1 346 ? 4.588 4.288 -14.744 1.00 81.50 346 PHE A N 1
ATOM 2884 C CA . PHE A 1 346 ? 3.730 5.325 -15.313 1.00 81.50 346 PHE A CA 1
ATOM 2885 C C . PHE A 1 346 ? 2.287 5.240 -14.810 1.00 81.50 346 PHE A C 1
ATOM 2887 O O . PHE A 1 346 ? 1.751 6.236 -14.332 1.00 81.50 346 PHE A O 1
ATOM 2894 N N . LYS A 1 347 ? 1.658 4.059 -14.861 1.00 83.75 347 LYS A N 1
ATOM 2895 C CA . LYS A 1 347 ? 0.297 3.871 -14.332 1.00 83.75 347 LYS A CA 1
ATOM 2896 C C . LYS A 1 347 ? 0.212 4.190 -12.844 1.00 83.75 347 LYS A C 1
ATOM 2898 O O . LYS A 1 347 ? -0.776 4.767 -12.404 1.00 83.75 347 LYS A O 1
ATOM 2903 N N . TYR A 1 348 ? 1.244 3.837 -12.083 1.00 84.19 348 TYR A N 1
ATOM 2904 C CA . TYR A 1 348 ? 1.340 4.163 -10.668 1.00 84.19 348 TYR A CA 1
ATOM 2905 C C . TYR A 1 348 ? 1.397 5.681 -10.432 1.00 84.19 348 TYR A C 1
ATOM 2907 O O . TYR A 1 348 ? 0.649 6.181 -9.585 1.00 84.19 348 TYR A O 1
ATOM 2915 N N . ILE A 1 349 ? 2.237 6.395 -11.193 1.00 82.31 349 ILE A N 1
ATOM 2916 C CA . ILE A 1 349 ? 2.407 7.856 -11.119 1.00 82.31 349 ILE A CA 1
ATOM 2917 C C . ILE A 1 349 ? 1.110 8.583 -11.481 1.00 82.31 349 ILE A C 1
ATOM 2919 O O . ILE A 1 349 ? 0.697 9.484 -10.758 1.00 82.31 349 ILE A O 1
ATOM 2923 N N . PHE A 1 350 ? 0.444 8.159 -12.555 1.00 83.31 350 PHE A N 1
ATOM 2924 C CA . PHE A 1 350 ? -0.782 8.784 -13.060 1.00 83.31 350 PHE A CA 1
ATOM 2925 C C . PHE A 1 350 ? -2.074 8.239 -12.431 1.00 83.31 350 PHE A C 1
ATOM 2927 O O . PHE A 1 350 ? -3.158 8.493 -12.943 1.00 83.31 350 PHE A O 1
ATOM 2934 N N . ASP A 1 351 ? -1.961 7.469 -11.346 1.00 75.62 351 ASP A N 1
ATOM 2935 C CA . ASP A 1 351 ? -3.083 6.853 -10.626 1.00 75.62 351 ASP A CA 1
ATOM 2936 C C . ASP A 1 351 ? -4.083 6.098 -11.526 1.00 75.62 351 ASP A C 1
ATOM 2938 O O . ASP A 1 351 ? -5.283 6.071 -11.271 1.00 75.62 351 ASP A O 1
ATOM 2942 N N . ILE A 1 352 ? -3.591 5.430 -12.577 1.00 77.50 352 ILE A N 1
ATOM 2943 C CA . ILE A 1 352 ? -4.415 4.673 -13.538 1.00 77.50 352 ILE A CA 1
ATOM 2944 C C . ILE A 1 352 ? -4.793 3.301 -12.944 1.00 77.50 352 ILE A C 1
ATOM 2946 O O . ILE A 1 352 ? -4.508 2.257 -13.531 1.00 77.50 352 ILE A O 1
ATOM 2950 N N . ASN A 1 353 ? -5.390 3.308 -11.744 1.00 57.19 353 ASN A N 1
ATOM 2951 C CA . ASN A 1 353 ? -6.027 2.184 -11.045 1.00 57.19 353 ASN A CA 1
ATOM 2952 C C . ASN A 1 353 ? -5.296 0.835 -11.140 1.00 57.19 353 ASN A C 1
ATOM 2954 O O . ASN A 1 353 ? -5.915 -0.220 -11.283 1.00 57.19 353 ASN A O 1
ATOM 2958 N N . THR A 1 354 ? -3.969 0.837 -11.035 1.00 59.81 354 THR A N 1
ATOM 2959 C CA . THR A 1 354 ? -3.217 -0.405 -10.871 1.00 59.81 354 THR A CA 1
ATOM 2960 C C . THR A 1 354 ? -2.278 -0.281 -9.683 1.00 59.81 354 THR A C 1
ATOM 2962 O O . THR A 1 354 ? -1.461 0.647 -9.675 1.00 59.81 354 THR A O 1
ATOM 2965 N N . PRO A 1 355 ? -2.339 -1.198 -8.696 1.00 62.81 355 PRO A N 1
ATOM 2966 C CA . PRO A 1 355 ? -1.215 -1.372 -7.786 1.00 62.81 355 PRO A CA 1
ATOM 2967 C C . PRO A 1 355 ? 0.072 -1.541 -8.604 1.00 62.81 355 PRO A C 1
ATOM 2969 O O . PRO A 1 355 ? 0.033 -2.016 -9.742 1.00 62.81 355 PRO A O 1
ATOM 2972 N N . PHE A 1 356 ? 1.208 -1.132 -8.032 1.00 61.00 356 PHE A N 1
ATOM 2973 C CA . PHE A 1 356 ? 2.514 -1.178 -8.706 1.00 61.00 356 PHE A CA 1
ATOM 2974 C C . PHE A 1 356 ? 2.835 -2.570 -9.288 1.00 61.00 356 PHE A C 1
ATOM 2976 O O . PHE A 1 356 ? 3.574 -2.693 -10.260 1.00 61.00 356 PHE A O 1
ATOM 2983 N N . GLU A 1 357 ? 2.218 -3.616 -8.739 1.00 60.12 357 GLU A N 1
ATOM 2984 C CA . GLU A 1 357 ? 2.267 -4.972 -9.260 1.00 60.12 357 GLU A CA 1
ATOM 2985 C C . GLU A 1 357 ? 0.894 -5.472 -9.700 1.00 60.12 357 GLU A C 1
ATOM 2987 O O . GLU A 1 357 ? -0.063 -5.485 -8.926 1.00 60.12 357 GLU A O 1
ATOM 2992 N N . LYS A 1 358 ? 0.816 -5.971 -10.934 1.00 55.66 358 LYS A N 1
ATOM 2993 C CA . LYS A 1 358 ? -0.307 -6.796 -11.374 1.00 55.66 358 LYS A CA 1
ATOM 2994 C C . LYS A 1 358 ? -0.062 -8.240 -10.920 1.00 55.66 358 LYS A C 1
ATOM 2996 O O . LYS A 1 358 ? 1.058 -8.729 -11.052 1.00 55.66 358 LYS A O 1
ATOM 3001 N N . LYS A 1 359 ? -1.105 -8.947 -10.463 1.00 55.09 359 LYS A N 1
ATOM 3002 C CA . LYS A 1 359 ? -1.085 -10.420 -10.431 1.00 55.09 359 LYS A CA 1
ATOM 3003 C C . LYS A 1 359 ? -0.779 -10.908 -11.848 1.00 55.09 359 LYS A C 1
ATOM 3005 O O . LYS A 1 359 ? -1.516 -10.581 -12.782 1.00 55.09 359 LYS A O 1
ATOM 3010 N N . HIS A 1 360 ? 0.322 -11.631 -12.018 1.00 55.66 360 HIS A N 1
ATOM 3011 C CA . HIS A 1 360 ? 0.599 -12.315 -13.272 1.00 55.66 360 HIS A CA 1
ATOM 3012 C C . HIS A 1 360 ? -0.428 -13.442 -13.426 1.00 55.66 360 HIS A C 1
ATOM 3014 O O . HIS A 1 360 ? -0.335 -14.460 -12.751 1.00 55.66 360 HIS A O 1
ATOM 3020 N N . ASN A 1 361 ? -1.426 -13.240 -14.290 1.00 53.81 361 ASN A N 1
ATOM 3021 C CA . ASN A 1 361 ? -2.134 -14.368 -14.885 1.00 53.81 361 ASN A CA 1
ATOM 3022 C C . ASN A 1 361 ? -1.196 -14.947 -15.943 1.00 53.81 361 ASN A C 1
ATOM 3024 O O . ASN A 1 361 ? -0.768 -14.228 -16.847 1.00 53.81 361 ASN A O 1
ATOM 3028 N N . VAL A 1 362 ? -0.854 -16.220 -15.775 1.00 56.41 362 VAL A N 1
ATOM 3029 C CA . VAL A 1 362 ? 0.149 -16.971 -16.548 1.00 56.41 362 VAL A CA 1
ATOM 3030 C C . VAL A 1 362 ? -0.328 -17.278 -17.984 1.00 56.41 362 VAL A C 1
ATOM 3032 O O . VAL A 1 362 ? 0.428 -17.794 -18.797 1.00 56.41 362 VAL A O 1
ATOM 3035 N N . ASP A 1 363 ? -1.555 -16.892 -18.342 1.00 55.28 363 ASP A N 1
ATOM 3036 C CA . ASP A 1 363 ? -2.260 -17.416 -19.522 1.00 55.28 363 ASP A CA 1
ATOM 3037 C C . ASP A 1 363 ? -1.874 -16.806 -20.883 1.00 55.28 363 ASP A C 1
ATOM 3039 O O . ASP A 1 363 ? -2.446 -17.185 -21.900 1.00 55.28 363 ASP A O 1
ATOM 3043 N N . ILE A 1 364 ? -0.905 -15.887 -20.962 1.00 56.69 364 ILE A N 1
ATOM 3044 C CA . ILE A 1 364 ? -0.352 -15.440 -22.254 1.00 56.69 364 ILE A CA 1
ATOM 3045 C C . ILE A 1 364 ? 1.142 -15.733 -22.250 1.00 56.69 364 ILE A C 1
ATOM 3047 O O . ILE A 1 364 ? 1.871 -15.191 -21.422 1.00 56.69 364 ILE A O 1
ATOM 3051 N N . THR A 1 365 ? 1.609 -16.559 -23.190 1.00 62.72 365 THR A N 1
ATOM 3052 C CA . THR A 1 365 ? 3.032 -16.875 -23.338 1.00 62.72 365 THR A CA 1
ATOM 3053 C C . THR A 1 365 ? 3.815 -15.590 -23.614 1.00 62.72 365 THR A C 1
ATOM 3055 O O . THR A 1 365 ? 3.741 -15.028 -24.710 1.00 62.72 365 THR A O 1
ATOM 3058 N N . ASP A 1 366 ? 4.565 -15.115 -22.615 1.00 67.38 366 ASP A N 1
ATOM 3059 C CA . ASP A 1 366 ? 5.347 -13.867 -22.632 1.00 67.38 366 ASP A CA 1
ATOM 3060 C C . ASP A 1 366 ? 6.224 -13.695 -23.887 1.00 67.38 366 ASP A C 1
ATOM 3062 O O . ASP A 1 366 ? 6.533 -12.568 -24.289 1.00 67.38 366 ASP A O 1
ATOM 3066 N N . SER A 1 367 ? 6.593 -14.801 -24.541 1.00 68.81 367 SER A N 1
ATOM 3067 C CA . SER A 1 367 ? 7.371 -14.822 -25.777 1.00 68.81 367 SER A CA 1
ATOM 3068 C C . SER A 1 367 ? 6.687 -14.112 -26.944 1.00 68.81 367 SER A C 1
ATOM 3070 O O . SER A 1 367 ? 7.350 -13.348 -27.640 1.00 68.81 367 SER A O 1
ATOM 3072 N N . GLU A 1 368 ? 5.385 -14.306 -27.165 1.00 74.44 368 GLU A N 1
ATOM 3073 C CA . GLU A 1 368 ? 4.689 -13.698 -28.312 1.00 74.44 368 GLU A CA 1
ATOM 3074 C C . GLU A 1 368 ? 4.601 -12.182 -28.173 1.00 74.44 368 GLU A C 1
ATOM 3076 O O . GLU A 1 368 ? 4.946 -11.435 -29.092 1.00 74.44 368 GLU A O 1
ATOM 3081 N N . ARG A 1 369 ? 4.209 -11.714 -26.982 1.00 74.88 369 ARG A N 1
ATOM 3082 C CA . ARG A 1 369 ? 4.146 -10.283 -26.673 1.00 74.88 369 ARG A CA 1
ATOM 3083 C C . ARG A 1 369 ? 5.526 -9.641 -26.801 1.00 74.88 369 ARG A C 1
ATOM 3085 O O . ARG A 1 369 ? 5.631 -8.525 -27.312 1.00 74.88 369 ARG A O 1
ATOM 3092 N N . TRP A 1 370 ? 6.580 -10.326 -26.356 1.00 75.81 370 TRP A N 1
ATOM 3093 C CA . TRP A 1 370 ? 7.939 -9.819 -26.505 1.00 75.81 370 TRP A CA 1
ATOM 3094 C C . TRP A 1 370 ? 8.366 -9.734 -27.973 1.00 75.81 370 TRP A C 1
ATOM 3096 O O . TRP A 1 370 ? 8.894 -8.698 -28.381 1.00 75.81 370 TRP A O 1
ATOM 3106 N N . ILE A 1 371 ? 8.099 -10.771 -28.775 1.00 76.88 371 ILE A N 1
ATOM 3107 C CA . ILE A 1 371 ? 8.401 -10.771 -30.214 1.00 76.88 371 ILE A CA 1
ATOM 3108 C C . ILE A 1 371 ? 7.701 -9.587 -30.883 1.00 76.88 371 ILE A C 1
ATOM 3110 O O . ILE A 1 371 ? 8.373 -8.775 -31.511 1.00 76.88 371 ILE A O 1
ATOM 3114 N N . GLN A 1 372 ? 6.393 -9.421 -30.664 1.00 81.31 372 GLN A N 1
ATOM 3115 C CA . GLN A 1 372 ? 5.615 -8.308 -31.220 1.00 81.31 372 GLN A CA 1
ATOM 3116 C C . GLN A 1 372 ? 6.167 -6.935 -30.812 1.00 81.31 372 GLN A C 1
ATOM 3118 O O . GLN A 1 372 ? 6.192 -6.004 -31.621 1.00 81.31 372 GLN A O 1
ATOM 3123 N N . PHE A 1 373 ? 6.618 -6.789 -29.562 1.00 79.44 373 PHE A N 1
ATOM 3124 C CA . PHE A 1 373 ? 7.232 -5.547 -29.096 1.00 79.44 373 PHE A CA 1
ATOM 3125 C C . PHE A 1 373 ? 8.558 -5.269 -29.817 1.00 79.44 373 PHE A C 1
ATOM 3127 O O . PHE A 1 373 ? 8.794 -4.144 -30.254 1.00 79.44 373 PHE A O 1
ATOM 3134 N N . ASN A 1 374 ? 9.391 -6.295 -30.011 1.00 80.38 374 ASN A N 1
ATOM 3135 C CA . ASN A 1 374 ? 10.696 -6.153 -30.657 1.00 80.38 374 ASN A CA 1
ATOM 3136 C C . ASN A 1 374 ? 10.605 -6.017 -32.174 1.00 80.38 374 ASN A C 1
ATOM 3138 O O . ASN A 1 374 ? 11.473 -5.375 -32.759 1.00 80.38 374 ASN A O 1
ATOM 3142 N N . THR A 1 375 ? 9.548 -6.509 -32.827 1.00 83.81 375 THR A N 1
ATOM 3143 C CA . THR A 1 375 ? 9.322 -6.268 -34.263 1.00 83.81 375 THR A CA 1
ATOM 3144 C C . THR A 1 375 ? 9.329 -4.771 -34.586 1.00 83.81 375 THR A C 1
ATOM 3146 O O . THR A 1 375 ? 9.895 -4.363 -35.599 1.00 83.81 375 THR A O 1
ATOM 3149 N N . LYS A 1 376 ? 8.795 -3.933 -33.683 1.00 83.25 376 LYS A N 1
ATOM 3150 C CA . LYS A 1 376 ? 8.791 -2.465 -33.826 1.00 83.25 376 LYS A CA 1
ATOM 3151 C C . LYS A 1 376 ? 10.183 -1.838 -33.797 1.00 83.25 376 LYS A C 1
ATOM 3153 O O . LYS A 1 376 ? 10.339 -0.706 -34.235 1.00 83.25 376 LYS A O 1
ATOM 3158 N N . VAL A 1 377 ? 11.168 -2.556 -33.270 1.00 81.62 377 VAL A N 1
ATOM 3159 C CA . VAL A 1 377 ? 12.550 -2.102 -33.116 1.00 81.62 377 VAL A CA 1
ATOM 3160 C C . VAL A 1 377 ? 13.449 -2.711 -34.195 1.00 81.62 377 VAL A C 1
ATOM 3162 O O . VAL A 1 377 ? 14.250 -2.008 -34.805 1.00 81.62 377 VAL A O 1
ATOM 3165 N N . ILE A 1 378 ? 13.251 -3.995 -34.503 1.00 86.06 378 ILE A N 1
ATOM 3166 C CA . ILE A 1 378 ? 13.947 -4.713 -35.577 1.00 86.06 378 ILE A CA 1
ATOM 3167 C C . ILE A 1 378 ? 13.663 -4.063 -36.936 1.00 86.06 378 ILE A C 1
ATOM 3169 O O . ILE A 1 378 ? 14.577 -3.903 -37.741 1.00 86.06 378 ILE A O 1
ATOM 3173 N N . PHE A 1 379 ? 12.418 -3.652 -37.194 1.00 88.75 379 PHE A N 1
ATOM 3174 C CA . PHE A 1 379 ? 12.052 -3.044 -38.472 1.00 88.75 379 PHE A CA 1
ATOM 3175 C C . PHE A 1 379 ? 12.845 -1.751 -38.775 1.00 88.75 379 PHE A C 1
ATOM 3177 O O . PHE A 1 379 ? 13.467 -1.688 -39.837 1.00 88.75 379 PHE A O 1
ATOM 3184 N N . PRO A 1 380 ? 12.948 -0.765 -37.857 1.00 86.94 380 PRO A N 1
ATOM 3185 C CA . PRO A 1 380 ? 13.872 0.361 -38.001 1.00 86.94 380 PRO A CA 1
ATOM 3186 C C . PRO A 1 380 ? 15.329 -0.038 -38.253 1.00 86.94 380 PRO A C 1
ATOM 3188 O O . PRO A 1 380 ? 15.973 0.561 -39.108 1.00 86.94 380 PRO A O 1
ATOM 3191 N N . VAL A 1 381 ? 15.852 -1.056 -37.560 1.00 88.56 381 VAL A N 1
ATOM 3192 C CA . VAL A 1 381 ? 17.232 -1.537 -37.772 1.00 88.56 381 VAL A CA 1
ATOM 3193 C C . VAL A 1 381 ? 17.412 -2.054 -39.202 1.00 88.56 381 VAL A C 1
ATOM 3195 O O . VAL A 1 381 ? 18.399 -1.724 -39.859 1.00 88.56 381 VAL A O 1
ATOM 3198 N N . ILE A 1 382 ? 16.447 -2.810 -39.732 1.00 90.62 382 ILE A N 1
ATOM 3199 C CA . ILE A 1 382 ? 16.469 -3.280 -41.126 1.00 90.62 382 ILE A CA 1
ATOM 3200 C C . ILE A 1 382 ? 16.434 -2.093 -42.099 1.00 90.62 382 ILE A C 1
ATOM 3202 O O . ILE A 1 382 ? 17.244 -2.039 -43.024 1.00 90.62 382 ILE A O 1
ATOM 3206 N N . LEU A 1 383 ? 15.553 -1.113 -41.877 1.00 91.62 383 LEU A N 1
ATOM 3207 C CA . LEU A 1 383 ? 15.487 0.088 -42.715 1.00 91.62 383 LEU A CA 1
ATOM 3208 C C . LEU A 1 383 ? 16.799 0.883 -42.696 1.00 91.62 383 LEU A C 1
ATOM 3210 O O . LEU A 1 383 ? 17.247 1.343 -43.746 1.00 91.62 383 LEU A O 1
ATOM 3214 N N . LEU A 1 384 ? 17.445 1.003 -41.532 1.00 89.19 384 LEU A N 1
ATOM 3215 C CA . LEU A 1 384 ? 18.753 1.645 -41.400 1.00 89.19 384 LEU A CA 1
ATOM 3216 C C . LEU A 1 384 ? 19.825 0.905 -42.205 1.00 89.19 384 LEU A C 1
ATOM 3218 O O . LEU A 1 384 ? 20.587 1.548 -42.925 1.00 89.19 384 LEU A O 1
ATOM 3222 N N . ASN A 1 385 ? 19.854 -0.429 -42.148 1.00 90.12 385 ASN A N 1
ATOM 3223 C CA . ASN A 1 385 ? 20.763 -1.235 -42.965 1.00 90.12 385 ASN A CA 1
ATOM 3224 C C . ASN A 1 385 ? 20.564 -0.972 -44.464 1.00 90.12 385 ASN A C 1
ATOM 3226 O O . ASN A 1 385 ? 21.529 -0.671 -45.168 1.00 90.12 385 ASN A O 1
ATOM 3230 N N . LEU A 1 386 ? 19.317 -1.026 -44.944 1.00 93.19 386 LEU A N 1
ATOM 3231 C CA . LEU A 1 386 ? 18.984 -0.780 -46.351 1.00 93.19 386 LEU A CA 1
ATOM 3232 C C . LEU A 1 386 ? 19.372 0.635 -46.793 1.00 93.19 386 LEU A C 1
ATOM 3234 O O . LEU A 1 386 ? 19.970 0.812 -47.855 1.00 93.19 386 LEU A O 1
ATOM 3238 N N . TYR A 1 387 ? 19.085 1.637 -45.963 1.00 93.25 387 TYR A N 1
ATOM 3239 C CA . TYR A 1 387 ? 19.452 3.025 -46.229 1.00 93.25 387 TYR A CA 1
ATOM 3240 C C . TYR A 1 387 ? 20.972 3.208 -46.350 1.00 93.25 387 TYR A C 1
ATOM 3242 O O . TYR A 1 387 ? 21.449 3.877 -47.269 1.00 93.25 387 TYR A O 1
ATOM 3250 N N . CYS A 1 388 ? 21.746 2.580 -45.465 1.00 91.00 388 CYS A N 1
ATOM 3251 C CA . CYS A 1 388 ? 23.202 2.690 -45.487 1.00 91.00 388 CYS A CA 1
ATOM 3252 C C . CYS A 1 388 ? 23.808 1.976 -46.697 1.00 91.00 388 CYS A C 1
ATOM 3254 O O . CYS A 1 388 ? 24.664 2.553 -47.366 1.00 91.00 388 CYS A O 1
ATOM 3256 N N . LEU A 1 389 ? 23.317 0.778 -47.034 1.00 89.12 389 LEU A N 1
ATOM 3257 C CA . LEU A 1 389 ? 23.714 0.061 -48.250 1.00 89.12 389 LEU A CA 1
ATOM 3258 C C . LEU A 1 389 ? 23.438 0.892 -49.508 1.00 89.12 389 LEU A C 1
ATOM 3260 O O . LEU A 1 389 ? 24.305 1.023 -50.373 1.00 89.12 389 LEU A O 1
ATOM 3264 N N . TRP A 1 390 ? 22.262 1.517 -49.586 1.00 91.75 390 TRP A N 1
ATOM 3265 C CA . TRP A 1 390 ? 21.907 2.400 -50.695 1.00 91.75 390 TRP A CA 1
ATOM 3266 C C . TRP A 1 390 ? 22.837 3.617 -50.801 1.00 91.75 390 TRP A C 1
ATOM 3268 O O . TRP A 1 390 ? 23.291 3.959 -51.897 1.00 91.75 390 TRP A O 1
ATOM 3278 N N . LYS A 1 391 ? 23.166 4.254 -49.670 1.00 90.50 391 LYS A N 1
ATOM 3279 C CA . LYS A 1 391 ? 24.068 5.415 -49.630 1.00 90.50 391 LYS A CA 1
ATOM 3280 C C . LYS A 1 391 ? 25.497 5.051 -50.050 1.00 90.50 391 LYS A C 1
ATOM 3282 O O . LYS A 1 391 ? 26.098 5.792 -50.827 1.00 90.50 391 LYS A O 1
ATOM 3287 N N . ILE A 1 392 ? 26.011 3.909 -49.586 1.00 88.44 392 ILE A N 1
ATOM 3288 C CA . ILE A 1 392 ? 27.341 3.400 -49.960 1.00 88.44 392 ILE A CA 1
ATOM 3289 C C . ILE A 1 392 ? 27.404 3.151 -51.470 1.00 88.44 392 ILE A C 1
ATOM 3291 O O . ILE A 1 392 ? 28.315 3.653 -52.128 1.00 88.44 392 ILE A O 1
ATOM 3295 N N . ASN A 1 393 ? 26.395 2.481 -52.039 1.00 87.44 393 ASN A N 1
ATOM 3296 C CA . ASN A 1 393 ? 26.356 2.188 -53.473 1.00 87.44 393 ASN A CA 1
ATOM 3297 C C . ASN A 1 393 ? 26.370 3.467 -54.338 1.00 87.44 393 ASN A C 1
ATOM 3299 O O . ASN A 1 393 ? 27.063 3.547 -55.352 1.00 87.44 393 ASN A O 1
ATOM 3303 N N . LYS A 1 394 ? 25.656 4.519 -53.910 1.00 83.88 394 LYS A N 1
ATOM 3304 C CA . LYS A 1 394 ? 25.708 5.827 -54.585 1.00 83.88 394 LYS A CA 1
ATOM 3305 C C . LYS A 1 394 ? 27.101 6.454 -54.552 1.00 83.88 394 LYS A C 1
ATOM 3307 O O . LYS A 1 394 ? 27.531 6.998 -55.564 1.00 83.88 394 LYS A O 1
ATOM 3312 N N . SER A 1 395 ? 27.804 6.380 -53.420 1.00 78.56 395 SER A N 1
ATOM 3313 C CA . SER A 1 395 ? 29.161 6.932 -53.326 1.00 78.56 395 SER A CA 1
ATOM 3314 C C . SER A 1 395 ? 30.167 6.189 -54.208 1.00 78.56 395 SER A C 1
ATOM 3316 O O . SER A 1 395 ? 30.993 6.834 -54.848 1.00 78.56 395 SER A O 1
ATOM 3318 N N . THR A 1 396 ? 30.056 4.863 -54.330 1.00 75.25 396 THR A N 1
ATOM 3319 C CA . THR A 1 396 ? 30.940 4.063 -55.193 1.00 75.25 396 THR A CA 1
ATOM 3320 C C . THR A 1 396 ? 30.674 4.291 -56.682 1.00 75.25 396 THR A C 1
ATOM 3322 O O . THR A 1 396 ? 31.618 4.357 -57.465 1.00 75.25 396 THR A O 1
ATOM 3325 N N . LEU A 1 397 ? 29.414 4.501 -57.084 1.00 68.12 397 LEU A N 1
ATOM 3326 C CA . LEU A 1 397 ? 29.054 4.814 -58.475 1.00 68.12 397 LEU A CA 1
ATOM 3327 C C . LEU A 1 397 ? 29.600 6.172 -58.952 1.00 68.12 397 LEU A C 1
ATOM 3329 O O . LEU A 1 397 ? 29.965 6.299 -60.120 1.00 68.12 397 LEU A O 1
ATOM 3333 N N . CYS A 1 398 ? 29.702 7.172 -58.071 1.00 54.56 398 CYS A N 1
ATOM 3334 C CA . CYS A 1 398 ? 30.279 8.476 -58.421 1.00 54.56 398 CYS A CA 1
ATOM 3335 C C . CYS A 1 398 ? 31.806 8.440 -58.596 1.00 54.56 398 CYS A C 1
ATOM 3337 O O . CYS A 1 398 ? 32.324 9.200 -59.406 1.00 54.56 398 CYS A O 1
ATOM 3339 N N . ILE A 1 399 ? 32.513 7.548 -57.893 1.00 58.44 399 ILE A N 1
ATOM 3340 C CA . ILE A 1 399 ? 33.974 7.395 -58.025 1.00 58.44 399 ILE A CA 1
ATOM 3341 C C . ILE A 1 399 ? 34.337 6.706 -59.350 1.00 58.44 399 ILE A C 1
ATOM 3343 O O . ILE A 1 399 ? 35.363 7.013 -59.933 1.00 58.44 399 ILE A O 1
ATOM 3347 N N . SER A 1 400 ? 33.470 5.837 -59.881 1.00 52.94 400 SER A N 1
ATOM 3348 C CA . SER A 1 400 ? 33.699 5.161 -61.174 1.00 52.94 400 SER A CA 1
ATOM 3349 C C . SER A 1 400 ? 33.457 6.027 -62.423 1.00 52.94 400 SER A C 1
ATOM 3351 O O . SER A 1 400 ? 33.597 5.535 -63.540 1.00 52.94 400 SER A O 1
ATOM 3353 N N . LYS A 1 401 ? 33.032 7.287 -62.250 1.00 51.09 401 LYS A N 1
ATOM 3354 C CA . LYS A 1 401 ? 32.733 8.237 -63.340 1.00 51.09 401 LYS A CA 1
ATOM 3355 C C . LYS A 1 401 ? 33.710 9.419 -63.423 1.00 51.09 401 LYS A C 1
ATOM 3357 O O . LYS A 1 401 ? 33.476 10.318 -64.230 1.00 51.09 401 LYS A O 1
ATOM 3362 N N . GLN A 1 402 ? 34.759 9.424 -62.604 1.00 43.97 402 GLN A N 1
ATOM 3363 C CA . GLN A 1 402 ? 35.948 10.267 -62.771 1.00 43.97 402 GLN A CA 1
ATOM 3364 C C . GLN A 1 402 ? 37.071 9.406 -63.331 1.00 43.97 402 GLN A C 1
ATOM 3366 O O . GLN A 1 402 ? 37.836 9.946 -64.156 1.00 43.97 402 GLN A O 1
#

Foldseek 3Di:
DEAEEEEDQDDAACQVQQCVQPVRYHYQHPDPAGLVSLLVVLVVDDQQYKYKAAYRHFKHFQDDRVQLVVLVVVVVFQKEFEFAEDDPALVVVLLQLLPQNAQVLTQTDQNTMMGGSNVSNVLCVPDDRPDDRSNSNSLSSNVDDRYYYPPLQQAEAADDPPWDWDADPLFIHINPHPHGYGMYGDPDQDDCVVVVVVSVDDDNPHDGDDDPVVVVVVVCPVVVVLVVVLVVLCVPDPDNVLSVLLSVLLVLLVSCLSNPVVSAPADPVLSVVLSVLSNVVSVVVSVLVVLLVVVVLPPVSLVVNCVVLVCQVVVCVVVVAGPSVVSNCVSRVNPPDHPPPCVLVVCSSVVVPDRSDDDDPVPDSSSVVVVVVCVVVVVSSVVSVVVSVVVVVVVVVVVVVD